Protein AF-A0A950FNG9-F1 (afdb_monomer)

Secondary structure (DSSP, 8-state):
---------S----TTPPPPPPPPGGGGGTTTHHHHHHHHH---HHHHHHHHHHHHHHHH-GGGHHHHHHHHHHHHHHHHHHHHHHHHHHHHHHHHHTSHHHHHHHHHHHHHHS--SHHHHIIIIIITGGGGGSSSTT-TTTTHHHHHHHHHHTTSS-HHHHHHHHHHHHHHHHHH-TT-HHHHHHHHHHTS-HHHHHHHHHHHHHHHHHHHHHHHHHHHHHHHSS-TT-----PPP---TTSS--GGGTTEEEEEE-S-HHHHHHHHHHHHHHHHH-TT-EEE---S-GGGS-STT-S-SEEEEEEEEEETTTEEEEEEEEEETT--EEEEEEEEESHHHHHHHHHHHHHHHHHHSHHHHHIIIII-----TTS---B-SEEEE--TT--EEEEE-TTSHHHHHT--TTPEEEEETTEEHHHH-HHHHHHGGGS----EEEEESSSTTPPEEEEE--PPB--

Sequence (463 aa):
VRGRAMRDYAAKVEPGAPPRKRAGAFSLITPILPLILLKAAGLDAIVAFAIAALYGVLVTRPRDAVQTLVAAFIRGIEDVAPATILMMGIGMLLVAAQTKEVQGAVTPLIAAVAPRGPAGYVVLFGLLSPLALYRGPLNPYGVGVGVYAILATLHVLPPVALLAAMMAVVQVQNVCDPTNTQNVWVANFTGIGVERITRLTLPWQVAVATIAAVMAVVAGGALFGTPPFAARAAAAATLTDGMFAPASSAHAVAVLDDGTAEAKIAAHEVAASIARGWPGYRVVDARGDPSASDCRTKPYAAALRLVVTPLGSDGRDVGLHLMDCAGWDVDEWHAQGVLREAALDTLFRMRVWSREHPALASEVFERGLAFDPADPRPTYFYVLFKPFDGYMRALVRPGGPAYAAGLRTGDVIDKLDGKFWWEYGTYQTQLRAYDGQPHDFDVERGKVGGPPAHVQLGEPFTG

Mean predicted aligned error: 17.21 Å

Nearest PDB structures (foldseek):
  8sxg-assembly1_A  TM=6.630E-01  e=1.712E-02  Pseudomonas aeruginosa
  8sxh-assembly1_I  TM=6.716E-01  e=1.537E-02  Pseudomonas aeruginosa
  4c2g-assembly1_A-2  TM=7.052E-01  e=2.776E-02  Bacillus subtilis subsp. subtilis str. 168
  8sxf-assembly1_A  TM=6.211E-01  e=1.712E-02  Pseudomonas aeruginosa

pLDDT: mean 83.06, std 13.37, range [29.98, 96.25]

Structure (mmCIF, N/CA/C/O backbone):
data_AF-A0A950FNG9-F1
#
_entry.id   AF-A0A950FNG9-F1
#
loop_
_atom_site.group_PDB
_atom_site.id
_atom_site.type_symbol
_atom_site.label_atom_id
_atom_site.label_alt_id
_atom_site.label_comp_id
_atom_site.label_asym_id
_atom_site.label_entity_id
_atom_site.label_seq_id
_atom_site.pdbx_PDB_ins_code
_atom_site.Cartn_x
_atom_site.Cartn_y
_atom_site.Cartn_z
_atom_site.occupancy
_atom_site.B_iso_or_equiv
_atom_site.auth_seq_id
_atom_site.auth_comp_id
_atom_site.auth_asym_id
_atom_site.auth_atom_id
_atom_site.pdbx_PDB_model_num
ATOM 1 N N . VAL A 1 1 ? -34.095 -17.685 58.044 1.00 35.16 1 VAL A N 1
ATOM 2 C CA . VAL A 1 1 ? -34.644 -17.709 56.665 1.00 35.16 1 VAL A CA 1
ATOM 3 C C . VAL A 1 1 ? -33.591 -17.150 55.721 1.00 35.16 1 VAL A C 1
ATOM 5 O O . VAL A 1 1 ? -33.006 -16.120 56.022 1.00 35.16 1 VAL A O 1
ATOM 8 N N . ARG A 1 2 ? -33.278 -17.903 54.662 1.00 35.53 2 ARG A N 1
ATOM 9 C CA . ARG A 1 2 ? -32.230 -17.652 53.657 1.00 35.53 2 ARG A CA 1
ATOM 10 C C . ARG A 1 2 ? -32.265 -16.217 53.104 1.00 35.53 2 ARG A C 1
ATOM 12 O O . ARG A 1 2 ? -33.261 -15.830 52.507 1.00 35.53 2 ARG A O 1
ATOM 19 N N . GLY A 1 3 ? -31.151 -15.493 53.201 1.00 30.11 3 GLY A N 1
ATOM 20 C CA . GLY A 1 3 ? -30.882 -14.276 52.432 1.00 30.11 3 GLY A CA 1
ATOM 21 C C . GLY A 1 3 ? -29.539 -14.433 51.728 1.00 30.11 3 GLY A C 1
ATOM 22 O O . GLY A 1 3 ? -28.507 -14.457 52.386 1.00 30.11 3 GLY A O 1
ATOM 23 N N . ARG A 1 4 ? -29.574 -14.649 50.409 1.00 31.95 4 ARG A N 1
ATOM 24 C CA . ARG A 1 4 ? -28.418 -14.873 49.526 1.00 31.95 4 ARG A CA 1
ATOM 25 C C . ARG A 1 4 ? -27.258 -13.927 49.856 1.00 31.95 4 ARG A C 1
ATOM 27 O O . ARG A 1 4 ? -27.414 -12.715 49.738 1.00 31.95 4 ARG A O 1
ATOM 34 N N . ALA A 1 5 ? -26.091 -14.494 50.158 1.00 37.03 5 ALA A N 1
ATOM 35 C CA . ALA A 1 5 ? -24.825 -13.798 49.989 1.00 37.03 5 ALA A CA 1
ATOM 36 C C . ALA A 1 5 ? -24.744 -13.353 48.521 1.00 37.03 5 ALA A C 1
ATOM 38 O O . ALA A 1 5 ? -24.634 -14.185 47.616 1.00 37.03 5 ALA A O 1
ATOM 39 N N . MET A 1 6 ? -24.893 -12.049 48.280 1.00 35.09 6 MET A N 1
ATOM 40 C CA . MET A 1 6 ? -24.511 -11.455 47.008 1.00 35.09 6 MET A CA 1
ATOM 41 C C . MET A 1 6 ? -23.030 -11.778 46.837 1.00 35.09 6 MET A C 1
ATOM 43 O O . MET A 1 6 ? -22.202 -11.388 47.657 1.00 35.09 6 MET A O 1
ATOM 47 N N . ARG A 1 7 ? -22.710 -12.570 45.815 1.00 37.44 7 ARG A N 1
ATOM 48 C CA . ARG A 1 7 ? -21.339 -12.707 45.345 1.00 37.44 7 ARG A CA 1
ATOM 49 C C . ARG A 1 7 ? -20.966 -11.353 44.740 1.00 37.44 7 ARG A C 1
ATOM 51 O O . ARG A 1 7 ? -21.205 -11.122 43.559 1.00 37.44 7 ARG A O 1
ATOM 58 N N . ASP A 1 8 ? -20.467 -10.454 45.583 1.00 36.41 8 ASP A N 1
ATOM 59 C CA . ASP A 1 8 ? -19.780 -9.235 45.165 1.00 36.41 8 ASP A CA 1
ATOM 60 C C . ASP A 1 8 ? -18.472 -9.673 44.514 1.00 36.41 8 ASP A C 1
ATOM 62 O O . ASP A 1 8 ? -17.439 -9.863 45.158 1.00 36.41 8 ASP A O 1
ATOM 66 N N . TYR A 1 9 ? -18.534 -9.933 43.215 1.00 38.56 9 TYR A N 1
ATOM 67 C CA . TYR A 1 9 ? -17.339 -10.193 42.445 1.00 38.56 9 TYR A CA 1
ATOM 68 C C . TYR A 1 9 ? -16.609 -8.860 42.241 1.00 38.56 9 TYR A C 1
ATOM 70 O O . TYR A 1 9 ? -17.022 -8.021 41.447 1.00 38.56 9 TYR A O 1
ATOM 78 N N . ALA A 1 10 ? -15.499 -8.717 42.968 1.00 41.81 10 ALA A N 1
ATOM 79 C CA . ALA A 1 10 ? -14.348 -7.882 42.625 1.00 41.81 10 ALA A CA 1
ATOM 80 C C . ALA A 1 10 ? -14.319 -6.394 43.034 1.00 41.81 10 ALA A C 1
ATOM 82 O O . ALA A 1 10 ? -13.539 -5.644 42.459 1.00 41.81 10 ALA A O 1
ATOM 83 N N . ALA A 1 11 ? -15.035 -5.960 44.075 1.00 45.44 11 ALA A N 1
ATOM 84 C CA . ALA A 1 11 ? -14.696 -4.695 44.742 1.00 45.44 11 ALA A CA 1
ATOM 85 C C . ALA A 1 11 ? -13.795 -4.963 45.959 1.00 45.44 11 ALA A C 1
ATOM 87 O O . ALA A 1 11 ? -14.133 -5.783 46.812 1.00 45.44 11 ALA A O 1
ATOM 88 N N . LYS A 1 12 ? -12.663 -4.256 46.073 1.00 43.47 12 LYS A N 1
ATOM 89 C CA . LYS A 1 12 ? -11.838 -4.248 47.291 1.00 43.47 12 LYS A CA 1
ATOM 90 C C . LYS A 1 12 ? -12.673 -3.642 48.431 1.00 43.47 12 LYS A C 1
ATOM 92 O O . LYS A 1 12 ? -12.837 -2.425 48.511 1.00 43.47 12 LYS A O 1
ATOM 97 N N . VAL A 1 13 ? -13.277 -4.490 49.262 1.00 50.78 13 VAL A N 1
ATOM 98 C CA . VAL A 1 13 ? -13.973 -4.067 50.483 1.00 50.78 13 VAL A CA 1
ATOM 99 C C . VAL A 1 13 ? -12.908 -3.908 51.557 1.00 50.78 13 VAL A C 1
ATOM 101 O O . VAL A 1 13 ? -12.340 -4.896 52.019 1.00 50.78 13 VAL A O 1
ATOM 104 N N . GLU A 1 14 ? -12.595 -2.668 51.927 1.00 53.19 14 GLU A N 1
ATOM 105 C CA . GLU A 1 14 ? -11.774 -2.430 53.112 1.00 53.19 14 GLU A CA 1
ATOM 106 C C . GLU A 1 14 ? -12.531 -2.941 54.349 1.00 53.19 14 GLU A C 1
ATOM 108 O O . GLU A 1 14 ? -13.712 -2.605 54.519 1.00 53.19 14 GLU A O 1
ATOM 113 N N . PRO A 1 15 ? -11.906 -3.774 55.204 1.00 46.62 15 PRO A N 1
ATOM 114 C CA . PRO A 1 15 ? -12.552 -4.258 56.417 1.00 46.62 15 PRO A CA 1
ATOM 115 C C . PRO A 1 15 ? -12.960 -3.066 57.293 1.00 46.62 15 PRO A C 1
ATOM 117 O O . PRO A 1 15 ? -12.113 -2.277 57.696 1.00 46.62 15 PRO A O 1
ATOM 120 N N . GLY A 1 16 ? -14.259 -2.923 57.574 1.00 59.84 16 GLY A N 1
ATOM 121 C CA . GLY A 1 16 ? -14.795 -1.826 58.391 1.00 59.84 16 GLY A CA 1
ATOM 122 C C . GLY A 1 16 ? -15.306 -0.605 57.616 1.00 59.84 16 GLY A C 1
ATOM 123 O O . GLY A 1 16 ? -15.768 0.347 58.243 1.00 59.84 16 GLY A O 1
ATOM 124 N N . ALA A 1 17 ? -15.286 -0.617 56.277 1.00 57.62 17 ALA A N 1
ATOM 125 C CA . ALA A 1 17 ? -15.877 0.466 55.495 1.00 57.62 17 ALA A CA 1
ATOM 126 C C . ALA A 1 17 ? -17.405 0.554 55.727 1.00 57.62 17 ALA A C 1
ATOM 128 O O . ALA A 1 17 ? -18.099 -0.465 55.625 1.00 57.62 17 ALA A O 1
ATOM 129 N N . PRO A 1 18 ? -17.961 1.749 56.011 1.00 58.62 18 PRO A N 1
ATOM 130 C CA . PRO A 1 18 ? -19.399 1.918 56.186 1.00 58.62 18 PRO A CA 1
ATOM 131 C C . PRO A 1 18 ? -20.156 1.524 54.905 1.00 58.62 18 PRO A C 1
ATOM 133 O O . PRO A 1 18 ? -19.624 1.683 53.799 1.00 58.62 18 PRO A O 1
ATOM 136 N N . PRO A 1 19 ? -21.404 1.027 55.019 1.00 59.78 19 PRO A N 1
ATOM 137 C CA . PRO A 1 19 ? -22.185 0.591 53.867 1.00 59.78 19 PRO A CA 1
ATOM 138 C C . PRO A 1 19 ? -22.309 1.727 52.845 1.00 59.78 19 PRO A C 1
ATOM 140 O O . PRO A 1 19 ? -22.855 2.795 53.135 1.00 59.78 19 PRO A O 1
ATOM 143 N N . ARG A 1 20 ? -21.782 1.504 51.633 1.00 63.03 20 ARG A N 1
ATOM 144 C CA . ARG A 1 20 ? -21.829 2.490 50.545 1.00 63.03 20 ARG A CA 1
ATOM 145 C C . ARG A 1 20 ? -23.292 2.776 50.193 1.00 63.03 20 ARG A C 1
ATOM 147 O O . ARG A 1 20 ? -24.060 1.852 49.920 1.00 63.03 20 ARG A O 1
ATOM 154 N N . LYS A 1 21 ? -23.685 4.056 50.175 1.00 66.31 21 LYS A N 1
ATOM 155 C CA . LYS A 1 21 ? -25.006 4.469 49.671 1.00 66.31 21 LYS A CA 1
ATOM 156 C C . LYS A 1 21 ? -25.170 3.953 48.242 1.00 66.31 21 LYS A C 1
ATOM 158 O O . LYS A 1 21 ? -24.316 4.207 47.394 1.00 66.31 21 LYS A O 1
ATOM 163 N N . ARG A 1 22 ? -26.269 3.242 47.981 1.00 67.06 22 ARG A N 1
ATOM 164 C CA . ARG A 1 22 ? -26.616 2.802 46.626 1.00 67.06 22 ARG A CA 1
ATOM 165 C C . ARG A 1 22 ? -26.810 4.028 45.739 1.00 67.06 22 ARG A C 1
ATOM 167 O O . ARG A 1 22 ? -27.511 4.962 46.128 1.00 67.06 22 ARG A O 1
ATOM 174 N N . ALA A 1 23 ? -26.182 4.018 44.569 1.00 68.62 23 ALA A N 1
ATOM 175 C CA . ALA A 1 23 ? -26.388 5.054 43.569 1.00 68.62 23 ALA A CA 1
ATOM 176 C C . ALA A 1 23 ? -27.852 5.026 43.090 1.00 68.62 23 ALA A C 1
ATOM 178 O O . ALA A 1 23 ? -28.452 3.953 42.977 1.00 68.62 23 ALA A O 1
ATOM 179 N N . GLY A 1 24 ? -28.450 6.197 42.854 1.00 78.94 24 GLY A N 1
ATOM 180 C CA . GLY A 1 24 ? -29.831 6.289 42.369 1.00 78.94 24 GLY A CA 1
ATOM 181 C C . GLY A 1 24 ? -29.970 5.671 40.976 1.00 78.94 24 GLY A C 1
ATOM 182 O O . GLY A 1 24 ? -29.047 5.773 40.171 1.00 78.94 24 GLY A O 1
ATOM 183 N N . ALA A 1 25 ? -31.116 5.060 40.663 1.00 82.25 25 ALA A N 1
ATOM 184 C CA . ALA A 1 25 ? -31.325 4.342 39.397 1.00 82.25 25 ALA A CA 1
ATOM 185 C C . ALA A 1 25 ? -31.020 5.199 38.151 1.00 82.25 25 ALA A C 1
ATOM 187 O O . ALA A 1 25 ? -30.429 4.709 37.195 1.00 82.25 25 ALA A O 1
ATOM 188 N N . PHE A 1 26 ? -31.326 6.498 38.200 1.00 84.88 26 PHE A N 1
ATOM 189 C CA . PHE A 1 26 ? -31.032 7.447 37.122 1.00 84.88 26 PHE A CA 1
ATOM 190 C C . PHE A 1 26 ? -29.530 7.617 36.846 1.00 84.88 26 PHE A C 1
ATOM 192 O O . PHE A 1 26 ? -29.131 7.811 35.704 1.00 84.88 26 PHE A O 1
ATOM 199 N N . SER A 1 27 ? -28.664 7.458 37.850 1.00 83.62 27 SER A N 1
ATOM 200 C CA . SER A 1 27 ? -27.211 7.568 37.646 1.00 83.62 27 SER A CA 1
ATOM 201 C C . SER A 1 27 ? -26.646 6.461 36.746 1.00 83.62 27 SER A C 1
ATOM 203 O O . SER A 1 27 ? -25.619 6.672 36.103 1.00 83.62 27 SER A O 1
ATOM 205 N N . LEU A 1 28 ? -27.338 5.321 36.628 1.00 86.62 28 LEU A N 1
ATOM 206 C CA . LEU A 1 28 ? -26.944 4.202 35.765 1.00 86.62 28 LEU A CA 1
ATOM 207 C C . LEU A 1 28 ? -27.132 4.501 34.270 1.00 86.62 28 LEU A C 1
ATOM 209 O O . LEU A 1 28 ? -26.594 3.780 33.435 1.00 86.62 28 LEU A O 1
ATOM 213 N N . ILE A 1 29 ? -27.863 5.566 33.928 1.00 90.19 29 ILE A N 1
ATOM 214 C CA . ILE A 1 29 ? -28.047 6.015 32.541 1.00 90.19 29 ILE A CA 1
ATOM 215 C C . ILE A 1 29 ? -26.785 6.725 32.030 1.00 90.19 29 ILE A C 1
ATOM 217 O O . ILE A 1 29 ? -26.482 6.659 30.842 1.00 90.19 29 ILE A O 1
ATOM 221 N N . THR A 1 30 ? -26.010 7.343 32.927 1.00 90.00 30 THR A N 1
ATOM 222 C CA . THR A 1 30 ? -24.807 8.133 32.616 1.00 90.00 30 THR A CA 1
ATOM 223 C C . THR A 1 30 ? -23.846 7.473 31.611 1.00 90.00 30 THR A C 1
ATOM 225 O O . THR A 1 30 ? -23.514 8.136 30.635 1.00 90.00 30 THR A O 1
ATOM 228 N N . PRO A 1 31 ? -23.408 6.204 31.764 1.00 87.69 31 PRO A N 1
ATOM 229 C CA . PRO A 1 31 ? -22.486 5.577 30.807 1.00 87.69 31 PRO A CA 1
ATOM 230 C C . PRO A 1 31 ? -23.116 5.245 29.443 1.00 87.69 31 PRO A C 1
ATOM 232 O O . PRO A 1 31 ? -22.394 5.084 28.465 1.00 87.69 31 PRO A O 1
ATOM 235 N N . ILE A 1 32 ? -24.445 5.136 29.358 1.00 91.50 32 ILE A N 1
ATOM 236 C CA . ILE A 1 32 ? -25.168 4.794 28.119 1.00 91.50 32 ILE A CA 1
ATOM 237 C C . ILE A 1 32 ? -25.547 6.064 27.346 1.00 91.50 32 ILE A C 1
ATOM 239 O O . ILE A 1 32 ? -25.639 6.055 26.119 1.00 91.50 32 ILE A O 1
ATOM 243 N N . LEU A 1 33 ? -25.732 7.174 28.062 1.00 92.69 33 LEU A N 1
ATOM 244 C CA . LEU A 1 33 ? -26.174 8.447 27.511 1.00 92.69 33 LEU A CA 1
ATOM 245 C C . LEU A 1 33 ? -25.314 8.966 26.338 1.00 92.69 33 LEU A C 1
ATOM 247 O O . LEU A 1 33 ? -25.923 9.372 25.348 1.00 92.69 33 LEU A O 1
ATOM 251 N N . PRO A 1 34 ? -23.961 8.895 26.345 1.00 92.44 34 PRO A N 1
ATOM 252 C CA . PRO A 1 34 ? -23.161 9.305 25.190 1.00 92.44 34 PRO A CA 1
ATOM 253 C C . PRO A 1 34 ? -23.544 8.541 23.921 1.00 92.44 34 PRO A C 1
ATOM 255 O O . PRO A 1 34 ? -23.716 9.141 22.868 1.00 92.44 34 PRO A O 1
ATOM 258 N N . LEU A 1 35 ? -23.752 7.223 24.021 1.00 92.12 35 LEU A N 1
ATOM 259 C CA . LEU A 1 35 ? -24.074 6.369 22.874 1.00 92.12 35 LEU A CA 1
ATOM 260 C C . LEU A 1 35 ? -25.436 6.718 22.267 1.00 92.12 35 LEU A C 1
ATOM 262 O O . LEU A 1 35 ? -25.591 6.717 21.046 1.00 92.12 35 LEU A O 1
ATOM 266 N N . ILE A 1 36 ? -26.413 7.038 23.119 1.00 93.19 36 ILE A N 1
ATOM 267 C CA . ILE A 1 36 ? -27.736 7.495 22.681 1.00 93.19 36 ILE A CA 1
ATOM 268 C C . ILE A 1 36 ? -27.603 8.837 21.959 1.00 93.19 36 ILE A C 1
ATOM 270 O O . ILE A 1 36 ? -28.162 9.005 20.880 1.00 93.19 36 ILE A O 1
ATOM 274 N N . LEU A 1 37 ? -26.831 9.773 22.514 1.00 92.88 37 LEU A N 1
ATOM 275 C CA . LEU A 1 37 ? -26.630 11.098 21.930 1.00 92.88 37 LEU A CA 1
ATOM 276 C C . LEU A 1 37 ? -25.882 11.047 20.586 1.00 92.88 37 LEU A C 1
ATOM 278 O O . LEU A 1 37 ? -26.300 11.728 19.652 1.00 92.88 37 LEU A O 1
ATOM 282 N N . LEU A 1 38 ? -24.853 10.201 20.445 1.00 91.06 38 LEU A N 1
ATOM 283 C CA . LEU A 1 38 ? -24.182 9.996 19.153 1.00 91.06 38 LEU A CA 1
ATOM 284 C C . LEU A 1 38 ? -25.154 9.429 18.117 1.00 91.06 38 LEU A C 1
ATOM 286 O O . LEU A 1 38 ? -25.278 9.955 17.017 1.00 91.06 38 LEU A O 1
ATOM 290 N N . LYS A 1 39 ? -25.833 8.327 18.453 1.00 91.25 39 LYS A N 1
ATOM 291 C CA . LYS A 1 39 ? -26.574 7.548 17.455 1.00 91.25 39 LYS A CA 1
ATOM 292 C C . LY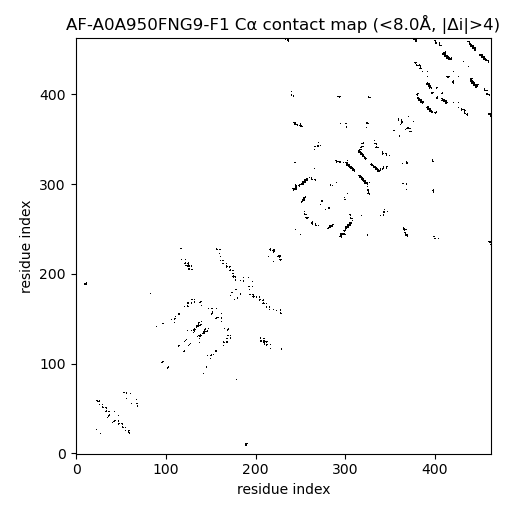S A 1 39 ? -27.946 8.132 17.124 1.00 91.25 39 LYS A C 1
ATOM 294 O O . LYS A 1 39 ? -28.370 8.042 15.978 1.00 91.25 39 LYS A O 1
ATOM 299 N N . ALA A 1 40 ? -28.652 8.678 18.112 1.00 90.44 40 ALA A N 1
ATOM 300 C CA . ALA A 1 40 ? -30.011 9.188 17.932 1.00 90.44 40 ALA A CA 1
ATOM 301 C C . ALA A 1 40 ? -30.043 10.683 17.598 1.00 90.44 40 ALA A C 1
ATOM 303 O O . ALA A 1 40 ? -30.895 11.105 16.824 1.00 90.44 40 ALA A O 1
ATOM 304 N N . ALA A 1 41 ? -29.134 11.476 18.175 1.00 86.31 41 ALA A N 1
ATOM 305 C CA . ALA A 1 41 ? -29.098 12.926 17.975 1.00 86.31 41 ALA A CA 1
ATOM 306 C C . ALA A 1 41 ? -27.973 13.387 17.032 1.00 86.31 41 ALA A C 1
ATOM 308 O O . ALA A 1 41 ? -27.912 14.571 16.713 1.00 86.31 41 ALA A O 1
ATOM 309 N N . GLY A 1 42 ? -27.093 12.481 16.581 1.00 89.25 42 GLY A N 1
ATOM 310 C CA . GLY A 1 42 ? -25.998 12.812 15.664 1.00 89.25 42 GLY A CA 1
ATOM 311 C C . GLY A 1 42 ? -24.977 13.786 16.256 1.00 89.25 42 GLY A C 1
ATOM 312 O O . GLY A 1 42 ? -24.289 14.473 15.506 1.00 89.25 42 GLY A O 1
ATOM 313 N N . LEU A 1 43 ? -24.913 13.900 17.588 1.00 91.69 43 LEU A N 1
ATOM 314 C CA . LEU A 1 43 ? -24.005 14.831 18.251 1.00 91.69 43 LEU A CA 1
ATOM 315 C C . LEU A 1 43 ? -22.559 14.344 18.156 1.00 91.69 43 LEU A C 1
ATOM 317 O O . LEU A 1 43 ? -22.289 13.143 18.231 1.00 91.69 43 LEU A O 1
ATOM 321 N N . ASP A 1 44 ? -21.634 15.300 18.061 1.00 93.94 44 ASP A N 1
ATOM 322 C CA . ASP A 1 44 ? -20.203 15.028 18.156 1.00 93.94 44 ASP A CA 1
ATOM 323 C C . ASP A 1 44 ? -19.858 14.331 19.483 1.00 93.94 44 ASP A C 1
ATOM 325 O O . ASP A 1 44 ? -20.470 14.593 20.527 1.00 93.94 44 ASP A O 1
ATOM 329 N N . ALA A 1 45 ? -18.854 13.451 19.448 1.00 88.31 45 ALA A N 1
ATOM 330 C CA . ALA A 1 45 ? -18.459 12.659 20.602 1.00 88.31 45 ALA A CA 1
ATOM 331 C C . ALA A 1 45 ? -18.089 13.528 21.810 1.00 88.31 45 ALA A C 1
ATOM 333 O O . ALA A 1 45 ? -18.536 13.244 22.922 1.00 88.31 45 ALA A O 1
ATOM 334 N N . ILE A 1 46 ? -17.343 14.616 21.604 1.00 91.31 46 ILE A N 1
ATOM 335 C CA . ILE A 1 46 ? -16.910 15.511 22.683 1.00 91.31 46 ILE A CA 1
ATOM 336 C C . ILE A 1 46 ? -18.135 16.110 23.380 1.00 91.31 46 ILE A C 1
ATOM 338 O O . ILE A 1 46 ? -18.231 16.096 24.609 1.00 91.31 46 ILE A O 1
ATOM 342 N N . VAL A 1 47 ? -19.108 16.574 22.594 1.00 93.31 47 VAL A N 1
ATOM 343 C CA . VAL A 1 47 ? -20.347 17.177 23.101 1.00 93.31 47 VAL A CA 1
ATOM 344 C C . VAL A 1 47 ? -21.191 16.142 23.846 1.00 93.31 47 VAL A C 1
ATOM 346 O O . VAL A 1 47 ? -21.658 16.401 24.955 1.00 93.31 47 VAL A O 1
ATOM 349 N N . ALA A 1 48 ? -21.350 14.946 23.280 1.00 94.12 48 ALA A N 1
ATOM 350 C CA . ALA A 1 48 ? -22.126 13.873 23.889 1.00 94.12 48 ALA A CA 1
ATOM 351 C C . ALA A 1 48 ? -21.535 13.404 25.230 1.00 94.12 48 ALA A C 1
ATOM 353 O O . ALA A 1 48 ? -22.272 13.236 26.207 1.00 94.12 48 ALA A O 1
ATOM 354 N N . PHE A 1 49 ? -20.210 13.237 25.308 1.00 92.06 49 PHE A N 1
ATOM 355 C CA . PHE A 1 49 ? -19.524 12.889 26.553 1.00 92.06 49 PHE A CA 1
ATOM 356 C C . PHE A 1 49 ? -19.593 14.020 27.588 1.00 92.06 49 PHE A C 1
ATOM 358 O O . PHE A 1 49 ? -19.797 13.734 28.769 1.00 92.06 49 PHE A O 1
ATOM 365 N N . ALA A 1 50 ? -19.507 15.289 27.175 1.00 93.00 50 ALA A N 1
ATOM 366 C CA . ALA A 1 50 ? -19.660 16.431 28.079 1.00 93.00 50 ALA A CA 1
ATOM 367 C C . ALA A 1 50 ? -21.073 16.508 28.685 1.00 93.00 50 ALA A C 1
ATOM 369 O O . ALA A 1 50 ? -21.220 16.674 29.899 1.00 93.00 50 ALA A O 1
ATOM 370 N N . ILE A 1 51 ? -22.117 16.319 27.868 1.00 94.44 51 ILE A N 1
ATOM 371 C CA . ILE A 1 51 ? -23.514 16.272 28.332 1.00 94.44 51 ILE A CA 1
ATOM 372 C C . ILE A 1 51 ? -23.717 15.105 29.301 1.00 94.44 51 ILE A C 1
ATOM 374 O O . ILE A 1 51 ? -24.338 15.272 30.351 1.00 94.44 51 ILE A O 1
ATOM 378 N N . ALA A 1 52 ? -23.172 13.929 28.983 1.00 93.94 52 ALA A N 1
ATOM 379 C CA . ALA A 1 52 ? -23.276 12.770 29.856 1.00 93.94 52 ALA A CA 1
ATOM 380 C C . ALA A 1 52 ? -22.551 12.970 31.192 1.00 93.94 52 ALA A C 1
ATOM 382 O O . ALA A 1 52 ? -23.104 12.633 32.238 1.00 93.94 52 ALA A O 1
ATOM 383 N N . ALA A 1 53 ? -21.356 13.566 31.187 1.00 92.19 53 ALA A N 1
ATOM 384 C CA . ALA A 1 53 ? -20.631 13.903 32.408 1.00 92.19 53 ALA A CA 1
ATOM 385 C C . ALA A 1 53 ? -21.421 14.897 33.275 1.00 92.19 53 ALA A C 1
ATOM 387 O O . ALA A 1 53 ? -21.569 14.683 34.481 1.00 92.19 53 ALA A O 1
ATOM 388 N N . LEU A 1 54 ? -21.996 15.937 32.658 1.00 94.06 54 LEU A N 1
ATOM 389 C CA . LEU A 1 54 ? -22.846 16.906 33.348 1.00 94.06 54 LEU A CA 1
ATOM 390 C C . LEU A 1 54 ? -24.076 16.227 33.966 1.00 94.06 54 LEU A C 1
ATOM 392 O O . LEU A 1 54 ? -24.339 16.402 35.155 1.00 94.06 54 LEU A O 1
ATOM 396 N N . TYR A 1 55 ? -24.787 15.401 33.194 1.00 94.25 55 TYR A N 1
ATOM 397 C CA . TYR A 1 55 ? -25.918 14.612 33.684 1.00 94.25 55 TYR A CA 1
ATOM 398 C C . TYR A 1 55 ? -25.526 13.737 34.882 1.00 94.25 55 TYR A C 1
ATOM 400 O O . TYR A 1 55 ? -26.186 13.771 35.923 1.00 94.25 55 TYR A O 1
ATOM 408 N N . GLY A 1 56 ? -24.421 12.996 34.767 1.00 91.62 56 GLY A N 1
ATOM 409 C CA . GLY A 1 56 ? -23.941 12.105 35.819 1.00 91.62 56 GLY A CA 1
ATOM 410 C C . GLY A 1 56 ? -23.671 12.836 37.126 1.00 91.62 56 GLY A C 1
ATOM 411 O O . GLY A 1 56 ? -24.065 12.370 38.198 1.00 91.62 56 GLY A O 1
ATOM 412 N N . VAL A 1 57 ? -23.056 14.013 37.055 1.00 91.25 57 VAL A N 1
ATOM 413 C CA . VAL A 1 57 ? -22.749 14.814 38.240 1.00 91.25 57 VAL A CA 1
ATOM 414 C C . VAL A 1 57 ? -24.002 15.464 38.832 1.00 91.25 57 VAL A C 1
ATOM 416 O O . VAL A 1 57 ? -24.172 15.441 40.051 1.00 91.25 57 VAL A O 1
ATOM 419 N N . LEU A 1 58 ? -24.930 15.950 38.003 1.00 91.94 58 LEU A N 1
ATOM 420 C CA . LEU A 1 58 ? -26.199 16.518 38.472 1.00 91.94 58 LEU A CA 1
ATOM 421 C C . LEU A 1 58 ? -27.084 15.484 39.182 1.00 91.94 58 LEU A C 1
ATOM 423 O O . LEU A 1 58 ? -27.754 15.813 40.160 1.00 91.94 58 LEU A O 1
ATOM 427 N N . VAL A 1 59 ? -27.066 14.227 38.734 1.00 90.94 59 VAL A N 1
ATOM 428 C CA . VAL A 1 59 ? -27.873 13.147 39.327 1.00 90.94 59 VAL A CA 1
ATOM 429 C C . VAL A 1 59 ? -27.212 12.531 40.568 1.00 90.94 59 VAL A C 1
ATOM 431 O O . VAL A 1 59 ? -27.898 11.931 41.397 1.00 90.94 59 VAL A O 1
ATOM 434 N N . THR A 1 60 ? -25.894 12.679 40.738 1.00 87.00 60 THR A N 1
ATOM 435 C CA . THR A 1 60 ? -25.152 12.069 41.858 1.00 87.00 60 THR A CA 1
ATOM 436 C C . THR A 1 60 ? -24.761 13.060 42.954 1.00 87.00 60 THR A C 1
ATOM 438 O O . THR A 1 60 ? -24.996 12.780 44.132 1.00 87.00 60 THR A O 1
ATOM 441 N N . ARG A 1 61 ? -24.165 14.206 42.602 1.00 85.12 61 ARG A N 1
ATOM 442 C CA . ARG A 1 61 ? -23.680 15.243 43.532 1.00 85.12 61 ARG A CA 1
ATOM 443 C C . ARG A 1 61 ? -23.889 16.656 42.964 1.00 85.12 61 ARG A C 1
ATOM 445 O O . ARG A 1 61 ? -22.919 17.363 42.702 1.00 85.12 61 ARG A O 1
ATOM 452 N N . PRO A 1 62 ? -25.145 17.121 42.837 1.00 88.00 62 PRO A N 1
ATOM 453 C CA . PRO A 1 62 ? -25.445 18.418 42.226 1.00 88.00 62 PRO A CA 1
ATOM 454 C C . PRO A 1 62 ? -24.859 19.614 42.991 1.00 88.00 62 PRO A C 1
ATOM 456 O O . PRO A 1 62 ? -24.514 20.619 42.380 1.00 88.00 62 PRO A O 1
ATOM 459 N N . ARG A 1 63 ? -24.728 19.518 44.322 1.00 90.00 63 ARG A N 1
ATOM 460 C CA . ARG A 1 63 ? -24.191 20.608 45.161 1.00 90.00 63 ARG A CA 1
ATOM 461 C C . ARG A 1 63 ? -22.694 20.833 44.958 1.00 90.00 63 ARG A C 1
ATOM 463 O O . ARG A 1 63 ? -22.248 21.971 44.983 1.00 90.00 63 ARG A O 1
ATOM 470 N N . ASP A 1 64 ? -21.960 19.761 44.674 1.00 91.06 64 ASP A N 1
ATOM 471 C CA . ASP A 1 64 ? -20.509 19.780 44.472 1.00 91.06 64 ASP A CA 1
ATOM 472 C C . ASP A 1 64 ? -20.172 19.592 42.988 1.00 91.06 64 ASP A C 1
ATOM 474 O O . ASP A 1 64 ? -19.130 19.026 42.643 1.00 91.06 64 ASP A O 1
ATOM 478 N N . ALA A 1 65 ? -21.084 19.994 42.095 1.00 88.88 65 ALA A N 1
ATOM 479 C CA . ALA A 1 65 ? -21.023 19.596 40.697 1.00 88.88 65 ALA A CA 1
ATOM 480 C C . ALA A 1 65 ? -19.758 20.103 40.003 1.00 88.88 65 ALA A C 1
ATOM 482 O O . ALA A 1 65 ? -19.049 19.338 39.354 1.00 88.88 65 ALA A O 1
ATOM 483 N N . VAL A 1 66 ? -19.433 21.380 40.211 1.00 91.44 66 VAL A N 1
ATOM 484 C CA . VAL A 1 66 ? -18.228 22.004 39.655 1.00 91.44 66 VAL A CA 1
ATOM 485 C C . VAL A 1 66 ? -16.972 21.315 40.187 1.00 91.44 66 VAL A C 1
ATOM 487 O O . VAL A 1 66 ? -16.124 20.900 39.404 1.00 91.44 66 VAL A O 1
ATOM 490 N N . GLN A 1 67 ? -16.872 21.120 41.506 1.00 90.62 67 GLN A N 1
ATOM 491 C CA . GLN A 1 67 ? -15.702 20.491 42.124 1.00 90.62 67 GLN A CA 1
ATOM 492 C C . GLN A 1 67 ? -15.519 19.041 41.655 1.00 90.62 67 GLN A C 1
ATOM 494 O O . GLN A 1 67 ? -14.401 18.615 41.374 1.00 90.62 67 GLN A O 1
ATOM 499 N N . THR A 1 68 ? -16.618 18.294 41.527 1.00 88.81 68 THR A N 1
ATOM 500 C CA . THR A 1 68 ? -16.605 16.904 41.057 1.00 88.81 68 THR A CA 1
ATOM 501 C C . THR A 1 68 ? -16.218 16.819 39.581 1.00 88.81 68 THR A C 1
ATOM 503 O O . THR A 1 68 ? -15.390 15.981 39.232 1.00 88.81 68 THR A O 1
ATOM 506 N N . LEU A 1 69 ? -16.762 17.694 38.724 1.00 91.19 69 LEU A N 1
ATOM 507 C CA . LEU A 1 69 ? -16.413 17.751 37.300 1.00 91.19 69 L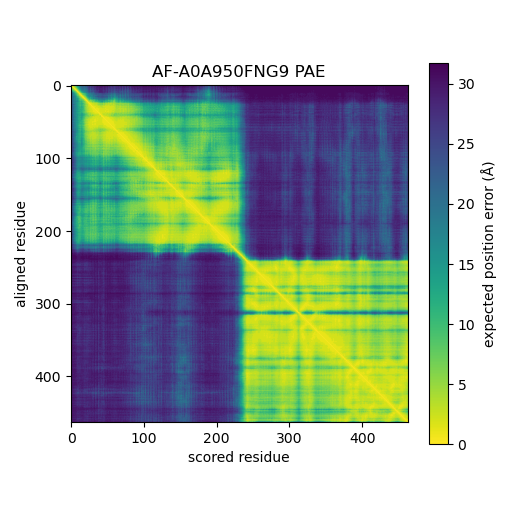EU A CA 1
ATOM 508 C C . LEU A 1 69 ? -14.944 18.121 37.092 1.00 91.19 69 LEU A C 1
ATOM 510 O O . LEU A 1 69 ? -14.253 17.434 36.348 1.00 91.19 69 LEU A O 1
ATOM 514 N N . VAL A 1 70 ? -14.446 19.154 37.777 1.00 91.75 70 VAL A N 1
ATOM 515 C CA . VAL A 1 70 ? -13.040 19.578 37.669 1.00 91.75 70 VAL A CA 1
ATOM 516 C C . VAL A 1 70 ? -12.101 18.476 38.160 1.00 91.75 70 VAL A C 1
ATOM 518 O O . VAL A 1 70 ? -11.136 18.147 37.476 1.00 91.75 70 VAL A O 1
ATOM 521 N N . ALA A 1 71 ? -12.401 17.841 39.298 1.00 88.56 71 ALA A N 1
ATOM 522 C CA . ALA A 1 71 ? -11.595 16.732 39.808 1.00 88.56 71 ALA A CA 1
ATOM 523 C C . ALA A 1 71 ? -11.601 15.515 38.864 1.00 88.56 71 ALA A C 1
ATOM 525 O O . ALA A 1 71 ? -10.568 14.872 38.686 1.00 88.56 71 ALA A O 1
ATOM 526 N N . ALA A 1 72 ? -12.747 15.200 38.250 1.00 87.94 72 ALA A N 1
ATOM 527 C CA . ALA A 1 72 ? -12.853 14.132 37.258 1.00 87.94 72 ALA A CA 1
ATOM 528 C C . ALA A 1 72 ? -12.087 14.464 35.970 1.00 87.94 72 ALA A C 1
ATOM 530 O O . ALA A 1 72 ? -11.454 13.582 35.402 1.00 87.94 72 ALA A O 1
ATOM 531 N N . PHE A 1 73 ? -12.102 15.727 35.539 1.00 88.19 73 PHE A N 1
ATOM 532 C CA . PHE A 1 73 ? -11.364 16.188 34.367 1.00 88.19 73 PHE A CA 1
ATOM 533 C C . PHE A 1 73 ? -9.847 16.095 34.572 1.00 88.19 73 PHE A C 1
ATOM 535 O O . PHE A 1 73 ? -9.158 15.545 33.718 1.00 88.19 73 PHE A O 1
ATOM 542 N N . ILE A 1 74 ? -9.337 16.551 35.724 1.00 88.31 74 ILE A N 1
ATOM 543 C CA . ILE A 1 74 ? -7.908 16.447 36.067 1.00 88.31 74 ILE A CA 1
ATOM 544 C C . ILE A 1 74 ? -7.470 14.978 36.087 1.00 88.31 74 ILE A C 1
ATOM 546 O O . ILE A 1 74 ? -6.515 14.626 35.401 1.00 88.31 74 ILE A O 1
ATOM 550 N N . ARG A 1 75 ? -8.218 14.102 36.776 1.00 81.69 75 ARG A N 1
ATOM 551 C CA . ARG A 1 75 ? -7.933 12.655 36.786 1.00 81.69 75 ARG A CA 1
ATOM 552 C C . ARG A 1 75 ? -7.998 12.035 35.393 1.00 81.69 75 ARG A C 1
ATOM 554 O O . ARG A 1 75 ? -7.152 11.225 35.051 1.00 81.69 75 ARG A O 1
ATOM 561 N N . GLY A 1 76 ? -8.972 12.435 34.577 1.00 82.12 76 GLY A N 1
ATOM 562 C CA . GLY A 1 76 ? -9.091 11.960 33.200 1.00 82.12 76 GLY A CA 1
ATOM 563 C C . GLY A 1 76 ? -7.879 12.332 32.343 1.00 82.12 76 GLY A C 1
ATOM 564 O O . GLY A 1 76 ? -7.414 11.509 31.560 1.00 82.12 76 GLY A O 1
ATOM 565 N N . ILE A 1 77 ? -7.333 13.541 32.513 1.00 84.62 77 ILE A N 1
ATOM 566 C CA . ILE A 1 77 ? -6.088 13.947 31.846 1.00 84.62 77 ILE A CA 1
ATOM 567 C C . ILE A 1 77 ? -4.908 13.118 32.361 1.00 84.62 77 ILE A C 1
ATOM 569 O O . ILE A 1 77 ? -4.143 12.613 31.545 1.00 84.62 77 ILE A O 1
ATOM 573 N N . GLU A 1 78 ? -4.764 12.954 33.678 1.00 81.06 78 GLU A N 1
ATOM 574 C CA . GLU A 1 78 ? -3.686 12.158 34.287 1.00 81.06 78 GLU A CA 1
ATOM 575 C C . GLU A 1 78 ? -3.701 10.697 33.803 1.00 81.06 78 GLU A C 1
ATOM 577 O O . GLU A 1 78 ? -2.651 10.158 33.451 1.00 81.06 78 GLU A O 1
ATOM 582 N N . ASP A 1 79 ? -4.887 10.090 33.706 1.00 73.56 79 ASP A N 1
ATOM 583 C CA . ASP A 1 79 ? -5.073 8.704 33.264 1.00 73.56 79 ASP A CA 1
ATOM 584 C C . ASP A 1 79 ? -4.751 8.512 31.769 1.00 73.56 79 ASP A C 1
ATOM 586 O O . ASP A 1 79 ? -4.255 7.458 31.365 1.00 73.56 79 ASP A O 1
ATOM 590 N N . VAL A 1 80 ? -5.033 9.515 30.927 1.00 75.75 80 VAL A N 1
ATOM 591 C CA . VAL A 1 80 ? -4.885 9.416 29.462 1.00 75.75 80 VAL A CA 1
ATOM 592 C C . VAL A 1 80 ? -3.542 9.970 28.966 1.00 75.75 80 VAL A C 1
ATOM 594 O O . VAL A 1 80 ? -3.065 9.553 27.910 1.00 75.75 80 VAL A O 1
ATOM 597 N N . ALA A 1 81 ? -2.884 10.861 29.716 1.00 79.44 81 ALA A N 1
ATOM 598 C CA . ALA A 1 81 ? -1.636 11.511 29.307 1.00 79.44 81 ALA A CA 1
ATOM 599 C C . ALA A 1 81 ? -0.527 10.529 28.868 1.00 79.44 81 ALA A C 1
ATOM 601 O O . ALA A 1 81 ? 0.046 10.758 27.797 1.00 79.44 81 ALA A O 1
ATOM 602 N N . PRO A 1 82 ? -0.243 9.416 29.581 1.00 74.50 82 PRO A N 1
ATOM 603 C CA . PRO A 1 82 ? 0.771 8.456 29.140 1.00 74.50 82 PRO A CA 1
ATOM 604 C C . PRO A 1 82 ? 0.444 7.828 27.779 1.00 74.50 82 PRO A C 1
ATOM 606 O O . PRO A 1 82 ? 1.322 7.709 26.924 1.00 74.50 82 PRO A O 1
ATOM 609 N N . ALA A 1 83 ? -0.824 7.466 27.556 1.00 70.75 83 ALA A N 1
ATOM 610 C CA . ALA A 1 83 ? -1.278 6.894 26.293 1.00 70.75 83 ALA A CA 1
ATOM 611 C C . ALA A 1 83 ? -1.192 7.922 25.156 1.00 70.75 83 ALA A C 1
ATOM 613 O O . ALA A 1 83 ? -0.680 7.603 24.088 1.00 70.75 83 ALA A O 1
ATOM 614 N N . THR A 1 84 ? -1.614 9.168 25.388 1.00 77.00 84 THR A N 1
ATOM 615 C CA . THR A 1 84 ? -1.545 10.244 24.387 1.00 77.00 84 THR A CA 1
ATOM 616 C C . THR A 1 84 ? -0.111 10.547 23.961 1.00 77.00 84 THR A C 1
ATOM 618 O O . THR A 1 84 ? 0.166 10.608 22.764 1.00 77.00 84 THR A O 1
ATOM 621 N N . ILE A 1 85 ? 0.817 10.687 24.914 1.00 82.75 85 ILE A N 1
ATOM 622 C CA . ILE A 1 85 ? 2.240 10.931 24.620 1.00 82.75 85 ILE A CA 1
ATOM 623 C C . ILE A 1 85 ? 2.827 9.760 23.822 1.00 82.75 85 ILE A C 1
ATOM 625 O O . ILE A 1 85 ? 3.537 9.971 22.837 1.00 82.75 85 ILE A O 1
ATOM 629 N N . LEU A 1 86 ? 2.488 8.523 24.197 1.00 78.12 86 LEU A N 1
ATOM 630 C CA . LEU A 1 86 ? 2.907 7.334 23.461 1.00 78.12 86 LEU A CA 1
ATOM 631 C C . LEU A 1 86 ? 2.355 7.323 22.027 1.00 78.12 86 LEU A C 1
ATOM 633 O O . LEU A 1 86 ? 3.110 7.055 21.095 1.00 78.12 86 LEU A O 1
ATOM 637 N N . MET A 1 87 ? 1.071 7.646 21.830 1.00 76.06 87 MET A N 1
ATOM 638 C CA . MET A 1 87 ? 0.454 7.708 20.498 1.00 76.06 87 MET A CA 1
ATOM 639 C C . MET A 1 87 ? 1.085 8.796 19.621 1.00 76.06 87 MET A C 1
ATOM 641 O O . MET A 1 87 ? 1.318 8.555 18.438 1.00 76.06 87 MET A O 1
ATOM 645 N N . MET A 1 88 ? 1.436 9.956 20.189 1.00 83.75 88 MET A N 1
ATOM 646 C CA . MET A 1 88 ? 2.204 10.986 19.475 1.00 83.75 88 MET A CA 1
ATOM 647 C C . MET A 1 88 ? 3.584 10.463 19.052 1.00 83.75 88 MET A C 1
ATOM 649 O O . MET A 1 88 ? 3.984 10.644 17.903 1.00 83.75 88 MET A O 1
ATOM 653 N N . GLY A 1 89 ? 4.290 9.761 19.946 1.00 81.62 89 GLY A N 1
ATOM 654 C CA . GLY A 1 89 ? 5.576 9.124 19.647 1.00 81.62 89 GLY A CA 1
ATOM 655 C C . GLY A 1 89 ? 5.492 8.093 18.518 1.00 81.62 89 GLY A C 1
ATOM 656 O O . GLY A 1 89 ? 6.310 8.111 17.599 1.00 81.62 89 GLY A O 1
ATOM 657 N N . ILE A 1 90 ? 4.470 7.233 18.549 1.00 75.62 90 ILE A N 1
ATOM 658 C CA . ILE A 1 90 ? 4.207 6.249 17.490 1.00 75.62 90 ILE A CA 1
ATOM 659 C C . ILE A 1 90 ? 3.876 6.953 16.171 1.00 75.62 90 ILE A C 1
ATOM 661 O O . ILE A 1 90 ? 4.379 6.535 15.134 1.00 75.62 90 ILE A O 1
ATOM 665 N N . GLY A 1 91 ? 3.083 8.028 1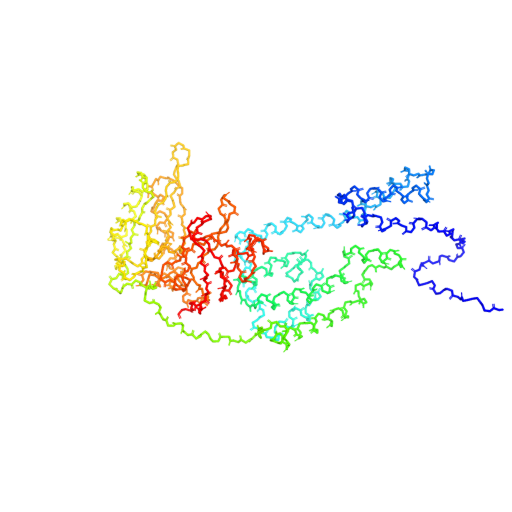6.197 1.00 78.25 91 GLY A N 1
ATOM 666 C CA . GLY A 1 91 ? 2.762 8.815 15.005 1.00 78.25 91 GLY A CA 1
ATOM 667 C C . GLY A 1 91 ? 4.007 9.404 14.340 1.00 78.25 91 GLY A C 1
ATOM 668 O O . GLY A 1 91 ? 4.190 9.240 13.136 1.00 78.25 91 GLY A O 1
ATOM 669 N N . MET A 1 92 ? 4.907 10.008 15.123 1.00 87.00 92 MET A N 1
ATOM 670 C CA . MET A 1 92 ? 6.190 10.515 14.613 1.00 87.00 92 MET A CA 1
ATOM 671 C C . MET A 1 92 ? 7.042 9.397 14.001 1.00 87.00 92 MET A C 1
ATOM 673 O O . MET A 1 92 ? 7.591 9.561 12.912 1.00 87.00 92 MET A O 1
ATOM 677 N N . LEU A 1 93 ? 7.120 8.244 14.672 1.00 81.81 93 LEU A N 1
ATOM 678 C CA . LEU A 1 93 ? 7.875 7.092 14.185 1.00 81.81 93 LEU A CA 1
ATOM 679 C C . LEU A 1 93 ? 7.265 6.492 12.912 1.00 81.81 93 LEU A C 1
ATOM 681 O O . LEU A 1 93 ? 8.006 6.094 12.021 1.00 81.81 93 LEU A O 1
ATOM 685 N N . LEU A 1 94 ? 5.936 6.446 12.807 1.00 76.94 94 LEU A N 1
ATOM 686 C CA . LEU A 1 94 ? 5.233 5.946 11.628 1.00 76.94 94 LEU A CA 1
ATOM 687 C C . LEU A 1 94 ? 5.504 6.831 10.409 1.00 76.94 94 LEU A C 1
ATOM 689 O O . LEU A 1 94 ? 5.821 6.308 9.346 1.00 76.94 94 LEU A O 1
ATOM 693 N N . VAL A 1 95 ? 5.441 8.155 10.576 1.00 80.38 95 VAL A N 1
ATOM 694 C CA . VAL A 1 95 ? 5.765 9.112 9.506 1.00 80.38 95 VAL A CA 1
ATOM 695 C C . VAL A 1 95 ? 7.229 8.974 9.083 1.00 80.38 95 VAL A C 1
ATOM 697 O O . VAL A 1 95 ? 7.515 8.894 7.891 1.00 80.38 95 VAL A O 1
ATOM 700 N N . ALA A 1 96 ? 8.157 8.869 10.040 1.00 81.88 96 ALA A N 1
ATOM 701 C CA . ALA A 1 96 ? 9.573 8.651 9.744 1.00 81.88 96 ALA A CA 1
ATOM 702 C C . ALA A 1 96 ? 9.824 7.307 9.036 1.00 81.88 96 ALA A C 1
ATOM 704 O O . ALA A 1 96 ? 10.629 7.232 8.115 1.00 81.88 96 ALA A O 1
ATOM 705 N N . ALA A 1 97 ? 9.112 6.247 9.423 1.00 72.88 97 ALA A N 1
ATOM 706 C CA . ALA A 1 97 ? 9.230 4.932 8.800 1.00 72.88 97 ALA A CA 1
ATOM 707 C C . ALA A 1 97 ? 8.667 4.883 7.371 1.00 72.88 97 ALA A C 1
ATOM 709 O O . ALA A 1 97 ? 8.985 3.957 6.629 1.00 72.88 97 ALA A O 1
ATOM 710 N N . GLN A 1 98 ? 7.828 5.843 6.980 1.00 71.31 98 GLN A N 1
ATOM 711 C CA . GLN A 1 98 ? 7.237 5.930 5.643 1.00 71.31 98 GLN A CA 1
ATOM 712 C C . GLN A 1 98 ? 8.100 6.706 4.637 1.00 71.31 98 GLN A C 1
ATOM 714 O O . GLN A 1 98 ? 7.732 6.771 3.464 1.00 71.31 98 GLN A O 1
ATOM 719 N N . THR A 1 99 ? 9.241 7.275 5.042 1.00 78.88 99 THR A N 1
ATOM 720 C CA . THR A 1 99 ? 10.148 7.919 4.082 1.00 78.88 99 THR A CA 1
ATOM 721 C C . THR A 1 99 ? 10.786 6.883 3.154 1.00 78.88 99 THR A C 1
ATOM 723 O O . THR A 1 99 ? 11.017 5.731 3.541 1.00 78.88 99 THR A O 1
ATOM 726 N N . LYS A 1 100 ? 11.070 7.278 1.905 1.00 75.31 100 LYS A N 1
ATOM 727 C CA . LYS A 1 100 ? 11.587 6.364 0.871 1.00 75.31 100 LYS A CA 1
ATOM 728 C C . LYS A 1 100 ? 12.916 5.727 1.289 1.00 75.31 100 LYS A C 1
ATOM 730 O O . LYS A 1 100 ? 13.145 4.551 1.022 1.00 75.31 100 LYS A O 1
ATOM 735 N N . GLU A 1 101 ? 13.756 6.472 2.001 1.00 80.25 101 GLU A N 1
ATOM 736 C CA . GLU A 1 101 ? 15.067 6.031 2.480 1.00 80.25 101 GLU A CA 1
ATOM 737 C C . GLU A 1 101 ? 14.937 4.920 3.530 1.00 80.25 101 GLU A C 1
ATOM 739 O O . GLU A 1 101 ? 15.635 3.907 3.462 1.00 80.25 101 GLU A O 1
ATOM 744 N N . VAL A 1 102 ? 14.011 5.076 4.486 1.00 81.06 102 VAL A N 1
ATOM 745 C CA . VAL A 1 102 ? 13.784 4.075 5.538 1.00 81.06 102 VAL A CA 1
ATOM 746 C C . VAL A 1 102 ? 13.106 2.839 4.957 1.00 81.06 102 VAL A C 1
ATOM 748 O O . VAL A 1 102 ? 13.515 1.720 5.262 1.00 81.06 102 VAL A O 1
ATOM 751 N N . GLN A 1 103 ? 12.131 3.020 4.064 1.00 73.44 103 GLN A N 1
ATOM 752 C CA . GLN A 1 103 ? 11.494 1.915 3.346 1.00 73.44 103 GLN A CA 1
ATOM 753 C C . GLN A 1 103 ? 12.515 1.104 2.536 1.00 73.44 103 GLN A C 1
ATOM 755 O O . GLN A 1 103 ? 12.522 -0.125 2.631 1.00 73.44 103 GLN A O 1
ATOM 760 N N . GLY A 1 104 ? 13.429 1.766 1.818 1.00 73.19 104 GLY A N 1
ATOM 761 C CA . GLY A 1 104 ? 14.493 1.105 1.056 1.00 73.19 104 GLY A CA 1
ATOM 762 C C . GLY A 1 104 ? 15.440 0.273 1.927 1.00 73.19 104 GLY A C 1
ATOM 763 O O . GLY A 1 104 ? 15.815 -0.833 1.546 1.00 73.19 104 GLY A O 1
ATOM 764 N N . ALA A 1 105 ? 15.771 0.750 3.130 1.00 81.75 105 ALA A N 1
ATOM 765 C CA . ALA A 1 105 ? 16.629 0.017 4.064 1.00 81.75 105 ALA A CA 1
ATOM 766 C C . ALA A 1 105 ? 15.905 -1.133 4.794 1.00 81.75 105 ALA A C 1
ATOM 768 O O . ALA A 1 105 ? 16.504 -2.171 5.080 1.00 81.75 105 ALA A O 1
ATOM 769 N N . VAL A 1 106 ? 14.619 -0.963 5.114 1.00 79.56 106 VAL A N 1
ATOM 770 C CA . VAL A 1 106 ? 13.844 -1.904 5.941 1.00 79.56 106 VAL A CA 1
ATOM 771 C C . VAL A 1 106 ? 13.217 -3.032 5.115 1.00 79.56 106 VAL A C 1
ATOM 773 O O . VAL A 1 106 ? 13.121 -4.162 5.597 1.00 79.56 106 VAL A O 1
ATOM 776 N N . THR A 1 107 ? 12.841 -2.770 3.862 1.00 77.31 107 THR A N 1
ATOM 777 C CA . THR A 1 107 ? 12.255 -3.770 2.953 1.00 77.31 107 THR A CA 1
ATOM 778 C C . THR A 1 107 ? 13.076 -5.066 2.839 1.00 77.31 107 THR A C 1
ATOM 780 O O . THR A 1 107 ? 12.492 -6.132 3.053 1.00 77.31 107 THR A O 1
ATOM 783 N N . PRO A 1 108 ? 14.406 -5.050 2.588 1.00 80.19 108 PRO A N 1
ATOM 784 C CA . PRO A 1 108 ? 15.186 -6.289 2.484 1.00 80.19 108 PRO A CA 1
ATOM 785 C C . PRO A 1 108 ? 15.253 -7.068 3.807 1.00 80.19 108 PRO A C 1
ATOM 787 O O . PRO A 1 108 ? 15.250 -8.300 3.800 1.00 80.19 108 PRO A O 1
ATOM 790 N N . LEU A 1 109 ? 15.254 -6.374 4.951 1.00 82.81 109 LEU A N 1
ATOM 791 C CA . LEU A 1 109 ? 15.227 -7.004 6.276 1.00 82.81 109 LEU A CA 1
ATOM 792 C C . LEU A 1 109 ? 13.896 -7.723 6.523 1.00 82.81 109 LEU A C 1
ATOM 794 O O . LEU A 1 109 ? 13.886 -8.860 6.996 1.00 82.81 109 LEU A O 1
ATOM 798 N N . ILE A 1 110 ? 12.774 -7.091 6.166 1.00 80.94 110 ILE A N 1
ATOM 799 C CA . ILE A 1 110 ? 11.447 -7.713 6.271 1.00 80.94 110 ILE A CA 1
ATOM 800 C C . ILE A 1 110 ? 11.342 -8.897 5.310 1.00 80.94 110 ILE A C 1
ATOM 802 O O . ILE A 1 110 ? 10.911 -9.970 5.726 1.00 80.94 110 ILE A O 1
ATOM 806 N N . ALA A 1 111 ? 11.796 -8.749 4.062 1.00 75.38 111 ALA A N 1
ATOM 807 C CA . ALA A 1 111 ? 11.777 -9.814 3.060 1.00 75.38 111 ALA A CA 1
ATOM 808 C C . ALA A 1 111 ? 12.583 -11.059 3.483 1.00 75.38 111 ALA A C 1
ATOM 810 O O . ALA A 1 111 ? 12.232 -12.184 3.113 1.00 75.38 111 ALA A O 1
ATOM 811 N N . ALA A 1 112 ? 13.650 -10.877 4.271 1.00 79.50 112 ALA A N 1
ATOM 812 C CA . ALA A 1 112 ? 14.463 -11.969 4.804 1.00 79.50 112 ALA A CA 1
ATOM 813 C C . ALA A 1 112 ? 13.752 -12.775 5.907 1.00 79.50 112 ALA A C 1
ATOM 815 O O . ALA A 1 112 ? 13.953 -13.985 6.000 1.00 79.50 112 ALA A O 1
ATOM 816 N N . VAL A 1 113 ? 12.920 -12.122 6.725 1.00 80.25 113 VAL A N 1
ATOM 817 C CA . VAL A 1 113 ? 12.203 -12.741 7.860 1.00 80.25 113 VAL A CA 1
ATOM 818 C C . VAL A 1 113 ? 10.770 -13.152 7.487 1.00 80.25 113 VAL A C 1
ATOM 820 O O . VAL A 1 113 ? 10.120 -13.897 8.221 1.00 80.25 113 VAL A O 1
ATOM 823 N N . ALA A 1 114 ? 10.269 -12.691 6.338 1.00 80.69 114 ALA A N 1
ATOM 824 C CA . ALA A 1 114 ? 8.909 -12.948 5.895 1.00 80.69 114 ALA A CA 1
ATOM 825 C C . ALA A 1 114 ? 8.621 -14.461 5.768 1.00 80.69 114 ALA A C 1
ATOM 827 O O . ALA A 1 114 ? 9.438 -15.218 5.229 1.00 80.69 114 ALA A O 1
ATOM 828 N N . PRO A 1 115 ? 7.461 -14.937 6.252 1.00 79.81 115 PRO A N 1
ATOM 829 C CA . PRO A 1 115 ? 7.162 -16.360 6.286 1.00 79.81 115 PRO A CA 1
ATOM 830 C C . PRO A 1 115 ? 6.828 -16.867 4.880 1.00 79.81 115 PRO A C 1
ATOM 832 O O . PRO A 1 115 ? 5.768 -16.576 4.341 1.00 79.81 115 PRO A O 1
ATOM 835 N N . ARG A 1 116 ? 7.717 -17.682 4.303 1.00 71.44 116 ARG A N 1
ATOM 836 C CA . ARG A 1 116 ? 7.557 -18.254 2.949 1.00 71.44 116 ARG A CA 1
ATOM 837 C C . ARG A 1 116 ? 6.756 -19.558 2.906 1.00 71.44 116 ARG A C 1
ATOM 839 O O . ARG A 1 116 ? 6.731 -20.241 1.889 1.00 71.44 116 ARG A O 1
ATOM 846 N N . GLY A 1 117 ? 6.132 -19.946 4.014 1.00 78.56 117 GLY A N 1
ATOM 847 C CA . GLY A 1 117 ? 5.355 -21.175 4.062 1.00 78.56 117 GLY A CA 1
ATOM 848 C C . GLY A 1 117 ? 4.487 -21.323 5.310 1.00 78.56 117 GLY A C 1
ATOM 849 O O . GLY A 1 117 ? 4.639 -20.559 6.270 1.00 78.56 117 GLY A O 1
ATOM 850 N N . PRO A 1 118 ? 3.612 -22.346 5.321 1.00 82.81 118 PRO A N 1
ATOM 851 C CA . PRO A 1 118 ? 2.608 -22.561 6.362 1.00 82.81 118 PRO A CA 1
ATOM 852 C C . PRO A 1 118 ? 3.175 -22.599 7.786 1.00 82.81 118 PRO A C 1
ATOM 854 O O . PRO A 1 118 ? 2.651 -21.958 8.694 1.00 82.81 118 PRO A O 1
ATOM 857 N N . ALA A 1 119 ? 4.281 -23.322 7.982 1.00 85.69 119 ALA A N 1
ATOM 858 C CA . ALA A 1 119 ? 4.915 -23.454 9.290 1.00 85.69 119 ALA A CA 1
ATOM 859 C C . ALA A 1 119 ? 5.497 -22.118 9.778 1.00 85.69 119 ALA A C 1
ATOM 861 O O . ALA A 1 119 ? 5.288 -21.739 10.928 1.00 85.69 119 ALA A O 1
ATOM 862 N N . GLY A 1 120 ? 6.168 -21.372 8.892 1.00 87.75 120 GLY A N 1
ATOM 863 C CA . GLY A 1 120 ? 6.711 -20.051 9.212 1.00 87.75 120 GLY A CA 1
ATOM 864 C C . GLY A 1 120 ? 5.616 -19.054 9.590 1.00 87.75 120 GLY A C 1
ATOM 865 O O . GLY A 1 120 ? 5.784 -18.288 10.533 1.00 87.75 120 GLY A O 1
ATOM 866 N N . TYR A 1 121 ? 4.467 -19.117 8.914 1.00 88.88 121 TYR A N 1
ATOM 867 C CA . TYR A 1 121 ? 3.305 -18.284 9.214 1.00 88.88 121 TYR A CA 1
ATOM 868 C C . TYR A 1 121 ? 2.746 -18.555 10.621 1.00 88.88 121 TYR A C 1
ATOM 870 O O . TYR A 1 121 ? 2.547 -17.620 11.396 1.00 88.88 121 TYR A O 1
ATOM 878 N N . VAL A 1 122 ? 2.548 -19.830 10.986 1.00 91.75 122 VAL A N 1
ATOM 879 C CA . VAL A 1 122 ? 2.048 -20.213 12.322 1.00 91.75 122 VAL A CA 1
ATOM 880 C C . VAL A 1 122 ? 3.042 -19.838 13.419 1.00 91.75 122 VAL A C 1
ATOM 882 O O . VAL A 1 122 ? 2.640 -19.374 14.486 1.00 91.75 122 VAL A O 1
ATOM 885 N N . VAL A 1 123 ? 4.342 -20.000 13.170 1.00 92.56 123 VAL A N 1
ATOM 886 C CA . VAL A 1 123 ? 5.374 -19.596 14.130 1.00 92.56 123 VAL A CA 1
ATOM 887 C C . VAL A 1 123 ? 5.371 -18.079 14.313 1.00 92.56 123 VAL A C 1
ATOM 889 O O . VAL A 1 123 ? 5.298 -17.613 15.446 1.00 92.56 123 VAL A O 1
ATOM 892 N N . LEU A 1 124 ? 5.405 -17.306 13.224 1.00 91.25 124 LEU A N 1
ATOM 893 C CA . LEU A 1 124 ? 5.551 -15.852 13.286 1.00 91.25 124 LEU A CA 1
ATOM 894 C C . LEU A 1 124 ? 4.306 -15.145 13.840 1.00 91.25 124 LEU A C 1
ATOM 896 O O . LEU A 1 124 ? 4.428 -14.283 14.705 1.00 91.25 124 LEU A O 1
ATOM 900 N N . PHE A 1 125 ? 3.113 -15.508 13.368 1.00 91.19 125 PHE A N 1
ATOM 901 C CA . PHE A 1 125 ? 1.871 -14.824 13.750 1.00 91.19 125 PHE A CA 1
ATOM 902 C C . PHE A 1 125 ? 1.095 -15.531 14.865 1.00 91.19 125 PHE A C 1
ATOM 904 O O . PHE A 1 125 ? 0.250 -14.915 15.509 1.00 91.19 125 PHE A O 1
ATOM 911 N N . GLY A 1 126 ? 1.381 -16.809 15.117 1.00 92.62 126 GLY A N 1
ATOM 912 C CA . GLY A 1 126 ? 0.782 -17.584 16.201 1.00 92.62 126 GLY A CA 1
ATOM 913 C C . GLY A 1 126 ? 1.674 -17.618 17.437 1.00 92.62 126 GLY A C 1
ATOM 914 O O . GLY A 1 126 ? 1.391 -16.953 18.431 1.00 92.62 126 GLY A O 1
ATOM 915 N N . LEU A 1 127 ? 2.777 -18.366 17.376 1.00 93.06 127 LEU A N 1
ATOM 916 C CA . LEU A 1 127 ? 3.643 -18.598 18.542 1.00 93.06 127 LEU A CA 1
ATOM 917 C C . LEU A 1 127 ? 4.391 -17.338 18.993 1.00 93.06 127 LEU A C 1
ATOM 919 O O . LEU A 1 127 ? 4.518 -17.090 20.190 1.00 93.06 127 LEU A O 1
ATOM 923 N N . LEU A 1 128 ? 4.857 -16.526 18.043 1.00 92.88 128 LEU A N 1
ATOM 924 C CA . LEU A 1 128 ? 5.550 -15.264 18.303 1.00 92.88 128 LEU A CA 1
ATOM 925 C C . LEU A 1 128 ? 4.597 -14.068 18.469 1.00 92.88 128 LEU A C 1
ATOM 927 O O . LEU A 1 128 ? 5.062 -12.948 18.677 1.00 92.88 128 LEU A O 1
ATOM 931 N N . SER A 1 129 ? 3.278 -14.297 18.504 1.00 93.00 129 SER A N 1
ATOM 932 C CA . SER A 1 129 ? 2.273 -13.263 18.794 1.00 93.00 129 SER A CA 1
ATOM 933 C C . SER A 1 129 ? 2.501 -12.444 20.081 1.00 93.00 129 SER A C 1
ATOM 935 O O . SER A 1 129 ? 2.121 -11.271 20.066 1.00 93.00 129 SER A O 1
ATOM 937 N N . PRO A 1 130 ? 3.175 -12.923 21.159 1.00 92.44 130 PRO A N 1
ATOM 938 C CA . PRO A 1 130 ? 3.550 -12.065 22.288 1.00 92.44 130 PRO A CA 1
ATOM 939 C C . PRO A 1 130 ? 4.376 -10.842 21.901 1.00 92.44 130 PRO A C 1
ATOM 941 O O . PRO A 1 130 ? 4.311 -9.825 22.588 1.00 92.44 130 PRO A O 1
ATOM 944 N N . LEU A 1 131 ? 5.136 -10.908 20.801 1.00 89.50 131 LEU A N 1
ATOM 945 C CA . LEU A 1 131 ? 5.917 -9.774 20.306 1.00 89.50 131 LEU A CA 1
ATOM 946 C C . LEU A 1 131 ? 5.033 -8.597 19.885 1.00 89.50 131 LEU A C 1
ATOM 948 O O . LEU A 1 131 ? 5.522 -7.475 19.815 1.00 89.50 131 LEU A O 1
ATOM 952 N N . ALA A 1 132 ? 3.734 -8.812 19.671 1.00 88.50 132 ALA A N 1
ATOM 953 C CA . ALA A 1 132 ? 2.795 -7.729 19.424 1.00 88.50 132 ALA A CA 1
ATOM 954 C C . ALA A 1 132 ? 2.463 -6.904 20.670 1.00 88.50 132 ALA A C 1
ATOM 956 O O . ALA A 1 132 ? 1.898 -5.826 20.538 1.00 88.50 132 ALA A O 1
ATOM 957 N N . LEU A 1 133 ? 2.838 -7.342 21.875 1.00 85.62 133 LEU A N 1
ATOM 958 C CA . LEU A 1 133 ? 2.792 -6.474 23.058 1.00 85.62 133 LEU A CA 1
ATOM 959 C C . LEU A 1 133 ? 3.819 -5.343 22.969 1.00 85.62 133 LEU A C 1
ATOM 961 O O . LEU A 1 133 ? 3.625 -4.273 23.539 1.00 85.62 133 LEU A O 1
ATOM 965 N N . TYR A 1 134 ? 4.904 -5.561 22.226 1.00 79.69 134 TYR A N 1
ATOM 966 C CA . TYR A 1 134 ? 5.822 -4.500 21.857 1.00 79.69 134 TYR A CA 1
ATOM 967 C C . TYR A 1 134 ? 5.259 -3.749 20.645 1.00 79.69 134 TYR A C 1
ATOM 969 O O . TYR A 1 134 ? 4.828 -4.367 19.675 1.00 79.69 134 TYR A O 1
ATOM 977 N N . ARG A 1 135 ? 5.288 -2.411 20.651 1.00 76.69 135 ARG A N 1
ATOM 978 C CA . ARG A 1 135 ? 4.762 -1.546 19.565 1.00 76.69 135 ARG A CA 1
ATOM 979 C C . ARG A 1 135 ? 5.610 -1.580 18.271 1.00 76.69 135 ARG A C 1
ATOM 981 O O . ARG A 1 135 ? 5.575 -0.644 17.475 1.00 76.69 135 ARG A O 1
ATOM 988 N N . GLY A 1 136 ? 6.379 -2.651 18.079 1.00 77.94 136 GLY A N 1
ATOM 989 C CA . GLY A 1 136 ? 7.283 -2.892 16.958 1.00 77.94 136 GLY A CA 1
ATOM 990 C C . GLY A 1 136 ? 6.642 -3.671 15.796 1.00 77.94 136 GLY A C 1
ATOM 991 O O . GLY A 1 136 ? 5.431 -3.575 15.594 1.00 77.94 136 GLY A O 1
ATOM 992 N N . PRO A 1 137 ? 7.432 -4.452 15.030 1.00 79.50 137 PRO A N 1
ATOM 993 C CA . PRO A 1 137 ? 7.049 -5.000 13.720 1.00 79.50 137 PRO A CA 1
ATOM 994 C C . PRO A 1 137 ? 5.782 -5.859 13.677 1.00 79.50 137 PRO A C 1
ATOM 996 O O . PRO A 1 137 ? 5.104 -5.890 12.657 1.00 79.50 137 PRO A O 1
ATOM 999 N N . LEU A 1 138 ? 5.456 -6.564 14.763 1.00 87.25 138 LEU A N 1
ATOM 1000 C CA . LEU A 1 138 ? 4.313 -7.479 14.787 1.00 87.25 138 LEU A CA 1
ATOM 1001 C C . LEU A 1 138 ? 3.014 -6.800 15.251 1.00 87.25 138 LEU A C 1
ATOM 1003 O O . LEU A 1 138 ? 1.937 -7.343 15.019 1.00 87.25 138 LEU A O 1
ATOM 1007 N N . ASN A 1 139 ? 3.090 -5.621 15.885 1.00 87.38 139 ASN A N 1
ATOM 1008 C CA . ASN A 1 139 ? 1.927 -4.925 16.437 1.00 87.38 139 ASN A CA 1
ATOM 1009 C C . ASN A 1 139 ? 1.278 -3.998 15.392 1.00 87.38 139 ASN A C 1
ATOM 1011 O O . ASN A 1 139 ? 1.858 -2.961 15.055 1.00 87.38 139 ASN A O 1
ATOM 1015 N N . PRO A 1 140 ? 0.055 -4.301 14.925 1.00 82.69 140 PRO A N 1
ATOM 1016 C CA . PRO A 1 140 ? -0.618 -3.494 13.909 1.00 82.69 140 PRO A CA 1
ATOM 1017 C C . PRO A 1 140 ? -1.068 -2.110 14.390 1.00 82.69 140 PRO A C 1
ATOM 1019 O O . PRO A 1 140 ? -1.360 -1.251 13.571 1.00 82.69 140 PRO A O 1
ATOM 1022 N N . TYR A 1 141 ? -1.110 -1.868 15.698 1.00 78.12 141 TYR A N 1
ATOM 1023 C CA . TYR A 1 141 ? -1.421 -0.562 16.283 1.00 78.12 141 TYR A CA 1
ATOM 1024 C C . TYR A 1 141 ? -0.150 0.217 16.671 1.00 78.12 141 TYR A C 1
ATOM 1026 O O . TYR A 1 141 ? -0.192 1.112 17.516 1.00 78.12 141 TYR A O 1
ATOM 1034 N N . GLY A 1 142 ? 1.002 -0.186 16.136 1.00 77.50 142 GLY A N 1
ATOM 1035 C CA . GLY A 1 142 ? 2.290 0.492 16.258 1.00 77.50 142 GLY A CA 1
ATOM 1036 C C . GLY A 1 142 ? 2.962 0.592 14.890 1.00 77.50 142 GLY A C 1
ATOM 1037 O O . GLY A 1 142 ? 2.294 0.770 13.874 1.00 77.50 142 GLY A O 1
ATOM 1038 N N . VAL A 1 143 ? 4.284 0.411 14.844 1.00 77.38 143 VAL A N 1
ATOM 1039 C CA . VAL A 1 143 ? 5.044 0.413 13.575 1.00 77.38 143 VAL A CA 1
ATOM 1040 C C . VAL A 1 143 ? 4.704 -0.797 12.696 1.00 77.38 143 VAL A C 1
ATOM 1042 O O . VAL A 1 143 ? 4.917 -0.769 11.484 1.00 77.38 143 VAL A O 1
ATOM 1045 N N . GLY A 1 144 ? 4.127 -1.855 13.273 1.00 79.81 144 GLY A N 1
ATOM 1046 C CA . GLY A 1 144 ? 3.785 -3.069 12.544 1.00 79.81 144 GLY A CA 1
ATOM 1047 C C . GLY A 1 144 ? 2.826 -2.844 11.380 1.00 79.81 144 GLY A C 1
ATOM 1048 O O . GLY A 1 144 ? 2.937 -3.566 10.399 1.00 79.81 144 GLY A O 1
ATOM 1049 N N . VAL A 1 145 ? 1.968 -1.814 11.392 1.00 77.94 145 VAL A N 1
ATOM 1050 C CA . VAL A 1 145 ? 1.117 -1.494 10.225 1.00 77.94 145 VAL A CA 1
ATOM 1051 C C . VAL A 1 145 ? 1.938 -1.248 8.953 1.00 77.94 145 VAL A C 1
ATOM 1053 O O . VAL A 1 145 ? 1.554 -1.708 7.882 1.00 77.94 145 VAL A O 1
ATOM 1056 N N . GLY A 1 146 ? 3.107 -0.608 9.074 1.00 74.06 146 GLY A N 1
ATOM 1057 C CA . GLY A 1 146 ? 4.039 -0.423 7.962 1.00 74.06 146 GLY A CA 1
ATOM 1058 C C . GLY A 1 146 ? 4.676 -1.739 7.517 1.00 74.06 146 GLY A C 1
ATOM 1059 O O . GLY A 1 146 ? 4.835 -1.971 6.327 1.00 74.06 146 GLY A O 1
ATOM 1060 N N . VAL A 1 147 ? 4.967 -2.644 8.455 1.00 79.94 147 VAL A N 1
ATOM 1061 C CA . VAL A 1 147 ? 5.497 -3.985 8.153 1.00 79.94 147 VAL A CA 1
ATOM 1062 C C . VAL A 1 147 ? 4.460 -4.840 7.431 1.00 79.94 147 VAL A C 1
ATOM 1064 O O . VAL A 1 147 ? 4.795 -5.472 6.436 1.00 79.94 147 VAL A O 1
ATOM 1067 N N . TYR A 1 148 ? 3.198 -4.827 7.868 1.00 81.62 148 TYR A N 1
ATOM 1068 C CA . TYR A 1 148 ? 2.105 -5.484 7.148 1.00 81.62 148 TYR A CA 1
ATOM 1069 C C . TYR A 1 148 ? 1.920 -4.866 5.754 1.00 81.62 148 TYR A C 1
ATOM 1071 O O . TYR A 1 148 ? 1.765 -5.607 4.790 1.00 81.62 148 TYR A O 1
ATOM 1079 N N . ALA A 1 149 ? 2.016 -3.540 5.608 1.00 73.50 149 ALA A N 1
ATOM 1080 C CA . ALA A 1 149 ? 1.970 -2.897 4.295 1.00 73.50 149 ALA A CA 1
ATOM 1081 C C . ALA A 1 149 ? 3.115 -3.368 3.379 1.00 73.50 149 ALA A C 1
ATOM 1083 O O . ALA A 1 149 ? 2.858 -3.730 2.238 1.00 73.50 149 ALA A O 1
ATOM 1084 N N . ILE A 1 150 ? 4.348 -3.459 3.888 1.00 72.38 150 ILE A N 1
ATOM 1085 C CA . ILE A 1 150 ? 5.498 -3.983 3.132 1.00 72.38 150 ILE A CA 1
ATOM 1086 C C . ILE A 1 150 ? 5.306 -5.468 2.785 1.00 72.38 150 ILE A C 1
ATOM 1088 O O . ILE A 1 150 ? 5.568 -5.891 1.667 1.00 72.38 150 ILE A O 1
ATOM 1092 N N . LEU A 1 151 ? 4.808 -6.290 3.710 1.00 76.62 151 LEU A N 1
ATOM 1093 C CA . LEU A 1 151 ? 4.504 -7.697 3.422 1.00 76.62 151 LEU A CA 1
ATOM 1094 C C . LEU A 1 151 ? 3.424 -7.845 2.340 1.00 76.62 151 LEU A C 1
ATOM 1096 O O . LEU A 1 151 ? 3.483 -8.793 1.555 1.00 76.62 151 LEU A O 1
ATOM 1100 N N . ALA A 1 152 ? 2.470 -6.910 2.287 1.00 71.44 152 ALA A N 1
ATOM 1101 C CA . ALA A 1 152 ? 1.469 -6.842 1.231 1.00 71.44 152 ALA A CA 1
ATOM 1102 C C . ALA A 1 152 ? 2.083 -6.428 -0.117 1.00 71.44 152 ALA A C 1
ATOM 1104 O O . ALA A 1 152 ? 1.773 -7.060 -1.122 1.00 71.44 152 ALA A O 1
ATOM 1105 N N . THR A 1 153 ? 2.980 -5.432 -0.152 1.00 64.75 153 THR A N 1
ATOM 1106 C CA . THR A 1 153 ? 3.648 -4.987 -1.396 1.00 64.75 153 THR A CA 1
ATOM 1107 C C . THR A 1 153 ? 4.661 -5.997 -1.936 1.00 64.75 153 THR A C 1
ATOM 1109 O O . THR A 1 153 ? 4.894 -6.053 -3.144 1.00 64.75 153 THR A O 1
ATOM 1112 N N . LEU A 1 154 ? 5.258 -6.803 -1.054 1.00 64.31 154 LEU A N 1
ATOM 1113 C CA . LEU A 1 154 ? 6.139 -7.918 -1.407 1.00 64.31 154 LEU A CA 1
ATOM 1114 C C . LEU A 1 154 ? 5.367 -9.176 -1.840 1.00 64.31 154 LEU A C 1
ATOM 1116 O O . LEU A 1 154 ? 5.995 -10.154 -2.233 1.00 64.31 154 LEU A O 1
ATOM 1120 N N . HIS A 1 155 ? 4.034 -9.188 -1.719 1.00 65.94 155 HIS A N 1
ATOM 1121 C CA . HIS A 1 155 ? 3.162 -10.324 -2.046 1.00 65.94 155 HIS A CA 1
ATOM 1122 C C . HIS A 1 155 ? 3.600 -11.671 -1.429 1.00 65.94 155 HIS A C 1
ATOM 1124 O O . HIS A 1 155 ? 3.281 -12.735 -1.956 1.00 65.94 155 HIS A O 1
ATOM 1130 N N . VAL A 1 156 ? 4.298 -11.653 -0.282 1.00 67.00 156 VAL A N 1
ATOM 1131 C CA . VAL A 1 156 ? 4.790 -12.885 0.375 1.00 67.00 156 VAL A CA 1
ATOM 1132 C C . VAL A 1 156 ? 3.633 -13.751 0.874 1.00 67.00 156 VAL A C 1
ATOM 1134 O O . VAL A 1 156 ? 3.742 -14.974 0.951 1.00 67.00 156 VAL A O 1
ATOM 1137 N N . LEU A 1 157 ? 2.516 -13.112 1.223 1.00 70.50 157 LEU A N 1
ATOM 1138 C CA . LEU A 1 157 ? 1.287 -13.758 1.657 1.00 70.50 157 LEU A CA 1
ATOM 1139 C C . LEU A 1 157 ? 0.099 -13.171 0.891 1.00 70.50 157 LEU A C 1
ATOM 1141 O O . LEU A 1 157 ? 0.061 -11.956 0.679 1.00 70.50 157 LEU A O 1
ATOM 1145 N N . PRO A 1 158 ? -0.919 -13.983 0.555 1.00 71.31 158 PRO A N 1
ATOM 1146 C CA . PRO A 1 158 ? -2.179 -13.461 0.049 1.00 71.31 158 PRO A CA 1
ATOM 1147 C C . PRO A 1 158 ? -2.779 -12.432 1.022 1.00 71.31 158 PRO A C 1
ATOM 1149 O O . PRO A 1 158 ? -2.705 -12.644 2.239 1.00 71.31 158 PRO A O 1
ATOM 1152 N N . PRO A 1 159 ? -3.446 -11.369 0.536 1.00 72.88 159 PRO A N 1
ATOM 1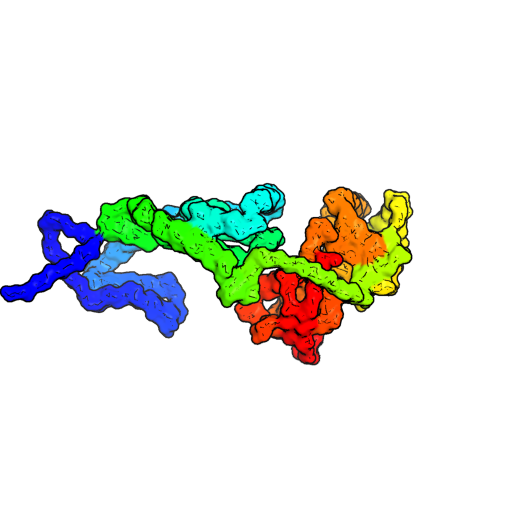153 C CA . PRO A 1 159 ? -4.009 -10.324 1.395 1.00 72.88 159 PRO A CA 1
ATOM 1154 C C . PRO A 1 159 ? -4.919 -10.862 2.505 1.00 72.88 159 PRO A C 1
ATOM 1156 O O . PRO A 1 159 ? -4.888 -10.378 3.635 1.00 72.88 159 PRO A O 1
ATOM 1159 N N . VAL A 1 160 ? -5.688 -11.917 2.216 1.00 75.94 160 VAL A N 1
ATOM 1160 C CA . VAL A 1 160 ? -6.573 -12.553 3.201 1.00 75.94 160 VAL A CA 1
ATOM 1161 C C . VAL A 1 160 ? -5.787 -13.282 4.295 1.00 75.94 160 VAL A C 1
ATOM 1163 O O . VAL A 1 160 ? -6.163 -13.215 5.462 1.00 75.94 160 VAL A O 1
ATOM 1166 N N . ALA A 1 161 ? -4.671 -13.931 3.951 1.00 80.25 161 ALA A N 1
ATOM 1167 C CA . ALA A 1 161 ? -3.790 -14.561 4.932 1.00 80.25 161 ALA A CA 1
ATOM 1168 C C . ALA A 1 161 ? -3.103 -13.507 5.807 1.00 80.25 161 ALA A C 1
ATOM 1170 O O . ALA A 1 161 ? -2.997 -13.675 7.016 1.00 80.25 161 ALA A O 1
ATOM 1171 N N . LEU A 1 162 ? -2.696 -12.385 5.216 1.00 83.38 162 LEU A N 1
ATOM 1172 C CA . LEU A 1 162 ? -2.110 -11.276 5.958 1.00 83.38 162 LEU A CA 1
ATOM 1173 C C . LEU A 1 162 ? -3.118 -10.633 6.926 1.00 83.38 162 LEU A C 1
ATOM 117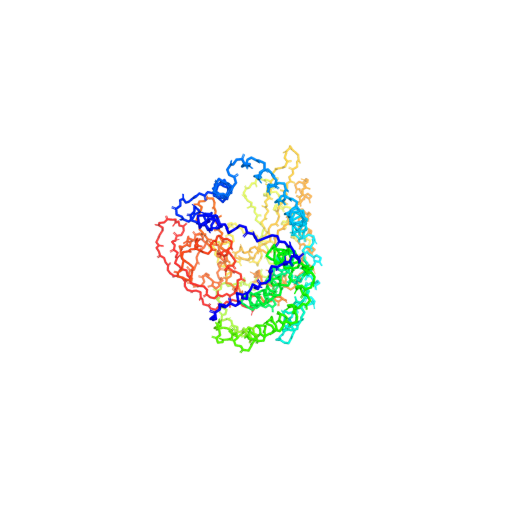5 O O . LEU A 1 162 ? -2.787 -10.361 8.079 1.00 83.38 162 LEU A O 1
ATOM 1179 N N . LEU A 1 163 ? -4.367 -10.454 6.489 1.00 83.75 163 LEU A N 1
ATOM 1180 C CA . LEU A 1 163 ? -5.452 -9.977 7.345 1.00 83.75 163 LEU A CA 1
ATOM 1181 C C . LEU A 1 163 ? -5.762 -10.977 8.465 1.00 83.75 163 LEU A C 1
ATOM 1183 O O . LEU A 1 163 ? -5.921 -10.577 9.616 1.00 83.75 163 LEU A O 1
ATOM 1187 N N . ALA A 1 164 ? -5.815 -12.276 8.161 1.00 86.06 164 ALA A N 1
ATOM 1188 C CA . ALA A 1 164 ? -6.018 -13.317 9.164 1.00 86.06 164 ALA A CA 1
ATOM 1189 C C . ALA A 1 164 ? -4.883 -13.331 10.204 1.00 86.06 164 ALA A C 1
ATOM 1191 O O . ALA A 1 164 ? -5.155 -13.442 11.400 1.00 86.06 164 ALA A O 1
ATOM 1192 N N . ALA A 1 165 ? -3.632 -13.148 9.772 1.00 88.62 165 ALA A N 1
ATOM 1193 C CA . ALA A 1 165 ? -2.474 -12.992 10.651 1.00 88.62 165 ALA A CA 1
ATOM 1194 C C . ALA A 1 165 ? -2.624 -11.771 11.557 1.00 88.62 165 ALA A C 1
ATOM 1196 O O . ALA A 1 165 ? -2.482 -11.884 12.775 1.00 88.62 165 ALA A O 1
ATOM 1197 N N . MET A 1 166 ? -2.978 -10.622 10.979 1.00 90.00 166 MET A N 1
ATOM 1198 C CA . MET A 1 166 ? -3.235 -9.399 11.730 1.00 90.00 166 MET A CA 1
ATOM 1199 C C . MET A 1 166 ? -4.324 -9.638 12.782 1.00 90.00 166 MET A C 1
ATOM 1201 O O . MET A 1 166 ? -4.115 -9.346 13.954 1.00 90.00 166 MET A O 1
ATOM 1205 N N . MET A 1 167 ? -5.453 -10.245 12.410 1.00 89.44 167 MET A N 1
ATOM 1206 C CA . MET A 1 167 ? -6.559 -10.522 13.334 1.00 89.44 167 MET A CA 1
ATOM 1207 C C . MET A 1 167 ? -6.197 -11.522 14.435 1.00 89.44 167 MET A C 1
ATOM 1209 O O . MET A 1 167 ? -6.671 -11.367 15.562 1.00 89.44 167 MET A O 1
ATOM 1213 N N . ALA A 1 168 ? -5.349 -12.512 14.142 1.00 91.00 168 ALA A N 1
ATOM 1214 C CA . ALA A 1 168 ? -4.837 -13.452 15.135 1.00 91.00 168 ALA A CA 1
ATOM 1215 C C . ALA A 1 168 ? -3.957 -12.738 16.170 1.00 91.00 168 ALA A C 1
ATOM 1217 O O . ALA A 1 168 ? -4.179 -12.858 17.375 1.00 91.00 168 ALA A O 1
ATOM 1218 N N . VAL A 1 169 ? -3.006 -11.928 15.704 1.00 92.00 169 VAL A N 1
ATOM 1219 C CA . VAL A 1 169 ? -2.082 -11.178 16.560 1.00 92.00 169 VAL A CA 1
ATOM 1220 C C . VAL A 1 169 ? -2.802 -10.101 17.383 1.00 92.00 169 VAL A C 1
ATOM 1222 O O . VAL A 1 169 ? -2.475 -9.876 18.551 1.00 92.00 169 VAL A O 1
ATOM 1225 N N . VAL A 1 170 ? -3.827 -9.467 16.808 1.00 90.56 170 VAL A N 1
ATOM 1226 C CA . VAL A 1 170 ? -4.666 -8.465 17.482 1.00 90.56 170 VAL A CA 1
ATOM 1227 C C . VAL A 1 170 ? -5.357 -9.032 18.723 1.00 90.56 170 VAL A C 1
ATOM 1229 O O . VAL A 1 170 ? -5.562 -8.280 19.670 1.00 90.56 170 VAL A O 1
ATOM 1232 N N . GLN A 1 171 ? -5.663 -10.333 18.790 1.00 90.56 171 GLN A N 1
ATOM 1233 C CA . GLN A 1 171 ? -6.254 -10.920 20.004 1.00 90.56 171 GLN A CA 1
ATOM 1234 C C . GLN A 1 171 ? -5.311 -10.813 21.208 1.00 90.56 171 GLN A C 1
ATOM 1236 O O . GLN A 1 171 ? -5.735 -10.432 22.302 1.00 90.56 171 GLN A O 1
ATOM 1241 N N . VAL A 1 172 ? -4.017 -11.073 20.993 1.00 92.38 172 VAL A N 1
ATOM 1242 C CA . VAL A 1 172 ? -2.992 -10.920 22.033 1.00 92.38 172 VAL A CA 1
ATOM 1243 C C . VAL A 1 172 ? -2.851 -9.461 22.430 1.00 92.38 172 VAL A C 1
ATOM 1245 O O . VAL A 1 172 ? -2.838 -9.155 23.619 1.00 92.38 172 VAL A O 1
ATOM 1248 N N . GLN A 1 173 ? -2.806 -8.552 21.457 1.00 88.88 173 GLN A N 1
ATOM 1249 C CA . GLN A 1 173 ? -2.708 -7.124 21.744 1.00 88.88 173 GLN A CA 1
ATOM 1250 C C . GLN A 1 173 ? -3.922 -6.635 22.548 1.00 88.88 173 GLN A C 1
ATOM 1252 O O . GLN A 1 173 ? -3.761 -6.115 23.649 1.00 88.88 173 GLN A O 1
ATOM 1257 N N . ASN A 1 174 ? -5.140 -6.876 22.058 1.00 87.31 174 ASN A N 1
ATOM 1258 C CA . ASN A 1 174 ? -6.363 -6.312 22.630 1.00 87.31 174 ASN A CA 1
ATOM 1259 C C . ASN A 1 174 ? -6.581 -6.724 24.087 1.00 87.31 174 ASN A C 1
ATOM 1261 O O . ASN A 1 174 ? -7.068 -5.928 24.894 1.00 87.31 174 ASN A O 1
ATOM 1265 N N . VAL A 1 175 ? -6.226 -7.963 24.426 1.00 89.44 175 VAL A N 1
ATOM 1266 C CA . VAL A 1 175 ? -6.485 -8.528 25.752 1.00 89.44 175 VAL A CA 1
ATOM 1267 C C . VAL A 1 175 ? -5.285 -8.380 26.682 1.00 89.44 175 VAL A C 1
ATOM 1269 O O . VAL A 1 175 ? -5.475 -8.114 27.867 1.00 89.44 175 VAL A O 1
ATOM 1272 N N . CYS A 1 176 ? -4.056 -8.527 26.184 1.00 89.38 176 CYS A N 1
ATOM 1273 C CA . CYS A 1 176 ? -2.874 -8.633 27.038 1.00 89.38 176 CYS A CA 1
ATOM 1274 C C . CYS A 1 176 ? -2.043 -7.344 27.119 1.00 89.38 176 CYS A C 1
ATOM 1276 O O . CYS A 1 176 ? -1.213 -7.247 28.023 1.00 89.38 176 CYS A O 1
ATOM 1278 N N . ASP A 1 177 ? -2.236 -6.362 26.231 1.00 86.06 177 ASP A N 1
ATOM 1279 C CA . ASP A 1 177 ? -1.454 -5.118 26.248 1.00 86.06 177 ASP A CA 1
ATOM 1280 C C . ASP A 1 177 ? -1.741 -4.302 27.527 1.00 86.06 177 ASP A C 1
ATOM 1282 O O . ASP A 1 177 ? -2.899 -3.952 27.794 1.00 86.06 177 ASP A O 1
ATOM 1286 N N . PRO A 1 178 ? -0.716 -3.990 28.345 1.00 79.38 178 PRO A N 1
ATOM 1287 C CA . PRO A 1 178 ? -0.900 -3.225 29.573 1.00 79.38 178 PRO A CA 1
ATOM 1288 C C . PRO A 1 178 ? -1.235 -1.744 29.337 1.00 79.38 178 PRO A C 1
ATOM 1290 O O . PRO A 1 178 ? -1.670 -1.062 30.260 1.00 79.38 178 PRO A O 1
ATOM 1293 N N . THR A 1 179 ? -1.044 -1.236 28.119 1.00 76.50 179 THR A N 1
ATOM 1294 C CA . THR A 1 179 ? -1.380 0.142 27.731 1.00 76.50 179 THR A CA 1
ATOM 1295 C C . THR A 1 179 ? -2.841 0.307 27.318 1.00 76.50 179 THR A C 1
ATOM 1297 O O . THR A 1 179 ? -3.318 1.433 27.176 1.00 76.50 179 THR A O 1
ATOM 1300 N N . ASN A 1 180 ? -3.577 -0.796 27.155 1.00 79.69 180 ASN A N 1
ATOM 1301 C CA . ASN A 1 180 ? -4.980 -0.744 26.783 1.00 79.69 180 ASN A CA 1
ATOM 1302 C C . ASN A 1 180 ? -5.844 -0.243 27.945 1.00 79.69 180 ASN A C 1
ATOM 1304 O O . ASN A 1 180 ? -5.846 -0.802 29.045 1.00 79.69 180 ASN A O 1
ATOM 1308 N N . THR A 1 181 ? -6.630 0.797 27.676 1.00 75.69 181 THR A N 1
ATOM 1309 C CA . THR A 1 181 ? -7.407 1.531 28.680 1.00 75.69 181 THR A CA 1
ATOM 1310 C C . THR A 1 181 ? -8.352 0.626 29.478 1.00 75.69 181 THR A C 1
ATOM 1312 O O . THR A 1 181 ? -8.448 0.756 30.698 1.00 75.69 181 THR A O 1
ATOM 1315 N N . GLN A 1 182 ? -8.983 -0.360 28.832 1.00 82.81 182 GLN A N 1
ATOM 1316 C CA . GLN A 1 182 ? -9.840 -1.333 29.514 1.00 82.81 182 GLN A CA 1
ATOM 1317 C C . GLN A 1 182 ? -9.087 -2.161 30.567 1.00 82.81 182 GLN A C 1
ATOM 1319 O O . GLN A 1 182 ? -9.641 -2.455 31.625 1.00 82.81 182 GLN A O 1
ATOM 1324 N N . ASN A 1 183 ? -7.816 -2.492 30.324 1.00 84.31 183 ASN A N 1
ATOM 1325 C CA . ASN A 1 183 ? -7.002 -3.267 31.257 1.00 84.31 183 ASN A CA 1
ATOM 1326 C C . ASN A 1 183 ? -6.601 -2.422 32.468 1.00 84.31 183 ASN A C 1
ATOM 1328 O O . ASN A 1 183 ? -6.645 -2.916 33.595 1.00 84.31 183 ASN A O 1
ATOM 1332 N N . VAL A 1 184 ? -6.301 -1.137 32.254 1.00 79.44 184 VAL A N 1
ATOM 1333 C CA . VAL A 1 184 ? -6.052 -0.167 33.332 1.00 79.44 184 VAL A CA 1
ATOM 1334 C C . VAL A 1 184 ? -7.292 -0.003 34.212 1.00 79.44 184 VAL A C 1
ATOM 1336 O O . VAL A 1 184 ? -7.194 -0.043 35.436 1.00 79.44 184 VAL A O 1
ATOM 1339 N N . TRP A 1 185 ? -8.482 0.106 33.617 1.00 77.94 185 TRP A N 1
ATOM 1340 C CA . TRP A 1 185 ? -9.730 0.225 34.377 1.00 77.94 185 TRP A CA 1
ATOM 1341 C C . TRP A 1 185 ? -10.025 -1.014 35.222 1.00 77.94 185 TRP A C 1
ATOM 1343 O O . TRP A 1 185 ? -10.374 -0.890 36.397 1.00 77.94 185 TRP A O 1
ATOM 1353 N N . VAL A 1 186 ? -9.847 -2.210 34.655 1.00 80.50 186 VAL A N 1
ATOM 1354 C CA . VAL A 1 186 ? -10.033 -3.471 35.388 1.00 80.50 186 VAL A CA 1
ATOM 1355 C C . VAL A 1 186 ? -8.993 -3.612 36.502 1.00 80.50 186 VAL A C 1
ATOM 1357 O O . VAL A 1 186 ? -9.349 -3.989 37.619 1.00 80.50 186 VAL A O 1
ATOM 1360 N N . ALA A 1 187 ? -7.731 -3.269 36.245 1.00 78.56 187 ALA A N 1
ATOM 1361 C CA . ALA A 1 187 ? -6.661 -3.270 37.243 1.00 78.56 187 ALA A CA 1
ATOM 1362 C C . ALA A 1 187 ? -6.966 -2.317 38.408 1.00 78.56 187 ALA A C 1
ATOM 1364 O O . ALA A 1 187 ? -6.942 -2.732 39.567 1.00 78.56 187 ALA A O 1
ATOM 1365 N N . ASN A 1 188 ? -7.365 -1.078 38.105 1.00 74.69 188 ASN A N 1
ATOM 1366 C CA . ASN A 1 188 ? -7.750 -0.079 39.102 1.00 74.69 188 ASN A CA 1
ATOM 1367 C C . ASN A 1 188 ? -8.965 -0.526 39.925 1.00 74.69 188 ASN A C 1
ATOM 1369 O O . ASN A 1 188 ? -8.986 -0.351 41.143 1.00 74.69 188 ASN A O 1
ATOM 1373 N N . PHE A 1 189 ? -9.963 -1.144 39.286 1.00 77.00 189 PHE A N 1
ATOM 1374 C CA . PHE A 1 189 ? -11.149 -1.656 39.973 1.00 77.00 189 PHE A CA 1
ATOM 1375 C C . PHE A 1 189 ? -10.826 -2.831 40.909 1.00 77.00 189 PHE A C 1
ATOM 1377 O O . PHE A 1 189 ? -11.299 -2.880 42.045 1.00 77.00 189 PHE A O 1
ATOM 1384 N N . THR A 1 190 ? -9.996 -3.767 40.444 1.00 80.06 190 THR A N 1
ATOM 1385 C CA . THR A 1 190 ? -9.632 -4.989 41.182 1.00 80.06 190 THR A CA 1
ATOM 1386 C C . THR A 1 190 ? -8.476 -4.789 42.167 1.00 80.06 190 THR A C 1
ATOM 1388 O O . THR A 1 190 ? -8.255 -5.631 43.039 1.00 80.06 190 THR A O 1
ATOM 1391 N N . GLY A 1 191 ? -7.751 -3.672 42.071 1.00 77.69 191 GLY A N 1
ATOM 1392 C CA . GLY A 1 191 ? -6.610 -3.341 42.921 1.00 77.69 191 GLY A CA 1
ATOM 1393 C C . GLY A 1 191 ? -5.373 -4.209 42.674 1.00 77.69 191 GLY A C 1
ATOM 1394 O O . GLY A 1 191 ? -4.578 -4.392 43.598 1.00 77.69 191 GLY A O 1
ATOM 1395 N N . ILE A 1 192 ? -5.226 -4.772 41.471 1.00 83.62 192 ILE A N 1
ATOM 1396 C CA . ILE A 1 192 ? -4.026 -5.505 41.039 1.00 83.62 192 ILE A CA 1
ATOM 1397 C C . ILE A 1 192 ? -3.274 -4.689 39.987 1.00 83.62 192 ILE A C 1
ATOM 1399 O O . ILE A 1 192 ? -3.873 -3.864 39.308 1.00 83.62 192 ILE A O 1
ATOM 1403 N N . GLY A 1 193 ? -1.976 -4.936 39.823 1.00 79.94 193 GLY A N 1
ATOM 1404 C CA . GLY A 1 193 ? -1.211 -4.333 38.735 1.00 79.94 193 GLY A CA 1
ATOM 1405 C C . GLY A 1 193 ? -1.626 -4.874 37.361 1.00 79.94 193 GLY A C 1
ATOM 1406 O O . GLY A 1 193 ? -2.014 -6.042 37.225 1.00 79.94 193 GLY A O 1
ATOM 1407 N N . VAL A 1 194 ? -1.550 -4.027 36.331 1.00 82.62 194 VAL A N 1
ATOM 1408 C CA . VAL A 1 194 ? -1.923 -4.384 34.951 1.00 82.62 194 VAL A CA 1
ATOM 1409 C C . VAL A 1 194 ? -1.027 -5.505 34.411 1.00 82.62 194 VAL A C 1
ATOM 1411 O O . VAL A 1 194 ? -1.493 -6.398 33.705 1.00 82.62 194 VAL A O 1
ATOM 1414 N N . GLU A 1 195 ? 0.238 -5.547 34.831 1.00 85.00 195 GLU A N 1
ATOM 1415 C CA . GLU A 1 195 ? 1.189 -6.602 34.478 1.00 85.00 195 GLU A CA 1
ATOM 1416 C C . GLU A 1 195 ? 0.719 -7.990 34.927 1.00 85.00 195 GLU A C 1
ATOM 1418 O O . GLU A 1 195 ? 1.015 -8.999 34.279 1.00 85.00 195 GLU A O 1
ATOM 1423 N N . ARG A 1 196 ? -0.053 -8.060 36.020 1.00 85.62 196 ARG A N 1
ATOM 1424 C CA . ARG A 1 196 ? -0.643 -9.313 36.489 1.00 85.62 196 ARG A CA 1
ATOM 1425 C C . ARG A 1 196 ? -1.747 -9.791 35.550 1.00 85.62 196 ARG A C 1
ATOM 1427 O O . ARG A 1 196 ? -1.820 -10.991 35.294 1.00 85.62 196 ARG A O 1
ATOM 1434 N N . ILE A 1 197 ? -2.560 -8.881 35.012 1.00 87.56 197 ILE A N 1
ATOM 1435 C CA . ILE A 1 197 ? -3.588 -9.203 34.008 1.00 87.56 197 ILE A CA 1
ATOM 1436 C C . ILE A 1 197 ? -2.918 -9.750 32.746 1.00 87.56 197 ILE A C 1
ATOM 1438 O O . ILE A 1 197 ? -3.292 -10.827 32.277 1.00 87.56 197 ILE A O 1
ATOM 1442 N N . THR A 1 198 ? -1.872 -9.078 32.255 1.00 90.19 198 THR A N 1
ATOM 1443 C CA . THR A 1 198 ? -1.081 -9.537 31.105 1.00 90.19 198 THR A CA 1
ATOM 1444 C C . THR A 1 198 ? -0.526 -10.942 31.334 1.00 90.19 198 THR A C 1
ATOM 1446 O O . THR A 1 198 ? -0.762 -11.829 30.522 1.00 90.19 198 THR A O 1
ATOM 1449 N N . ARG A 1 199 ? 0.149 -11.202 32.464 1.00 89.88 199 ARG A N 1
ATOM 1450 C CA . ARG A 1 199 ? 0.734 -12.528 32.753 1.00 89.88 199 ARG A CA 1
ATOM 1451 C C . ARG A 1 199 ? -0.301 -13.650 32.816 1.00 89.88 199 ARG A C 1
ATOM 1453 O O . ARG A 1 199 ? -0.005 -14.766 32.402 1.00 89.88 199 ARG A O 1
ATOM 1460 N N . LEU A 1 200 ? -1.494 -13.368 33.339 1.00 91.19 200 LEU A N 1
ATOM 1461 C CA . LEU A 1 200 ? -2.564 -14.360 33.458 1.00 91.19 200 LEU A CA 1
ATOM 1462 C C . LEU A 1 200 ? -3.249 -14.653 32.121 1.00 91.19 200 LEU A C 1
ATOM 1464 O O . LEU A 1 200 ? -3.694 -15.776 31.905 1.00 91.19 200 LEU A O 1
ATOM 1468 N N . THR A 1 201 ? -3.350 -13.659 31.239 1.00 92.56 201 THR A N 1
ATOM 1469 C CA . THR A 1 201 ? -4.084 -13.772 29.968 1.00 92.56 201 THR A CA 1
ATOM 1470 C C . THR A 1 201 ? -3.195 -14.165 28.790 1.00 92.56 201 THR A C 1
ATOM 1472 O O . THR A 1 201 ? -3.681 -14.817 27.867 1.00 92.56 201 THR A O 1
ATOM 1475 N N . LEU A 1 202 ? -1.898 -13.842 28.837 1.00 93.75 202 LEU A N 1
ATOM 1476 C CA . LEU A 1 202 ? -0.966 -14.038 27.725 1.00 93.75 202 LEU A CA 1
ATOM 1477 C C . LEU A 1 202 ? -0.908 -15.488 27.218 1.00 93.75 202 LEU A C 1
ATOM 1479 O O . LEU A 1 202 ? -1.095 -15.672 26.018 1.00 93.75 202 LEU A O 1
ATOM 1483 N N . PRO A 1 203 ? -0.743 -16.533 28.058 1.00 94.31 203 PRO A N 1
ATOM 1484 C CA . PRO A 1 203 ? -0.685 -17.909 27.554 1.00 94.31 203 PRO A CA 1
ATOM 1485 C C . PRO A 1 203 ? -1.956 -18.325 26.801 1.00 94.31 203 PRO A C 1
ATOM 1487 O O . PRO A 1 203 ? -1.882 -19.008 25.781 1.00 94.31 203 PRO A O 1
ATOM 1490 N N . TRP A 1 204 ? -3.122 -17.871 27.271 1.00 94.50 204 TRP A N 1
ATOM 1491 C CA . TRP A 1 204 ? -4.408 -18.161 26.638 1.00 94.50 204 TRP A CA 1
ATOM 1492 C C . TRP A 1 204 ? -4.546 -17.463 25.292 1.00 94.50 204 TRP A C 1
ATOM 1494 O O . TRP A 1 204 ? -4.971 -18.083 24.323 1.00 94.50 204 TRP A O 1
ATOM 1504 N N . GLN A 1 205 ? -4.159 -16.192 25.210 1.00 94.62 205 GLN A N 1
ATOM 1505 C CA . GLN A 1 205 ? -4.285 -15.438 23.967 1.00 94.62 205 GLN A CA 1
ATOM 1506 C C . GLN A 1 205 ? -3.265 -15.868 22.917 1.00 94.62 205 GLN A C 1
ATOM 1508 O O . GLN A 1 205 ? -3.591 -15.887 21.736 1.00 94.62 205 GLN A O 1
ATOM 1513 N N . VAL A 1 206 ? -2.076 -16.315 23.326 1.00 95.81 206 VAL A N 1
ATOM 1514 C CA . VAL A 1 206 ? -1.122 -16.965 22.413 1.00 95.81 206 VAL A CA 1
ATOM 1515 C C . VAL A 1 206 ? -1.702 -18.257 21.854 1.00 95.81 206 VAL A C 1
ATOM 1517 O O . VAL A 1 206 ? -1.573 -18.515 20.658 1.00 95.81 206 VAL A O 1
ATOM 1520 N N . ALA A 1 207 ? -2.377 -19.060 22.683 1.00 94.62 207 ALA A N 1
ATOM 1521 C CA . ALA A 1 207 ? -3.055 -20.262 22.207 1.00 94.62 207 ALA A CA 1
ATOM 1522 C C . ALA A 1 207 ? -4.162 -19.913 21.200 1.00 94.62 207 ALA A C 1
ATOM 1524 O O . ALA A 1 207 ? -4.222 -20.521 20.136 1.00 94.62 207 ALA A O 1
ATOM 1525 N N . VAL A 1 208 ? -4.981 -18.892 21.482 1.00 94.50 208 VAL A N 1
ATOM 1526 C CA . VAL A 1 208 ? -6.016 -18.398 20.557 1.00 94.50 208 VAL A CA 1
ATOM 1527 C C . VAL A 1 208 ? -5.403 -17.912 19.241 1.00 94.50 208 VAL A C 1
ATOM 1529 O O . VAL A 1 208 ? -5.852 -18.335 18.179 1.00 94.50 208 VAL A O 1
ATOM 1532 N N . ALA A 1 209 ? -4.354 -17.088 19.290 1.00 93.94 209 ALA A N 1
ATOM 1533 C CA . ALA A 1 209 ? -3.661 -16.592 18.101 1.00 93.94 209 ALA A CA 1
ATOM 1534 C C . ALA A 1 209 ? -3.029 -17.730 17.289 1.00 93.94 209 ALA A C 1
ATOM 1536 O O . ALA A 1 209 ? -3.127 -17.752 16.064 1.00 93.94 209 ALA A O 1
ATOM 1537 N N . THR A 1 210 ? -2.443 -18.724 17.961 1.00 94.69 210 THR A N 1
ATOM 1538 C CA . THR A 1 210 ? -1.860 -19.904 17.308 1.00 94.69 210 THR A CA 1
ATOM 1539 C C . THR A 1 210 ? -2.935 -20.759 16.645 1.00 94.69 210 THR A C 1
ATOM 1541 O O . THR A 1 210 ? -2.774 -21.141 15.489 1.00 94.69 210 THR A O 1
ATOM 1544 N N . ILE A 1 211 ? -4.059 -21.013 17.322 1.00 93.38 211 ILE A N 1
ATOM 1545 C CA . ILE A 1 211 ? -5.199 -21.738 16.744 1.00 93.38 211 ILE A CA 1
ATOM 1546 C C . ILE A 1 211 ? -5.758 -20.970 15.543 1.00 93.38 211 ILE A C 1
ATOM 1548 O O . ILE A 1 211 ? -5.994 -21.573 14.500 1.00 93.38 211 ILE A O 1
ATOM 1552 N N . ALA A 1 212 ? -5.918 -19.649 15.648 1.00 90.38 212 ALA A N 1
ATOM 1553 C CA . ALA A 1 212 ? -6.375 -18.811 14.543 1.00 90.38 212 ALA A CA 1
ATOM 1554 C C . ALA A 1 212 ? -5.412 -18.867 13.343 1.00 90.38 212 ALA A C 1
ATOM 1556 O O . ALA A 1 212 ? -5.859 -19.025 12.207 1.00 90.38 212 ALA A O 1
ATOM 1557 N N . ALA A 1 213 ? -4.097 -18.821 13.583 1.00 89.62 213 ALA A N 1
ATOM 1558 C CA . ALA A 1 213 ? -3.090 -18.951 12.534 1.00 89.62 213 ALA A CA 1
ATOM 1559 C C . ALA A 1 213 ? -3.114 -20.343 11.871 1.00 89.62 213 ALA A C 1
ATOM 1561 O O . ALA A 1 213 ? -3.045 -20.442 10.647 1.00 89.62 213 ALA A O 1
ATOM 1562 N N . VAL A 1 214 ? -3.276 -21.416 12.652 1.00 89.88 214 VAL A N 1
ATOM 1563 C CA . VAL A 1 214 ? -3.432 -22.787 12.132 1.00 89.88 214 VAL A CA 1
ATOM 1564 C C . VAL A 1 214 ? -4.719 -22.922 11.317 1.00 89.88 214 VAL A C 1
ATOM 1566 O O . VAL A 1 214 ? -4.695 -23.491 10.229 1.00 89.88 214 VAL A O 1
ATOM 1569 N N . MET A 1 215 ? -5.833 -22.365 11.792 1.00 86.62 215 MET A N 1
ATOM 1570 C CA . MET A 1 215 ? -7.105 -22.379 11.066 1.00 86.62 215 MET A CA 1
ATOM 1571 C C . MET A 1 215 ? -7.016 -21.616 9.745 1.00 86.62 215 MET A C 1
ATOM 1573 O O . MET A 1 215 ? -7.536 -22.093 8.739 1.00 86.62 215 MET A O 1
ATOM 1577 N N . ALA A 1 216 ? -6.312 -20.482 9.715 1.00 84.56 216 ALA A N 1
ATOM 1578 C CA . ALA A 1 216 ? -6.063 -19.747 8.478 1.00 84.56 216 ALA A CA 1
ATOM 1579 C C . ALA A 1 216 ? -5.297 -20.604 7.455 1.00 84.56 216 ALA A C 1
ATOM 1581 O O . ALA A 1 216 ? -5.629 -20.589 6.275 1.00 84.56 216 ALA A O 1
ATOM 1582 N N . VAL A 1 217 ? -4.328 -21.405 7.904 1.00 83.06 217 VAL A N 1
ATOM 1583 C CA . VAL A 1 217 ? -3.561 -22.318 7.043 1.00 83.06 217 VAL A CA 1
ATOM 1584 C C . VAL A 1 217 ? -4.407 -23.500 6.558 1.00 83.06 217 VAL A C 1
ATOM 1586 O O . VAL A 1 217 ? -4.423 -23.795 5.366 1.00 83.06 217 VAL A O 1
ATOM 1589 N N . VAL A 1 218 ? -5.092 -24.191 7.474 1.00 82.56 218 VAL A N 1
ATOM 1590 C CA . VAL A 1 218 ? -5.754 -25.481 7.207 1.00 82.56 218 VAL A CA 1
ATOM 1591 C C . VAL A 1 218 ? -7.114 -25.299 6.542 1.00 82.56 218 VAL A C 1
ATOM 1593 O O . VAL A 1 218 ? -7.458 -26.025 5.615 1.00 82.56 218 VAL A O 1
ATOM 1596 N N . ALA A 1 219 ? -7.893 -24.327 7.008 1.00 75.75 219 ALA A N 1
ATOM 1597 C CA . ALA A 1 219 ? -9.250 -24.085 6.541 1.00 75.75 219 ALA A CA 1
ATOM 1598 C C . ALA A 1 219 ? -9.345 -22.869 5.611 1.00 75.75 219 ALA A C 1
ATOM 1600 O O . ALA A 1 219 ? -10.436 -22.572 5.140 1.00 75.75 219 ALA A O 1
ATOM 1601 N N . GLY A 1 220 ? -8.236 -22.187 5.295 1.00 68.38 220 GLY A N 1
ATOM 1602 C CA . GLY A 1 220 ? -8.255 -20.968 4.483 1.00 68.38 220 GLY A CA 1
ATOM 1603 C C . GLY A 1 220 ? -8.908 -21.144 3.109 1.00 68.38 220 GLY A C 1
ATOM 1604 O O . GLY A 1 220 ? -9.706 -20.306 2.706 1.00 68.38 220 GLY A O 1
ATOM 1605 N N . GLY A 1 221 ? -8.682 -22.280 2.439 1.00 64.25 221 GLY A N 1
ATOM 1606 C CA . GLY A 1 221 ? -9.347 -22.584 1.165 1.00 64.25 221 GLY A CA 1
ATOM 1607 C C . GLY A 1 221 ? -10.870 -22.717 1.274 1.00 64.25 221 GLY A C 1
ATOM 1608 O O . GLY A 1 221 ? -11.585 -22.268 0.386 1.00 64.25 221 GLY A O 1
ATOM 1609 N N . ALA A 1 222 ? -11.369 -23.275 2.379 1.00 66.81 222 ALA A N 1
ATOM 1610 C CA . ALA A 1 222 ? -12.802 -23.442 2.625 1.00 66.81 222 ALA A CA 1
ATOM 1611 C C . ALA A 1 222 ? -13.459 -22.180 3.214 1.00 66.81 222 ALA A C 1
ATOM 1613 O O . ALA A 1 222 ? -14.609 -21.886 2.908 1.00 66.81 222 ALA A O 1
ATOM 1614 N N . LEU A 1 223 ? -12.736 -21.434 4.054 1.00 64.88 223 LEU A N 1
ATOM 1615 C CA . LEU A 1 223 ? -13.218 -20.226 4.730 1.00 64.88 223 LEU A CA 1
ATOM 1616 C C . LEU A 1 223 ? -13.164 -18.987 3.832 1.00 64.88 223 LEU A C 1
ATOM 1618 O O . LEU A 1 223 ? -13.999 -18.098 3.970 1.00 64.88 223 LEU A O 1
ATOM 1622 N N . PHE A 1 224 ? -12.182 -18.922 2.933 1.00 64.75 224 PHE A N 1
ATOM 1623 C CA . PHE A 1 224 ? -11.874 -17.729 2.142 1.00 64.75 224 PHE A CA 1
ATOM 1624 C C . PHE A 1 224 ? -11.873 -17.983 0.627 1.00 64.75 224 PHE A C 1
ATOM 1626 O O . PHE A 1 224 ? -11.471 -17.111 -0.139 1.00 64.75 224 PHE A O 1
ATOM 1633 N N . GLY A 1 225 ? -12.279 -19.178 0.181 1.00 57.09 225 GLY A N 1
ATOM 1634 C CA . GLY A 1 225 ? -12.375 -19.547 -1.239 1.00 57.09 225 GLY A CA 1
ATOM 1635 C C . GLY A 1 225 ? -11.033 -19.704 -1.968 1.00 57.09 225 GLY A C 1
ATOM 1636 O O . GLY A 1 225 ? -11.015 -20.106 -3.127 1.00 57.09 225 GLY A O 1
ATOM 1637 N N . THR A 1 226 ? -9.905 -19.417 -1.309 1.00 56.62 226 THR A N 1
ATOM 1638 C CA . THR A 1 226 ? -8.552 -19.538 -1.867 1.00 56.62 226 THR A CA 1
ATOM 1639 C C . THR A 1 226 ? -7.611 -20.178 -0.840 1.00 56.62 226 THR A C 1
ATOM 1641 O O . THR A 1 226 ? -7.504 -19.689 0.286 1.00 56.62 226 THR A O 1
ATOM 1644 N N . PRO A 1 227 ? -6.942 -21.303 -1.158 1.00 59.06 227 PRO A N 1
ATOM 1645 C CA . PRO A 1 227 ? -5.945 -21.885 -0.263 1.00 59.06 227 PRO A CA 1
ATOM 1646 C C . PRO A 1 227 ? -4.732 -20.939 -0.152 1.00 59.06 227 PRO A C 1
ATOM 1648 O O . PRO A 1 227 ? -4.044 -20.729 -1.152 1.00 59.06 227 PRO A O 1
ATOM 1651 N N . PRO A 1 228 ? -4.421 -20.388 1.039 1.00 57.84 228 PRO A N 1
ATOM 1652 C CA . PRO A 1 228 ? -3.465 -19.284 1.187 1.00 57.84 228 PRO A CA 1
ATOM 1653 C C . PRO A 1 228 ? -2.000 -19.645 0.894 1.00 57.84 228 PRO A C 1
ATOM 1655 O O . PRO A 1 228 ? -1.155 -18.758 0.834 1.00 57.84 228 PRO A O 1
ATOM 1658 N N . PHE A 1 229 ? -1.697 -20.932 0.702 1.00 62.41 229 PHE A N 1
ATOM 1659 C CA . PHE A 1 229 ? -0.362 -21.437 0.368 1.00 62.41 229 PHE A CA 1
ATOM 1660 C C . PHE A 1 229 ? -0.362 -22.396 -0.831 1.00 62.41 229 PHE A C 1
ATOM 1662 O O . PHE A 1 229 ? 0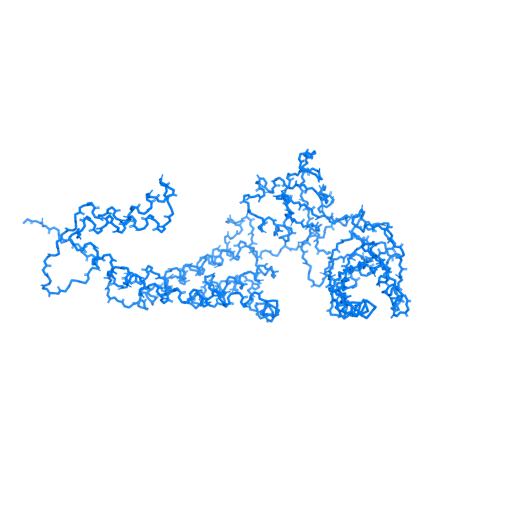.606 -23.131 -1.021 1.00 62.41 229 PHE A O 1
ATOM 1669 N N . ALA A 1 230 ? -1.431 -22.440 -1.637 1.00 50.03 230 ALA A N 1
ATOM 1670 C CA . ALA A 1 230 ? -1.351 -23.170 -2.897 1.00 50.03 230 ALA A CA 1
ATOM 1671 C C . ALA A 1 230 ? -0.483 -22.375 -3.873 1.00 50.03 230 ALA A C 1
ATOM 1673 O O . ALA A 1 230 ? -0.811 -21.242 -4.225 1.00 50.03 230 ALA A O 1
ATOM 1674 N N . ALA A 1 231 ? 0.612 -22.983 -4.322 1.00 40.66 231 ALA A N 1
ATOM 1675 C CA . ALA A 1 231 ? 1.362 -22.484 -5.458 1.00 40.66 231 ALA A CA 1
ATOM 1676 C C . ALA A 1 231 ? 0.440 -22.513 -6.683 1.00 40.66 231 ALA A C 1
ATOM 1678 O O . ALA A 1 231 ? 0.165 -23.577 -7.240 1.00 40.66 231 ALA A O 1
ATOM 1679 N N . ARG A 1 232 ? -0.062 -21.351 -7.105 1.00 37.06 232 ARG A N 1
ATOM 1680 C CA . ARG A 1 232 ? -0.530 -21.205 -8.479 1.00 37.06 232 ARG A CA 1
ATOM 1681 C C . ARG A 1 232 ? 0.721 -21.226 -9.349 1.00 37.06 232 ARG A C 1
ATOM 1683 O O . ARG A 1 232 ? 1.446 -20.241 -9.418 1.00 37.06 232 ARG A O 1
ATOM 1690 N N . ALA A 1 233 ? 0.985 -22.366 -9.981 1.00 32.19 233 ALA A N 1
ATOM 1691 C CA . ALA A 1 233 ? 1.740 -22.352 -11.221 1.00 32.19 233 ALA A CA 1
ATOM 1692 C C . ALA A 1 233 ? 0.931 -21.484 -12.190 1.00 32.19 233 ALA A C 1
ATOM 1694 O O . ALA A 1 233 ? -0.197 -21.838 -12.541 1.00 32.19 233 ALA A O 1
ATOM 1695 N N . ALA A 1 234 ? 1.464 -20.312 -12.523 1.00 32.81 234 ALA A N 1
ATOM 1696 C CA . ALA A 1 234 ? 0.910 -19.475 -13.566 1.00 32.81 234 ALA A CA 1
ATOM 1697 C C . ALA A 1 234 ? 0.940 -20.283 -14.868 1.00 32.81 234 ALA A C 1
ATOM 1699 O O . ALA A 1 234 ? 2.005 -20.666 -15.353 1.00 32.81 234 ALA A O 1
ATOM 1700 N N . ALA A 1 235 ? -0.239 -20.621 -15.382 1.00 29.98 235 ALA A N 1
ATOM 1701 C CA . ALA A 1 235 ? -0.360 -21.128 -16.733 1.00 29.98 235 ALA A CA 1
ATOM 1702 C C . ALA A 1 235 ? -0.096 -19.948 -17.671 1.00 29.98 235 ALA A C 1
ATOM 1704 O O . ALA A 1 235 ? -0.758 -18.919 -17.561 1.00 29.98 235 ALA A O 1
ATOM 1705 N N . ALA A 1 236 ? 0.897 -20.099 -18.546 1.00 30.95 236 ALA A N 1
ATOM 1706 C CA . ALA A 1 236 ? 1.275 -19.102 -19.534 1.00 30.95 236 ALA A CA 1
ATOM 1707 C C . ALA A 1 236 ? 0.043 -18.651 -20.332 1.00 30.95 236 ALA A C 1
ATOM 1709 O O . ALA A 1 236 ? -0.587 -19.451 -21.031 1.00 30.95 236 ALA A O 1
ATOM 1710 N N . ALA A 1 237 ? -0.303 -17.370 -20.210 1.00 37.69 237 ALA A N 1
ATOM 1711 C CA . ALA A 1 237 ? -1.317 -16.751 -21.041 1.00 37.69 237 ALA A CA 1
ATOM 1712 C C . ALA A 1 237 ? -0.870 -16.820 -22.509 1.00 37.69 237 ALA A C 1
ATOM 1714 O O . ALA A 1 237 ? 0.266 -16.490 -22.851 1.00 37.69 237 ALA A O 1
ATOM 1715 N N . THR A 1 238 ? -1.774 -17.245 -23.390 1.00 41.00 238 THR A N 1
ATOM 1716 C CA . THR A 1 238 ? -1.613 -17.108 -24.839 1.00 41.00 238 THR A CA 1
ATOM 1717 C C . THR A 1 238 ? -1.329 -15.647 -25.173 1.00 41.00 238 THR A C 1
ATOM 1719 O O . THR A 1 238 ? -2.173 -14.782 -24.946 1.00 41.00 238 THR A O 1
ATOM 1722 N N . LEU A 1 239 ? -0.120 -15.402 -25.682 1.00 50.50 239 LEU A N 1
ATOM 1723 C CA . LEU A 1 239 ? 0.391 -14.111 -26.135 1.00 50.50 239 LEU A CA 1
ATOM 1724 C C . LEU A 1 239 ? -0.671 -13.378 -26.965 1.00 50.50 239 LEU A C 1
ATOM 1726 O O . LEU A 1 239 ? -1.076 -13.854 -28.025 1.00 50.50 239 LEU A O 1
ATOM 1730 N N . THR A 1 240 ? -1.128 -12.222 -26.488 1.00 54.41 240 THR A N 1
ATOM 1731 C CA . THR A 1 240 ? -1.976 -11.331 -27.277 1.00 54.41 240 THR A CA 1
ATOM 1732 C C . THR A 1 240 ? -1.120 -10.647 -28.343 1.00 54.41 240 THR A C 1
ATOM 1734 O O . THR A 1 240 ? -0.146 -9.957 -28.028 1.00 54.41 240 THR A O 1
ATOM 1737 N N . ASP A 1 241 ? -1.488 -10.826 -29.615 1.00 64.81 241 ASP A N 1
ATOM 1738 C CA . ASP A 1 241 ? -0.932 -10.085 -30.754 1.00 64.81 241 ASP A CA 1
ATOM 1739 C C . ASP A 1 241 ? -1.042 -8.571 -30.479 1.00 64.81 241 ASP A C 1
ATOM 1741 O O . ASP A 1 241 ? -2.118 -7.988 -30.615 1.00 64.81 241 ASP A O 1
ATOM 1745 N N . GLY A 1 242 ? 0.041 -7.919 -30.037 1.00 80.25 242 GLY A N 1
ATOM 1746 C CA . GLY A 1 242 ? -0.025 -6.532 -29.542 1.00 80.25 242 GLY A CA 1
ATOM 1747 C C . GLY A 1 242 ? 0.950 -6.176 -28.425 1.00 80.25 242 GLY A C 1
ATOM 1748 O O . GLY A 1 242 ? 1.309 -5.009 -28.283 1.00 80.25 242 GLY A O 1
ATOM 1749 N N . MET A 1 243 ? 1.362 -7.158 -27.622 1.00 87.62 243 MET A N 1
ATOM 1750 C CA . MET A 1 243 ? 2.098 -6.894 -26.382 1.00 87.62 243 MET A CA 1
ATOM 1751 C C . MET A 1 243 ? 3.552 -6.458 -26.609 1.00 87.62 243 MET A C 1
ATOM 1753 O O . MET A 1 243 ? 4.031 -5.566 -25.908 1.00 87.62 243 MET A O 1
ATOM 1757 N N . PHE A 1 244 ? 4.211 -7.055 -27.603 1.00 90.88 244 PHE A N 1
ATOM 1758 C CA . PHE A 1 244 ? 5.634 -6.879 -27.890 1.00 90.88 244 PHE A CA 1
ATOM 1759 C C . PHE A 1 244 ? 5.869 -6.058 -29.154 1.00 90.88 244 PHE A C 1
ATOM 1761 O O . PHE A 1 244 ? 5.080 -6.106 -30.104 1.00 90.88 244 PHE A O 1
ATOM 1768 N N . ALA A 1 245 ? 6.985 -5.335 -29.175 1.00 90.88 245 ALA A N 1
ATOM 1769 C CA . ALA A 1 245 ? 7.483 -4.691 -30.379 1.00 90.88 245 ALA A CA 1
ATOM 1770 C C . ALA A 1 245 ? 8.026 -5.740 -31.374 1.00 90.88 245 ALA A C 1
ATOM 1772 O O . ALA A 1 245 ? 8.478 -6.815 -30.966 1.00 90.88 245 ALA A O 1
ATOM 1773 N N . PRO A 1 246 ? 8.029 -5.449 -32.687 1.00 89.69 246 PRO A N 1
ATOM 1774 C CA . PRO A 1 246 ? 8.690 -6.290 -33.676 1.00 89.69 246 PRO A CA 1
ATOM 1775 C C . PRO A 1 246 ? 10.165 -6.501 -33.340 1.00 89.69 246 PRO A C 1
ATOM 1777 O O . PRO A 1 246 ? 10.844 -5.567 -32.921 1.00 89.69 246 PRO A O 1
ATOM 1780 N N . ALA A 1 247 ? 10.711 -7.679 -33.651 1.00 88.94 247 ALA A N 1
ATOM 1781 C CA . ALA A 1 247 ? 12.144 -7.942 -33.485 1.00 88.94 247 ALA A CA 1
ATOM 1782 C C . ALA A 1 247 ? 13.026 -6.945 -34.270 1.00 88.94 247 ALA A C 1
ATOM 1784 O O . ALA A 1 247 ? 14.130 -6.614 -33.846 1.00 88.94 247 ALA A O 1
ATOM 1785 N N . SER A 1 248 ? 12.525 -6.394 -35.386 1.00 90.44 248 SER A N 1
ATOM 1786 C CA . SER A 1 248 ? 13.198 -5.317 -36.127 1.00 90.44 248 SER A CA 1
ATOM 1787 C C . SER A 1 248 ? 13.336 -4.020 -35.325 1.00 90.44 248 SER A C 1
ATOM 1789 O O . SER A 1 248 ? 14.200 -3.208 -35.637 1.00 90.44 248 SER A O 1
ATOM 1791 N N . SER A 1 249 ? 12.504 -3.816 -34.306 1.00 93.31 249 SER A N 1
ATOM 1792 C CA . SER A 1 249 ? 12.472 -2.641 -33.430 1.00 93.31 249 SER A CA 1
ATOM 1793 C C . SER A 1 249 ? 13.325 -2.817 -32.167 1.00 93.31 249 SER A C 1
ATOM 1795 O O . SER A 1 249 ? 13.474 -1.862 -31.409 1.00 93.31 249 SER A O 1
ATOM 1797 N N . ALA A 1 250 ? 13.961 -3.979 -31.973 1.00 93.56 250 ALA A N 1
ATOM 1798 C CA . ALA A 1 250 ? 14.901 -4.204 -30.875 1.00 93.56 250 ALA A CA 1
ATOM 1799 C C . ALA A 1 250 ? 16.035 -3.167 -30.906 1.00 93.56 250 ALA A C 1
ATOM 1801 O O . ALA A 1 250 ? 16.615 -2.898 -31.965 1.00 93.56 250 ALA A O 1
ATOM 1802 N N . HIS A 1 251 ? 16.314 -2.569 -29.750 1.00 94.12 251 HIS A N 1
ATOM 1803 C CA . HIS A 1 251 ? 17.235 -1.453 -29.520 1.00 94.12 251 HIS A CA 1
ATOM 1804 C C . HIS A 1 251 ? 16.929 -0.172 -30.319 1.00 94.12 251 HIS A C 1
ATOM 1806 O O . HIS A 1 251 ? 17.769 0.730 -30.387 1.00 94.12 251 HIS A O 1
ATOM 1812 N N . ALA A 1 252 ? 15.737 -0.049 -30.916 1.00 95.56 252 ALA A N 1
ATOM 1813 C CA . ALA A 1 252 ? 15.244 1.237 -31.395 1.00 95.56 252 ALA A CA 1
ATOM 1814 C C . ALA A 1 252 ? 14.550 2.003 -30.273 1.00 95.56 252 ALA A C 1
ATOM 1816 O O . ALA A 1 252 ? 13.642 1.485 -29.623 1.00 95.56 252 ALA A O 1
ATOM 1817 N N . VAL A 1 253 ? 14.958 3.257 -30.097 1.00 95.38 253 VAL A N 1
ATOM 1818 C CA . VAL A 1 253 ? 14.434 4.157 -29.073 1.00 95.38 253 VAL A CA 1
ATOM 1819 C C . VAL A 1 253 ? 13.839 5.390 -29.743 1.00 95.38 253 VAL A C 1
ATOM 1821 O O . VAL A 1 253 ? 14.511 6.071 -30.521 1.00 95.38 253 VAL A O 1
ATOM 1824 N N . ALA A 1 254 ? 12.579 5.676 -29.441 1.00 95.25 254 ALA A N 1
ATOM 1825 C CA . ALA A 1 254 ? 11.955 6.950 -29.761 1.00 95.25 254 ALA A CA 1
ATOM 1826 C C . ALA A 1 254 ? 12.337 7.987 -28.704 1.00 95.25 254 ALA A C 1
ATOM 1828 O O . ALA A 1 254 ? 12.271 7.695 -27.515 1.00 95.25 254 ALA A O 1
ATOM 1829 N N . VAL A 1 255 ? 12.706 9.198 -29.117 1.00 94.06 255 VAL A N 1
ATOM 1830 C CA . VAL A 1 255 ? 12.918 10.318 -28.189 1.00 94.06 255 VAL A CA 1
ATOM 1831 C C . VAL A 1 255 ? 11.865 11.378 -28.483 1.00 94.06 255 VAL A C 1
ATOM 1833 O O . VAL A 1 255 ? 11.766 11.862 -29.607 1.00 94.06 255 VAL A O 1
ATOM 1836 N N . LEU A 1 256 ? 11.054 11.677 -27.477 1.00 93.38 256 LEU A N 1
ATOM 1837 C CA . LEU A 1 256 ? 9.848 12.492 -27.529 1.00 93.38 256 LEU A CA 1
ATOM 1838 C C . LEU A 1 256 ? 10.016 13.738 -26.655 1.00 93.38 256 LEU A C 1
ATOM 1840 O O . LEU A 1 256 ? 10.796 13.749 -25.702 1.00 93.38 256 LEU A O 1
ATOM 1844 N N . ASP A 1 257 ? 9.212 14.753 -26.941 1.00 91.56 257 ASP A N 1
ATOM 1845 C CA . ASP A 1 257 ? 9.110 15.989 -26.170 1.00 91.56 257 ASP A CA 1
ATOM 1846 C C . ASP A 1 257 ? 7.646 16.311 -25.827 1.00 91.56 257 ASP A C 1
ATOM 1848 O O . ASP A 1 257 ? 6.709 15.749 -26.399 1.00 91.56 257 ASP A O 1
ATOM 1852 N N . ASP A 1 258 ? 7.443 17.219 -24.875 1.00 83.50 258 ASP A N 1
ATOM 1853 C CA . ASP A 1 258 ? 6.125 17.725 -24.469 1.00 83.50 258 ASP A CA 1
ATOM 1854 C C . ASP A 1 258 ? 5.577 18.849 -25.378 1.00 83.50 258 ASP A C 1
ATOM 1856 O O . ASP A 1 258 ? 4.533 19.439 -25.095 1.00 83.50 258 ASP A O 1
ATOM 1860 N N . GLY A 1 259 ? 6.259 19.156 -26.485 1.00 86.56 259 GLY A N 1
ATOM 1861 C CA . GLY A 1 259 ? 5.906 20.211 -27.430 1.00 86.56 259 GLY A CA 1
ATOM 1862 C C . GLY A 1 259 ? 6.570 21.562 -27.152 1.00 86.56 259 GLY A C 1
ATOM 1863 O O . GLY A 1 259 ? 6.588 22.415 -28.056 1.00 86.56 259 GLY A O 1
ATOM 1864 N N . THR A 1 260 ? 7.145 21.771 -25.963 1.00 89.56 260 THR A N 1
ATOM 1865 C CA . THR A 1 260 ? 7.813 23.027 -25.595 1.00 89.56 260 THR A CA 1
ATOM 1866 C C . THR A 1 260 ? 9.146 23.203 -26.329 1.00 89.56 260 THR A C 1
ATOM 1868 O O . THR A 1 260 ? 9.784 22.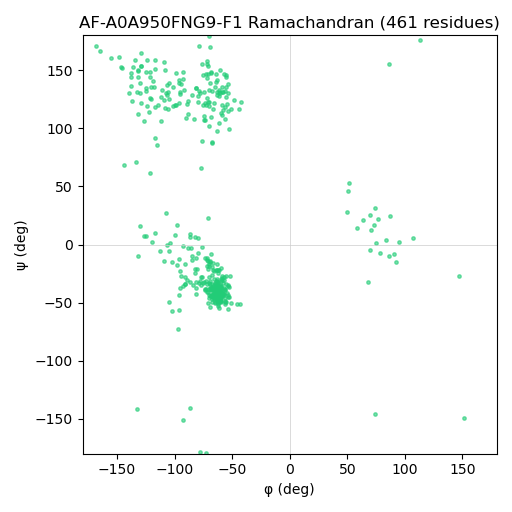249 -26.776 1.00 89.56 260 THR A O 1
ATOM 1871 N N . ALA A 1 261 ? 9.585 24.455 -26.494 1.00 91.00 261 ALA A N 1
ATOM 1872 C CA . ALA A 1 261 ? 10.847 24.746 -27.177 1.00 91.00 261 ALA A CA 1
ATOM 1873 C C . ALA A 1 261 ? 12.061 24.181 -26.416 1.00 91.00 261 ALA A C 1
ATOM 1875 O O . ALA A 1 261 ? 12.978 23.651 -27.040 1.00 91.00 261 ALA A O 1
ATOM 1876 N N . GLU A 1 262 ? 12.056 24.257 -25.081 1.00 90.94 262 GLU A N 1
ATOM 1877 C CA . GLU A 1 262 ? 13.146 23.735 -24.250 1.00 90.94 262 GLU A CA 1
ATOM 1878 C C . GLU A 1 262 ? 13.172 22.199 -24.238 1.00 90.94 262 GLU A C 1
ATOM 1880 O O . GLU A 1 262 ? 14.249 21.620 -24.394 1.00 90.94 262 GLU A O 1
ATOM 1885 N N . ALA A 1 263 ? 12.017 21.522 -24.164 1.00 89.56 263 ALA A N 1
ATOM 1886 C CA . ALA A 1 263 ? 11.971 20.060 -24.240 1.00 89.56 263 ALA A CA 1
ATOM 1887 C C . ALA A 1 263 ? 12.442 19.526 -25.597 1.00 89.56 263 ALA A C 1
ATOM 1889 O O . ALA A 1 263 ? 13.155 18.529 -25.634 1.00 89.56 263 ALA A O 1
ATOM 1890 N N . LYS A 1 264 ? 12.150 20.219 -26.707 1.00 93.19 264 LYS A N 1
ATOM 1891 C CA . LYS A 1 264 ? 12.686 19.864 -28.036 1.00 93.19 264 LYS A CA 1
ATOM 1892 C C . LYS A 1 264 ? 14.209 19.921 -28.088 1.00 93.19 264 LYS A C 1
ATOM 1894 O O . LYS A 1 264 ? 14.837 19.056 -28.695 1.00 93.19 264 LYS A O 1
ATOM 1899 N N . ILE A 1 265 ? 14.808 20.926 -27.449 1.00 93.38 265 ILE A N 1
ATOM 1900 C CA . ILE A 1 265 ? 16.268 21.053 -27.360 1.00 93.38 265 ILE A CA 1
ATOM 1901 C C . ILE A 1 265 ? 16.841 19.917 -26.502 1.00 93.38 265 ILE A C 1
ATOM 1903 O O . ILE A 1 265 ? 17.791 19.259 -26.924 1.00 93.38 265 ILE A O 1
ATOM 1907 N N . ALA A 1 266 ? 16.246 19.641 -25.337 1.00 93.06 266 ALA A N 1
ATOM 1908 C CA . ALA A 1 266 ? 16.667 18.545 -24.464 1.00 93.06 266 ALA A CA 1
ATOM 1909 C C . ALA A 1 266 ? 16.548 17.173 -25.155 1.00 93.06 266 ALA A C 1
ATOM 1911 O O . ALA A 1 266 ? 17.503 16.396 -25.158 1.00 93.06 266 ALA A O 1
ATOM 1912 N N . ALA A 1 267 ? 15.416 16.904 -25.810 1.00 93.44 267 ALA A N 1
ATOM 1913 C CA . ALA A 1 267 ? 15.173 15.696 -26.592 1.00 93.44 267 ALA A CA 1
ATOM 1914 C C . ALA A 1 267 ? 16.196 15.541 -27.726 1.00 93.44 267 ALA A C 1
ATOM 1916 O O . ALA A 1 267 ? 16.731 14.451 -27.929 1.00 93.44 267 ALA A O 1
ATOM 1917 N N . HIS A 1 268 ? 16.535 16.629 -28.427 1.00 94.62 268 HIS A N 1
ATOM 1918 C CA . HIS A 1 268 ? 17.562 16.605 -29.467 1.00 94.62 268 HIS A CA 1
ATOM 1919 C C . HIS A 1 268 ? 18.949 16.243 -28.913 1.00 94.62 268 HIS A C 1
ATOM 1921 O O . HIS A 1 268 ? 19.641 15.409 -29.496 1.00 94.62 268 HIS A O 1
ATOM 1927 N N . GLU A 1 269 ? 19.352 16.823 -27.779 1.00 94.44 269 GLU A N 1
ATOM 1928 C CA . GLU A 1 269 ? 20.636 16.513 -27.134 1.00 94.44 269 GLU A CA 1
ATOM 1929 C C . GLU A 1 269 ? 20.699 15.050 -26.659 1.00 94.44 269 GLU A C 1
ATOM 1931 O O . GLU A 1 269 ? 21.699 14.363 -26.898 1.00 94.44 269 GLU A O 1
ATOM 1936 N N . VAL A 1 270 ? 19.616 14.535 -26.065 1.00 94.50 270 VAL A N 1
ATOM 1937 C CA . VAL A 1 270 ? 19.498 13.127 -25.647 1.00 94.50 270 VAL A CA 1
ATOM 1938 C C . VAL A 1 270 ? 19.560 12.187 -26.852 1.00 94.50 270 VAL A C 1
ATOM 1940 O O . VAL A 1 270 ? 20.382 11.269 -26.869 1.00 94.50 270 VAL A O 1
ATOM 1943 N N . ALA A 1 271 ? 18.769 12.445 -27.895 1.00 94.75 271 ALA A N 1
ATOM 1944 C CA . ALA A 1 271 ? 18.778 11.677 -29.139 1.00 94.75 271 ALA A CA 1
ATOM 1945 C C . ALA A 1 271 ? 20.173 11.641 -29.779 1.00 94.75 271 ALA A C 1
ATOM 1947 O O . ALA A 1 271 ? 20.681 10.580 -30.147 1.00 94.75 271 ALA A O 1
ATOM 1948 N N . ALA A 1 272 ? 20.835 12.795 -29.862 1.00 94.25 272 ALA A N 1
ATOM 1949 C CA . ALA A 1 272 ? 22.167 12.902 -30.436 1.00 94.25 272 ALA A CA 1
ATOM 1950 C C . ALA A 1 272 ? 23.230 12.182 -29.582 1.00 94.25 272 ALA A C 1
ATOM 1952 O O . ALA A 1 272 ? 24.184 11.619 -30.123 1.00 94.25 272 ALA A O 1
ATOM 1953 N N . SER A 1 273 ? 23.072 12.177 -28.255 1.00 94.25 273 SER A N 1
ATOM 1954 C CA . SER A 1 273 ? 23.936 11.442 -27.326 1.00 94.25 273 SER A CA 1
ATOM 1955 C C . SER A 1 273 ? 23.788 9.925 -27.477 1.00 94.25 273 SER A C 1
ATOM 1957 O O . SER A 1 273 ? 24.795 9.221 -27.582 1.00 94.25 273 SER A O 1
ATOM 1959 N N . ILE A 1 274 ? 22.553 9.420 -27.584 1.00 93.12 274 ILE A N 1
ATOM 1960 C CA . ILE A 1 274 ? 22.278 7.993 -27.818 1.00 93.12 274 ILE A CA 1
ATOM 1961 C C . ILE A 1 274 ? 22.864 7.563 -29.165 1.00 93.12 274 ILE A C 1
ATOM 1963 O O . ILE A 1 274 ? 23.664 6.631 -29.215 1.00 93.12 274 ILE A O 1
ATOM 1967 N N . ALA A 1 275 ? 22.561 8.298 -30.240 1.00 91.88 275 ALA A N 1
ATOM 1968 C CA . ALA A 1 275 ? 23.017 7.966 -31.589 1.00 91.88 275 ALA A CA 1
ATOM 1969 C C . ALA A 1 275 ? 24.552 7.903 -31.727 1.00 91.88 275 ALA A C 1
ATOM 1971 O O . ALA A 1 275 ? 25.064 7.136 -32.539 1.00 91.88 275 ALA A O 1
ATOM 1972 N N . ARG A 1 276 ? 25.299 8.694 -30.942 1.00 90.88 276 ARG A N 1
ATOM 1973 C CA . ARG A 1 276 ? 26.774 8.684 -30.952 1.00 90.88 276 ARG A CA 1
ATOM 1974 C C . ARG A 1 276 ? 27.397 7.713 -29.951 1.00 90.88 276 ARG A C 1
ATOM 1976 O O . ARG A 1 276 ? 28.488 7.213 -30.202 1.00 90.88 276 ARG A O 1
ATOM 1983 N N . GLY A 1 277 ? 26.774 7.524 -28.789 1.00 84.62 277 GLY A N 1
ATOM 1984 C CA . GLY A 1 277 ? 27.425 6.946 -27.607 1.00 84.62 277 GLY A CA 1
ATOM 1985 C C . GLY A 1 277 ? 26.923 5.569 -27.175 1.00 84.62 277 GLY A C 1
ATOM 1986 O O . GLY A 1 277 ? 27.467 5.013 -26.215 1.00 84.62 277 GLY A O 1
ATOM 1987 N N . TRP A 1 278 ? 25.877 5.039 -27.816 1.00 89.00 278 TRP A N 1
ATOM 1988 C CA . TRP A 1 278 ? 25.230 3.782 -27.432 1.00 89.00 278 TRP A CA 1
ATOM 1989 C C . TRP A 1 278 ? 25.374 2.738 -28.552 1.00 89.00 278 TRP A C 1
ATOM 1991 O O . TRP A 1 278 ? 24.541 2.679 -29.457 1.00 89.00 278 TRP A O 1
ATOM 2001 N N . PRO A 1 279 ? 26.429 1.899 -28.518 1.00 85.88 279 PRO A N 1
ATOM 2002 C CA . PRO A 1 279 ? 26.621 0.848 -29.512 1.00 85.88 279 PRO A CA 1
ATOM 2003 C C . PRO A 1 279 ? 25.417 -0.099 -29.551 1.00 85.88 279 PRO A C 1
ATOM 2005 O O . PRO A 1 279 ? 24.973 -0.572 -28.508 1.00 85.88 279 PRO A O 1
ATOM 2008 N N . GLY A 1 280 ? 24.900 -0.373 -30.749 1.00 85.75 280 GLY A N 1
ATOM 2009 C CA . GLY A 1 280 ? 23.753 -1.265 -30.954 1.00 85.75 280 GLY A CA 1
ATOM 2010 C C . GLY A 1 280 ? 22.378 -0.600 -30.833 1.00 85.75 280 GLY A C 1
ATOM 2011 O O . GLY A 1 280 ? 21.396 -1.213 -31.239 1.00 85.75 280 GLY A O 1
ATOM 2012 N N . TYR A 1 281 ? 22.299 0.650 -30.366 1.00 92.75 281 TYR A N 1
ATOM 2013 C CA . TYR A 1 281 ? 21.042 1.394 -30.269 1.00 92.75 281 TYR A CA 1
ATOM 2014 C C . TYR A 1 281 ? 20.833 2.304 -31.478 1.00 92.75 281 TYR A C 1
ATOM 2016 O O . TYR A 1 281 ? 21.770 2.931 -31.975 1.00 92.75 281 TYR A O 1
ATOM 2024 N N . ARG A 1 282 ? 19.583 2.406 -31.937 1.00 94.31 282 ARG A N 1
ATOM 2025 C CA . ARG A 1 282 ? 19.176 3.325 -33.007 1.00 94.31 282 ARG A CA 1
ATOM 2026 C C . ARG A 1 282 ? 18.111 4.287 -32.496 1.00 94.31 282 ARG A C 1
ATOM 2028 O O . ARG A 1 282 ? 17.166 3.872 -31.833 1.00 94.31 282 ARG A O 1
ATOM 2035 N N . VAL A 1 283 ? 18.243 5.567 -32.820 1.00 93.81 283 VAL A N 1
ATOM 2036 C CA . VAL A 1 283 ? 17.211 6.560 -32.499 1.00 93.81 283 VAL A CA 1
ATOM 2037 C C . VAL A 1 283 ? 16.244 6.670 -33.669 1.00 93.81 283 VAL A C 1
ATOM 2039 O O . VAL A 1 283 ? 16.675 6.755 -34.819 1.00 93.81 283 VAL A O 1
ATOM 2042 N N . VAL A 1 284 ? 14.946 6.656 -33.377 1.00 91.75 284 VAL A N 1
ATOM 2043 C CA . VAL A 1 284 ? 13.876 6.746 -34.377 1.00 91.75 284 VAL A CA 1
ATOM 2044 C C . VAL A 1 284 ? 13.049 8.005 -34.126 1.00 91.75 284 VAL A C 1
ATOM 2046 O O . VAL A 1 284 ? 12.686 8.287 -32.986 1.00 91.75 284 VAL A O 1
ATOM 2049 N N . ASP A 1 285 ? 12.736 8.754 -35.189 1.00 80.31 285 ASP A N 1
ATOM 2050 C CA . ASP A 1 285 ? 11.765 9.854 -35.114 1.00 80.31 285 ASP A CA 1
ATOM 2051 C C . ASP A 1 285 ? 10.363 9.241 -35.006 1.00 80.31 285 ASP A C 1
ATOM 2053 O O . ASP A 1 285 ? 9.845 8.652 -35.958 1.00 80.31 285 ASP A O 1
ATOM 2057 N N . ALA A 1 286 ? 9.772 9.328 -33.820 1.00 77.25 286 ALA A N 1
ATOM 2058 C CA . ALA A 1 286 ? 8.392 8.952 -33.583 1.00 77.25 286 ALA A CA 1
ATOM 2059 C C . ALA A 1 286 ? 7.644 10.202 -33.138 1.00 77.25 286 ALA A C 1
ATOM 2061 O O . ALA A 1 286 ? 7.959 10.792 -32.112 1.00 77.25 286 ALA A O 1
ATOM 2062 N N . ARG A 1 287 ? 6.638 10.610 -33.911 1.00 70.88 287 ARG A N 1
ATOM 2063 C CA . ARG A 1 287 ? 5.770 11.733 -33.551 1.00 70.88 287 ARG A CA 1
ATOM 2064 C C . ARG A 1 287 ? 4.421 11.197 -33.109 1.00 70.88 287 ARG A C 1
ATOM 2066 O O . ARG A 1 287 ? 3.824 10.385 -33.813 1.00 70.88 287 ARG A O 1
ATOM 2073 N N . GLY A 1 288 ? 3.940 11.679 -31.970 1.00 75.31 288 GLY A N 1
ATOM 2074 C CA . GLY A 1 288 ? 2.641 11.311 -31.411 1.00 75.31 288 GLY A CA 1
ATOM 2075 C C . GLY A 1 288 ? 2.742 10.521 -30.111 1.00 75.31 288 GLY A C 1
ATOM 2076 O O . GLY A 1 288 ? 3.825 10.201 -29.631 1.00 75.31 288 GLY A O 1
ATOM 2077 N N . ASP A 1 289 ? 1.579 10.244 -29.532 1.00 81.19 289 ASP A N 1
ATOM 2078 C CA . ASP A 1 289 ? 1.451 9.552 -28.255 1.00 81.19 289 ASP A CA 1
ATOM 2079 C C . ASP A 1 289 ? 1.726 8.042 -28.414 1.00 81.19 289 ASP A C 1
ATOM 2081 O O . ASP A 1 289 ? 1.016 7.369 -29.176 1.00 81.19 289 ASP A O 1
ATOM 2085 N N . PRO A 1 290 ? 2.731 7.477 -27.716 1.00 86.12 290 PRO A N 1
ATOM 2086 C CA . PRO A 1 290 ? 2.977 6.038 -27.709 1.00 86.12 290 PRO A CA 1
ATOM 2087 C C . PRO A 1 290 ? 1.738 5.219 -27.329 1.00 86.12 290 PRO A C 1
ATOM 2089 O O . PRO A 1 290 ? 1.501 4.186 -27.958 1.00 86.12 290 PRO A O 1
ATOM 2092 N N . SER A 1 291 ? 0.895 5.736 -26.428 1.00 86.00 291 SER A N 1
ATOM 2093 C CA . SER A 1 291 ? -0.304 5.060 -25.912 1.00 86.00 291 SER A CA 1
ATOM 2094 C C . SER A 1 291 ? -1.501 5.034 -26.872 1.00 86.00 291 SER A C 1
ATOM 2096 O O . SER A 1 291 ? -2.523 4.410 -26.589 1.00 86.00 291 SER A O 1
ATOM 2098 N N . ALA A 1 292 ? -1.382 5.649 -28.054 1.00 83.94 292 ALA A N 1
ATOM 2099 C CA . ALA A 1 292 ? -2.455 5.663 -29.050 1.00 83.94 292 ALA A CA 1
ATOM 2100 C C . ALA A 1 292 ? -2.684 4.306 -29.750 1.00 83.94 292 ALA A C 1
ATOM 2102 O O . ALA A 1 292 ? -3.717 4.105 -30.387 1.00 83.94 292 ALA A O 1
ATOM 2103 N N . SER A 1 293 ? -1.713 3.388 -29.706 1.00 87.25 293 SER A N 1
ATOM 2104 C CA . SER A 1 293 ? -1.762 2.084 -30.389 1.00 87.25 293 SER A CA 1
ATOM 2105 C C . SER A 1 293 ? -0.869 1.062 -29.694 1.00 87.25 293 SER A C 1
ATOM 2107 O O . SER A 1 293 ? 0.038 1.433 -28.953 1.00 87.25 293 SER A O 1
ATOM 2109 N N . ASP A 1 294 ? -1.125 -0.223 -29.944 1.00 88.88 294 ASP A N 1
ATOM 2110 C CA . ASP A 1 294 ? -0.270 -1.312 -29.470 1.00 88.88 294 ASP A CA 1
ATOM 2111 C C . ASP A 1 294 ? 1.084 -1.371 -30.193 1.00 88.88 294 ASP A C 1
ATOM 2113 O O . ASP A 1 294 ? 1.396 -0.558 -31.069 1.00 88.88 294 ASP A O 1
ATOM 2117 N N . CYS A 1 295 ? 1.914 -2.333 -29.796 1.00 91.19 295 CYS A N 1
ATOM 2118 C CA . CYS A 1 295 ? 3.303 -2.383 -30.214 1.00 91.19 295 CYS A CA 1
ATOM 2119 C C . CYS A 1 295 ? 3.547 -2.989 -31.599 1.00 91.19 295 CYS A C 1
ATOM 2121 O O . CYS A 1 295 ? 4.651 -2.835 -32.119 1.00 91.19 295 CYS A O 1
ATOM 2123 N N . ARG A 1 296 ? 2.554 -3.630 -32.238 1.00 88.44 296 ARG A N 1
ATOM 2124 C CA . ARG A 1 296 ? 2.758 -4.478 -33.435 1.00 88.44 296 ARG A CA 1
ATOM 2125 C C . ARG A 1 296 ? 3.455 -3.787 -34.595 1.00 88.44 296 ARG A C 1
ATOM 2127 O O . ARG A 1 296 ? 4.175 -4.431 -35.349 1.00 88.44 296 ARG A O 1
ATOM 2134 N N . THR A 1 297 ? 3.210 -2.496 -34.774 1.00 88.00 297 THR A N 1
ATOM 2135 C CA . THR A 1 297 ? 3.733 -1.727 -35.910 1.00 88.00 297 THR A CA 1
ATOM 2136 C C . THR A 1 297 ? 4.668 -0.607 -35.470 1.00 88.00 297 THR A C 1
ATOM 2138 O O . THR A 1 297 ? 5.008 0.258 -36.278 1.00 88.00 297 THR A O 1
ATOM 2141 N N . LYS A 1 298 ? 5.066 -0.571 -34.192 1.00 91.06 298 LYS A N 1
ATOM 2142 C CA . LYS A 1 298 ? 5.932 0.490 -33.675 1.00 91.06 298 LYS A CA 1
ATOM 2143 C C . LYS A 1 298 ? 7.364 0.278 -34.179 1.00 91.06 298 LYS A C 1
ATOM 2145 O O . LYS A 1 298 ? 7.902 -0.823 -34.040 1.00 91.06 298 LYS A O 1
ATOM 2150 N N . PRO A 1 299 ? 8.024 1.318 -34.720 1.00 92.62 299 PRO A N 1
ATOM 2151 C CA . PRO A 1 299 ? 9.400 1.212 -35.203 1.00 92.62 299 PRO A CA 1
ATOM 2152 C C . PRO A 1 299 ? 10.448 1.273 -34.073 1.00 92.62 299 PRO A C 1
ATOM 2154 O O . PRO A 1 299 ? 11.644 1.320 -34.349 1.00 92.62 299 PRO A O 1
ATOM 2157 N N . TYR A 1 300 ? 10.011 1.291 -32.811 1.00 94.56 300 TYR A N 1
ATOM 2158 C CA . TYR A 1 300 ? 10.832 1.363 -31.604 1.00 94.56 300 TYR A CA 1
ATOM 2159 C C . TYR A 1 300 ? 10.328 0.380 -30.544 1.00 94.56 300 TYR A C 1
ATOM 2161 O O . TYR A 1 300 ? 9.144 0.046 -30.520 1.00 94.56 300 TYR A O 1
ATOM 2169 N N . ALA A 1 301 ? 11.236 -0.076 -29.683 1.00 94.50 301 ALA A N 1
ATOM 2170 C CA . ALA A 1 301 ? 10.923 -0.898 -28.517 1.00 94.50 301 ALA A CA 1
ATOM 2171 C C . ALA A 1 301 ? 10.676 -0.037 -27.267 1.00 94.50 301 ALA A C 1
ATOM 2173 O O . ALA A 1 301 ? 9.794 -0.349 -26.477 1.00 94.50 301 ALA A O 1
ATOM 2174 N N . ALA A 1 302 ? 11.384 1.087 -27.130 1.00 96.25 302 ALA A N 1
ATOM 2175 C CA . ALA A 1 302 ? 11.252 1.994 -25.991 1.00 96.25 302 ALA A CA 1
ATOM 2176 C C . ALA A 1 302 ? 11.041 3.443 -26.440 1.00 96.25 302 ALA A C 1
ATOM 2178 O O . ALA A 1 302 ? 11.482 3.838 -27.524 1.00 96.25 302 ALA A O 1
ATOM 2179 N N . ALA A 1 303 ? 10.396 4.242 -25.595 1.00 95.38 303 ALA A N 1
ATOM 2180 C CA . ALA A 1 303 ? 10.200 5.670 -25.801 1.00 95.38 303 ALA A CA 1
ATOM 2181 C C . ALA A 1 303 ? 10.728 6.461 -24.598 1.00 95.38 303 ALA A C 1
ATOM 2183 O O . ALA A 1 303 ? 10.412 6.151 -23.457 1.00 95.38 303 ALA A O 1
ATOM 2184 N N . LEU A 1 304 ? 11.515 7.502 -24.857 1.00 95.38 304 LEU A N 1
ATOM 2185 C CA . LEU A 1 304 ? 12.012 8.445 -23.859 1.00 95.38 304 LEU A CA 1
ATOM 2186 C C . LEU A 1 304 ? 11.286 9.765 -24.049 1.00 95.38 304 LEU A C 1
ATOM 2188 O O . LEU A 1 304 ? 11.432 10.372 -25.105 1.00 95.38 304 LEU A O 1
ATOM 2192 N N . ARG A 1 305 ? 10.523 10.232 -23.064 1.00 94.06 305 ARG A N 1
ATOM 2193 C CA . ARG A 1 305 ? 9.876 11.549 -23.126 1.00 94.06 305 ARG A CA 1
ATOM 2194 C C . ARG A 1 305 ? 10.601 12.533 -22.231 1.00 94.06 305 ARG A C 1
ATOM 2196 O O . ARG A 1 305 ? 10.761 12.281 -21.042 1.00 94.06 305 ARG A O 1
ATOM 2203 N N . LEU A 1 306 ? 11.004 13.655 -22.815 1.00 93.56 306 LEU A N 1
ATOM 2204 C CA . LEU A 1 306 ? 11.617 14.760 -22.096 1.00 93.56 306 LEU A CA 1
ATOM 2205 C C . LEU A 1 306 ? 10.555 15.801 -21.748 1.00 93.56 306 LEU A C 1
ATOM 2207 O O . LEU A 1 306 ? 9.790 16.232 -22.613 1.00 93.56 306 LEU A O 1
ATOM 2211 N N . VAL A 1 307 ? 10.546 16.210 -20.483 1.00 92.62 307 VAL A N 1
ATOM 2212 C CA . VAL A 1 307 ? 9.678 17.260 -19.940 1.00 92.62 307 VAL A CA 1
ATOM 2213 C C . VAL A 1 307 ? 10.567 18.297 -19.272 1.00 92.62 307 VAL A C 1
ATOM 2215 O O . VAL A 1 307 ? 11.498 17.939 -18.552 1.00 92.62 307 VAL A O 1
ATOM 2218 N N . VAL A 1 308 ? 10.313 19.581 -19.518 1.00 92.69 308 VAL A N 1
ATOM 2219 C CA . VAL A 1 308 ? 11.121 20.662 -18.937 1.00 92.69 308 VAL A CA 1
ATOM 2220 C C . VAL A 1 308 ? 10.227 21.613 -18.160 1.00 92.69 308 VAL A C 1
ATOM 2222 O O . VAL A 1 308 ? 9.341 22.251 -18.723 1.00 92.69 308 VAL A O 1
ATOM 2225 N N . THR A 1 309 ? 10.489 21.727 -16.859 1.00 91.62 309 THR A N 1
ATOM 2226 C CA . THR A 1 309 ? 9.763 22.628 -15.963 1.00 91.62 309 THR A CA 1
ATOM 2227 C C . THR A 1 309 ? 10.665 23.794 -15.548 1.00 91.62 309 THR A C 1
ATOM 2229 O O . THR A 1 309 ? 11.752 23.565 -15.011 1.00 91.62 309 THR A O 1
ATOM 2232 N N . PRO A 1 310 ? 10.257 25.058 -15.757 1.00 85.88 310 PRO A N 1
ATOM 2233 C CA . PRO A 1 310 ? 11.045 26.208 -15.326 1.00 85.88 310 PRO A CA 1
ATOM 2234 C C . PRO A 1 310 ? 11.056 26.349 -13.793 1.00 85.88 310 PRO A C 1
ATOM 2236 O O . PRO A 1 310 ? 10.012 26.315 -13.141 1.00 85.88 310 PRO A O 1
ATOM 2239 N N . LEU A 1 311 ? 12.245 26.556 -13.220 1.00 83.19 311 LEU A N 1
ATOM 2240 C CA . LEU A 1 311 ? 12.509 26.787 -11.795 1.00 83.19 311 LEU A CA 1
ATOM 2241 C C . LEU A 1 311 ? 13.076 28.205 -11.602 1.00 83.19 311 LEU A C 1
ATOM 2243 O O . LEU A 1 311 ? 14.289 28.418 -11.547 1.00 83.19 311 LEU A O 1
ATOM 2247 N N . GLY A 1 312 ? 12.192 29.198 -11.486 1.00 75.56 312 GLY A N 1
ATOM 2248 C CA . GLY A 1 312 ? 12.593 30.598 -11.291 1.00 75.56 312 GLY A CA 1
ATOM 2249 C C . GLY A 1 312 ? 13.157 31.255 -12.558 1.00 75.56 312 GLY A C 1
ATOM 2250 O O . GLY A 1 312 ? 12.675 30.982 -13.654 1.00 75.56 312 GLY A O 1
ATOM 2251 N N . SER A 1 313 ? 14.129 32.166 -12.409 1.00 67.25 313 SER A N 1
ATOM 2252 C CA . SER A 1 313 ? 14.691 32.940 -13.532 1.00 67.25 313 SER A CA 1
ATOM 2253 C C . SER A 1 313 ? 15.707 32.168 -14.378 1.00 67.25 313 SER A C 1
ATOM 2255 O O . SER A 1 313 ? 15.756 32.388 -15.584 1.00 67.25 313 SER A O 1
ATOM 2257 N N . ASP A 1 314 ? 16.490 31.268 -13.769 1.00 67.00 314 ASP A N 1
ATOM 2258 C CA . ASP A 1 314 ? 17.662 30.652 -14.420 1.00 67.00 314 ASP A CA 1
ATOM 2259 C C . ASP A 1 314 ? 17.734 29.117 -14.291 1.00 67.00 314 ASP A C 1
ATOM 2261 O O . ASP A 1 314 ? 18.549 28.474 -14.961 1.00 67.00 314 ASP A O 1
ATOM 2265 N N . GLY A 1 315 ? 16.888 28.504 -13.456 1.00 76.94 315 GLY A N 1
ATOM 2266 C CA . GLY A 1 315 ? 16.852 27.057 -13.248 1.00 76.94 315 GLY A CA 1
ATOM 2267 C C . GLY A 1 315 ? 15.857 26.357 -14.171 1.00 76.94 315 GLY A C 1
ATOM 2268 O O . GLY A 1 315 ? 14.762 26.861 -14.416 1.00 76.94 315 GLY A O 1
ATOM 2269 N N . ARG A 1 316 ? 16.207 25.160 -14.649 1.00 87.31 316 ARG A N 1
ATOM 2270 C CA . ARG A 1 316 ? 15.254 24.206 -15.235 1.00 87.31 316 ARG A CA 1
ATOM 2271 C C . ARG A 1 316 ? 15.302 22.901 -14.461 1.00 87.31 316 ARG A C 1
ATOM 2273 O O . ARG A 1 316 ? 16.383 22.491 -14.046 1.00 87.31 316 ARG A O 1
ATOM 2280 N N . ASP A 1 317 ? 14.155 22.257 -14.313 1.00 92.25 317 ASP A N 1
ATOM 2281 C CA . ASP A 1 317 ? 14.049 20.837 -13.998 1.00 92.25 317 ASP A CA 1
ATOM 2282 C C . ASP A 1 317 ? 13.794 20.079 -15.298 1.00 92.25 317 ASP A C 1
ATOM 2284 O O . ASP A 1 317 ? 12.817 20.358 -15.994 1.00 92.25 317 ASP A O 1
ATOM 2288 N N . VAL A 1 318 ? 14.686 19.159 -15.652 1.00 93.88 318 VAL A N 1
ATOM 2289 C CA . VAL A 1 318 ? 14.524 18.292 -16.820 1.00 93.88 318 VAL A CA 1
ATOM 2290 C C . VAL A 1 318 ? 14.161 16.904 -16.326 1.00 93.88 318 VAL A C 1
ATOM 2292 O O . VAL A 1 318 ? 14.968 16.268 -15.653 1.00 93.88 318 VAL A O 1
ATOM 2295 N N . GLY A 1 319 ? 12.965 16.446 -16.680 1.00 93.44 319 GLY A N 1
ATOM 2296 C CA . GLY A 1 319 ? 12.489 15.084 -16.478 1.00 93.44 319 GLY A CA 1
ATOM 2297 C C . GLY A 1 319 ? 12.699 14.234 -17.732 1.00 93.44 319 GLY A C 1
ATOM 2298 O O . GLY A 1 319 ? 12.475 14.702 -18.850 1.00 93.44 319 GLY A O 1
ATOM 2299 N N . LEU A 1 320 ? 13.126 12.987 -17.552 1.00 95.19 320 LEU A N 1
ATOM 2300 C CA . LEU A 1 320 ? 13.204 11.957 -18.586 1.00 95.19 320 LEU A CA 1
ATOM 2301 C C . LEU A 1 320 ? 12.367 10.762 -18.138 1.00 95.19 320 LEU A C 1
ATOM 2303 O O . LEU A 1 320 ? 12.734 10.092 -17.177 1.00 95.19 320 LEU A O 1
ATOM 2307 N N . HIS A 1 321 ? 11.280 10.491 -18.855 1.00 95.00 321 HIS A N 1
ATOM 2308 C CA . HIS A 1 321 ? 10.404 9.344 -18.622 1.00 95.00 321 HIS A CA 1
ATOM 2309 C C . HIS A 1 321 ? 10.754 8.237 -19.614 1.00 95.00 321 HIS A C 1
ATOM 2311 O O . HIS A 1 321 ? 10.666 8.449 -20.829 1.00 95.00 321 HIS A O 1
ATOM 2317 N N . LEU A 1 322 ? 11.154 7.071 -19.114 1.00 96.00 322 LEU A N 1
ATOM 2318 C CA . LEU A 1 322 ? 11.306 5.863 -19.915 1.00 96.00 322 LEU A CA 1
ATOM 2319 C C . LEU A 1 322 ? 9.971 5.124 -19.936 1.00 96.00 322 LEU A C 1
ATOM 2321 O O . LEU A 1 322 ? 9.443 4.744 -18.896 1.00 96.00 322 LEU A O 1
ATOM 2325 N N . MET A 1 323 ? 9.465 4.881 -21.137 1.00 94.94 323 MET A N 1
ATOM 2326 C CA . MET A 1 323 ? 8.263 4.103 -21.393 1.00 94.94 323 MET A CA 1
ATOM 2327 C C . MET A 1 323 ? 8.570 2.955 -22.351 1.00 94.94 323 MET A C 1
ATOM 2329 O O . MET A 1 323 ? 9.515 3.008 -23.148 1.00 94.94 323 MET A O 1
ATOM 2333 N N . ASP A 1 324 ? 7.718 1.942 -22.333 1.00 94.88 324 ASP A N 1
ATOM 2334 C CA . ASP A 1 324 ? 7.736 0.883 -23.333 1.00 94.88 324 ASP A CA 1
ATOM 2335 C C . ASP A 1 324 ? 7.080 1.299 -24.669 1.00 94.88 324 ASP A C 1
ATOM 2337 O O . ASP A 1 324 ? 6.643 2.442 -24.853 1.00 94.88 324 ASP A O 1
ATOM 2341 N N . CYS A 1 325 ? 7.013 0.384 -25.641 1.00 93.94 325 CYS A N 1
ATOM 2342 C CA . CYS A 1 325 ? 6.511 0.692 -26.987 1.00 93.94 325 CYS A CA 1
ATOM 2343 C C . CYS A 1 325 ? 5.037 1.128 -27.031 1.00 93.94 325 CYS A C 1
ATOM 2345 O O . CYS A 1 325 ? 4.632 1.786 -27.995 1.00 93.94 325 CYS A O 1
ATOM 2347 N N . ALA A 1 326 ? 4.247 0.783 -26.012 1.00 92.56 326 ALA A N 1
ATOM 2348 C CA . ALA A 1 326 ? 2.842 1.153 -25.884 1.00 92.56 326 ALA A CA 1
ATOM 2349 C C . ALA A 1 326 ? 2.639 2.347 -24.936 1.00 92.56 326 ALA A C 1
ATOM 2351 O O . ALA A 1 326 ? 1.499 2.677 -24.612 1.00 92.56 326 ALA A O 1
ATOM 2352 N N . GLY A 1 327 ? 3.717 3.004 -24.495 1.00 88.62 327 GLY A N 1
ATOM 2353 C CA . GLY A 1 327 ? 3.636 4.153 -23.597 1.00 88.62 327 GLY A CA 1
ATOM 2354 C C . GLY A 1 327 ? 3.350 3.791 -22.146 1.00 88.62 327 GLY A C 1
ATOM 2355 O O . GLY A 1 327 ? 2.820 4.629 -21.426 1.00 88.62 327 GLY A O 1
ATOM 2356 N N . TRP A 1 328 ? 3.640 2.557 -21.725 1.00 92.25 328 TRP A N 1
ATOM 2357 C CA . TRP A 1 328 ? 3.588 2.196 -20.312 1.00 92.25 328 TRP A CA 1
ATOM 2358 C C . TRP A 1 328 ? 4.855 2.670 -19.611 1.00 92.25 328 TRP A C 1
ATOM 2360 O O . TRP A 1 328 ? 5.954 2.366 -20.079 1.00 92.25 328 TRP A O 1
ATOM 2370 N N . ASP A 1 329 ? 4.706 3.404 -18.511 1.00 89.75 329 ASP A N 1
ATOM 2371 C CA . ASP A 1 329 ? 5.840 3.937 -17.760 1.00 89.75 329 ASP A CA 1
ATOM 2372 C C . ASP A 1 329 ? 6.681 2.813 -17.141 1.00 89.75 329 ASP A C 1
ATOM 2374 O O . ASP A 1 329 ? 6.161 1.853 -16.566 1.00 89.75 329 ASP A O 1
ATOM 2378 N N . VAL A 1 330 ? 7.999 2.950 -17.276 1.00 92.31 330 VAL A N 1
ATOM 2379 C CA . VAL A 1 330 ? 9.005 2.072 -16.670 1.00 92.31 330 VAL A CA 1
ATOM 2380 C C . VAL A 1 330 ? 9.610 2.766 -15.455 1.00 92.31 330 VAL A C 1
ATOM 2382 O O . VAL A 1 330 ? 9.567 2.217 -14.358 1.00 92.31 330 VAL A O 1
ATOM 2385 N N . ASP A 1 331 ? 10.179 3.957 -15.657 1.00 92.12 331 ASP A N 1
ATOM 2386 C CA . ASP A 1 331 ? 10.802 4.773 -14.610 1.00 92.12 331 ASP A CA 1
ATOM 2387 C C . ASP A 1 331 ? 11.010 6.220 -15.106 1.00 92.12 331 ASP A C 1
ATOM 2389 O O . ASP A 1 331 ? 10.929 6.497 -16.310 1.00 92.12 331 ASP A O 1
ATOM 2393 N N . GLU A 1 332 ? 11.300 7.145 -14.192 1.00 92.75 332 GLU A N 1
ATOM 2394 C CA . GLU A 1 332 ? 11.549 8.557 -14.495 1.00 92.75 332 GLU A CA 1
ATOM 2395 C C . GLU A 1 332 ? 12.727 9.137 -13.700 1.00 92.75 332 GLU A C 1
ATOM 2397 O O . GLU A 1 332 ? 12.946 8.829 -12.527 1.00 92.75 332 GLU A O 1
ATOM 2402 N N . TRP A 1 333 ? 13.489 10.036 -14.327 1.00 95.62 333 TRP A N 1
ATOM 2403 C CA . TRP A 1 333 ? 14.610 10.724 -13.681 1.00 95.62 333 TRP A CA 1
ATOM 2404 C C . TRP A 1 333 ? 14.532 12.223 -13.893 1.00 95.62 333 TRP A C 1
ATOM 2406 O O . TRP A 1 333 ? 14.287 12.684 -15.004 1.00 95.62 333 TRP A O 1
ATOM 2416 N N . HIS A 1 334 ? 14.834 12.973 -12.836 1.00 94.12 334 HIS A N 1
ATOM 2417 C CA . HIS A 1 334 ? 14.855 14.430 -12.845 1.00 94.12 334 HIS A CA 1
ATOM 2418 C C . HIS A 1 334 ? 16.250 14.957 -12.521 1.00 94.12 334 HIS A C 1
ATOM 2420 O O . HIS A 1 334 ? 16.942 14.426 -11.644 1.00 94.12 334 HIS A O 1
ATOM 2426 N N . ALA A 1 335 ? 16.649 16.016 -13.217 1.00 92.06 335 ALA A N 1
ATOM 2427 C CA . ALA A 1 335 ? 17.865 16.757 -12.935 1.00 92.06 335 ALA A CA 1
ATOM 2428 C C . ALA A 1 335 ? 17.611 18.260 -13.053 1.00 92.06 335 ALA A C 1
ATOM 2430 O O . ALA A 1 335 ? 16.996 18.736 -14.008 1.00 92.06 335 ALA A O 1
ATOM 2431 N N . GLN A 1 336 ? 18.138 19.010 -12.088 1.00 92.62 336 GLN A N 1
ATOM 2432 C CA . GLN A 1 336 ? 18.019 20.461 -12.045 1.00 92.62 336 GLN A CA 1
ATOM 2433 C C . GLN A 1 336 ? 19.314 21.114 -12.520 1.00 92.62 336 GLN A C 1
ATOM 2435 O O . GLN A 1 336 ? 20.400 20.721 -12.095 1.00 92.62 336 GLN A O 1
ATOM 2440 N N . GLY A 1 337 ? 19.211 22.138 -13.365 1.00 88.31 337 GLY A N 1
ATOM 2441 C CA . GLY A 1 337 ? 20.370 22.924 -13.782 1.00 88.31 337 GLY A CA 1
ATOM 2442 C C . GLY A 1 337 ? 20.241 23.534 -15.171 1.00 88.31 337 GLY A C 1
ATOM 2443 O O . GLY A 1 337 ? 19.152 23.888 -15.629 1.00 88.31 337 GLY A O 1
ATOM 2444 N N . VAL A 1 338 ? 21.385 23.679 -15.843 1.00 90.25 338 VAL A N 1
ATOM 2445 C CA . VAL A 1 338 ? 21.440 24.117 -17.240 1.00 90.25 338 VAL A CA 1
ATOM 2446 C C . VAL A 1 338 ? 20.836 23.024 -18.118 1.00 90.25 338 VAL A C 1
ATOM 2448 O O . VAL A 1 338 ? 21.208 21.860 -18.001 1.00 90.25 338 VAL A O 1
ATOM 2451 N N . LEU A 1 339 ? 19.940 23.412 -19.030 1.00 90.94 339 LEU A N 1
ATOM 2452 C CA . LEU A 1 339 ? 19.104 22.510 -19.834 1.00 90.94 339 LEU A CA 1
ATOM 2453 C C . LEU A 1 339 ? 19.858 21.295 -20.402 1.00 90.94 339 LEU A C 1
ATOM 2455 O O . LEU A 1 339 ? 19.431 20.157 -20.234 1.00 90.94 339 LEU A O 1
ATOM 2459 N N . ARG A 1 340 ? 20.998 21.536 -21.058 1.00 93.19 340 ARG A N 1
ATOM 2460 C CA . ARG A 1 340 ? 21.804 20.480 -21.680 1.00 93.19 340 ARG A CA 1
ATOM 2461 C C . ARG A 1 340 ? 22.449 19.547 -20.655 1.00 93.19 340 ARG A C 1
ATOM 2463 O O . ARG A 1 340 ? 22.457 18.340 -20.860 1.00 93.19 340 ARG A O 1
ATOM 2470 N N . GLU A 1 341 ? 23.019 20.096 -19.589 1.00 92.75 341 GLU A N 1
ATOM 2471 C CA . GLU A 1 341 ? 23.692 19.308 -18.551 1.00 92.75 341 GLU A CA 1
ATOM 2472 C C . GLU A 1 341 ? 22.683 18.443 -17.798 1.00 92.75 341 GLU A C 1
ATOM 2474 O O . GLU A 1 341 ? 22.906 17.246 -17.642 1.00 92.75 341 GLU A O 1
ATOM 2479 N N . ALA A 1 342 ? 21.534 19.019 -17.440 1.00 93.19 342 ALA A N 1
ATOM 2480 C CA . ALA A 1 342 ? 20.436 18.308 -16.801 1.00 93.19 342 ALA A CA 1
ATOM 2481 C C . ALA A 1 342 ? 19.887 17.174 -17.687 1.00 93.19 342 ALA A C 1
ATOM 2483 O O . ALA A 1 342 ? 19.734 16.050 -17.218 1.00 93.19 342 ALA A O 1
ATOM 2484 N N . ALA A 1 343 ? 19.674 17.418 -18.985 1.00 94.06 343 ALA A N 1
ATOM 2485 C CA . ALA A 1 343 ? 19.214 16.384 -19.918 1.00 94.06 343 ALA A CA 1
ATOM 2486 C C . ALA A 1 343 ? 20.215 15.221 -20.078 1.00 94.06 343 ALA A C 1
ATOM 2488 O O . ALA A 1 343 ? 19.826 14.068 -20.264 1.00 94.06 343 ALA A O 1
ATOM 2489 N N . LEU A 1 344 ? 21.520 15.503 -20.015 1.00 95.25 344 LEU A N 1
ATOM 2490 C CA . LEU A 1 344 ? 22.547 14.461 -20.060 1.00 95.25 344 LEU A CA 1
ATOM 2491 C C . LEU A 1 344 ? 22.693 13.731 -18.717 1.00 95.25 344 LEU A C 1
ATOM 2493 O O . LEU A 1 344 ? 22.996 12.538 -18.723 1.00 95.25 344 LEU A O 1
ATOM 2497 N N . ASP A 1 345 ? 22.449 14.407 -17.591 1.00 95.50 345 ASP A N 1
ATOM 2498 C CA . ASP A 1 345 ? 22.429 13.788 -16.262 1.00 95.50 345 ASP A CA 1
ATOM 2499 C C . ASP A 1 345 ? 21.272 12.788 -16.126 1.00 95.50 345 ASP A C 1
ATOM 2501 O O . ASP A 1 345 ? 21.486 11.656 -15.690 1.00 95.50 345 ASP A O 1
ATOM 2505 N N . THR A 1 346 ? 20.063 13.134 -16.583 1.00 94.31 346 THR A N 1
ATOM 2506 C CA . THR A 1 346 ? 18.934 12.186 -16.580 1.00 94.31 346 THR A CA 1
ATOM 2507 C C . THR A 1 346 ? 19.202 10.970 -17.465 1.00 94.31 346 THR A C 1
ATOM 2509 O O . THR A 1 346 ? 18.969 9.836 -17.044 1.00 94.31 346 THR A O 1
ATOM 2512 N N . LEU A 1 347 ? 19.794 11.169 -18.650 1.00 95.44 347 LEU A N 1
ATOM 2513 C CA . LEU A 1 347 ? 20.222 10.069 -19.521 1.00 95.44 347 LEU A CA 1
ATOM 2514 C C . LEU A 1 347 ? 21.303 9.191 -18.865 1.00 95.44 347 LEU A C 1
ATOM 2516 O O . LEU A 1 347 ? 21.299 7.968 -19.028 1.00 95.44 347 LEU A O 1
ATOM 2520 N N . PHE A 1 348 ? 22.239 9.792 -18.126 1.00 95.00 348 PHE A N 1
ATOM 2521 C CA . PHE A 1 348 ? 23.254 9.053 -17.379 1.00 95.00 348 PHE A CA 1
ATOM 2522 C C . PHE A 1 348 ? 22.622 8.191 -16.279 1.00 95.00 348 PHE A C 1
ATOM 2524 O O . PHE A 1 348 ? 22.954 7.010 -16.179 1.00 95.00 348 PHE A O 1
ATOM 2531 N N . ARG A 1 349 ? 21.670 8.736 -15.514 1.00 95.19 349 ARG A N 1
ATOM 2532 C CA . ARG A 1 349 ? 20.935 8.002 -14.468 1.00 95.19 349 ARG A CA 1
ATOM 2533 C C . ARG A 1 349 ? 20.140 6.831 -15.035 1.00 95.19 349 ARG A C 1
ATOM 2535 O O . ARG A 1 349 ? 20.277 5.724 -14.524 1.00 95.19 349 ARG A O 1
ATOM 2542 N N . MET A 1 350 ? 19.432 7.025 -16.149 1.00 95.31 350 MET A N 1
ATOM 2543 C CA . MET A 1 350 ? 18.773 5.929 -16.871 1.00 95.31 350 MET A CA 1
ATOM 2544 C C . MET A 1 350 ? 19.773 4.835 -17.281 1.00 95.31 350 MET A C 1
ATOM 2546 O O . MET A 1 350 ? 19.489 3.639 -17.203 1.00 95.31 350 MET A O 1
ATOM 2550 N N . ARG A 1 351 ? 20.986 5.217 -17.703 1.00 92.88 351 ARG A N 1
ATOM 2551 C CA . ARG A 1 351 ? 22.028 4.247 -18.064 1.00 92.88 351 ARG A CA 1
ATOM 2552 C C . ARG A 1 351 ? 22.551 3.478 -16.853 1.00 92.88 351 ARG A C 1
ATOM 2554 O O . ARG A 1 351 ? 22.826 2.285 -16.981 1.00 92.88 351 ARG A O 1
ATOM 2561 N N . VAL A 1 352 ? 22.696 4.130 -15.701 1.00 93.31 352 VAL A N 1
ATOM 2562 C CA . VAL A 1 352 ? 23.029 3.453 -14.439 1.00 93.31 352 VAL A CA 1
ATOM 2563 C C . VAL A 1 352 ? 21.923 2.460 -14.083 1.00 93.31 352 VAL A C 1
ATOM 2565 O O . VAL A 1 352 ? 22.221 1.278 -13.918 1.00 93.31 352 VAL A O 1
ATOM 2568 N N . TRP A 1 353 ? 20.660 2.892 -14.122 1.00 95.00 353 TRP A N 1
ATOM 2569 C CA . TRP A 1 353 ? 19.498 2.030 -13.895 1.00 95.00 353 TRP A CA 1
ATOM 2570 C C . TRP A 1 353 ? 19.494 0.794 -14.803 1.00 95.00 353 TRP A C 1
ATOM 2572 O O . TRP A 1 353 ? 19.303 -0.318 -14.316 1.00 95.00 353 TRP A O 1
ATOM 2582 N N . SER A 1 354 ? 19.816 0.945 -16.095 1.00 92.69 354 SER A N 1
ATOM 2583 C CA . SER A 1 354 ? 19.843 -0.189 -17.037 1.00 92.69 354 SER A CA 1
ATOM 2584 C C . SER A 1 354 ? 20.879 -1.266 -16.684 1.00 92.69 354 SER A C 1
ATOM 2586 O O . SER A 1 354 ? 20.766 -2.409 -17.119 1.00 92.69 354 SER A O 1
ATOM 2588 N N . ARG A 1 355 ? 21.906 -0.906 -15.901 1.00 92.56 355 ARG A N 1
ATOM 2589 C CA . ARG A 1 355 ? 22.914 -1.845 -15.388 1.00 92.56 355 ARG A CA 1
ATOM 2590 C C . ARG A 1 355 ? 22.514 -2.459 -14.053 1.00 92.56 355 ARG A C 1
ATOM 2592 O O . ARG A 1 355 ? 22.924 -3.580 -13.776 1.00 92.56 355 ARG A O 1
ATOM 2599 N N . GLU A 1 356 ? 21.759 -1.727 -13.242 1.00 91.31 356 GLU A N 1
ATOM 2600 C CA . GLU A 1 356 ? 21.218 -2.216 -11.972 1.00 91.31 356 GLU A CA 1
ATOM 2601 C C . GLU A 1 356 ? 20.053 -3.191 -12.194 1.00 91.31 356 GLU A C 1
ATOM 2603 O O . GLU A 1 356 ? 19.924 -4.159 -11.449 1.00 91.31 356 GLU A O 1
ATOM 2608 N N . HIS A 1 357 ? 19.276 -2.997 -13.266 1.00 93.12 357 HIS A N 1
ATOM 2609 C CA . HIS A 1 357 ? 18.109 -3.809 -13.630 1.00 93.12 357 HIS A CA 1
ATOM 2610 C C . HIS A 1 357 ? 18.274 -4.436 -15.028 1.00 93.12 357 HIS A C 1
ATOM 2612 O O . HIS A 1 357 ? 17.493 -4.145 -15.936 1.00 93.12 357 HIS A O 1
ATOM 2618 N N . PRO A 1 358 ? 19.291 -5.294 -15.252 1.00 90.38 358 PRO A N 1
ATOM 2619 C CA . PRO A 1 358 ? 19.641 -5.770 -16.593 1.00 90.38 358 PRO A CA 1
ATOM 2620 C C . PRO A 1 358 ? 18.536 -6.608 -17.251 1.00 90.38 358 PRO A C 1
ATOM 2622 O O . PRO A 1 358 ? 18.396 -6.576 -18.471 1.00 90.38 358 PRO A O 1
ATOM 2625 N N . ALA A 1 359 ? 17.747 -7.337 -16.456 1.00 89.94 359 ALA A N 1
ATOM 2626 C CA . ALA A 1 359 ? 16.650 -8.172 -16.939 1.00 89.94 359 ALA A CA 1
ATOM 2627 C C . ALA A 1 359 ? 15.491 -7.321 -17.486 1.00 89.94 359 ALA A C 1
ATOM 2629 O O . ALA A 1 359 ? 15.128 -7.452 -18.653 1.00 89.94 359 ALA A O 1
ATOM 2630 N N . LEU A 1 360 ? 14.989 -6.382 -16.679 1.00 91.88 360 LEU A N 1
ATOM 2631 C CA . LEU A 1 360 ? 13.966 -5.419 -17.088 1.00 91.88 360 LEU A CA 1
ATOM 2632 C C . LEU A 1 360 ? 14.443 -4.522 -18.239 1.00 91.88 360 LEU A C 1
ATOM 2634 O O . LEU A 1 360 ? 13.702 -4.284 -19.188 1.00 91.88 360 LEU A O 1
ATOM 2638 N N . ALA A 1 361 ? 15.692 -4.051 -18.201 1.00 93.25 361 ALA A N 1
ATOM 2639 C CA . ALA A 1 361 ? 16.243 -3.233 -19.275 1.00 93.25 361 ALA A CA 1
ATOM 2640 C C . ALA A 1 361 ? 16.309 -3.999 -20.607 1.00 93.25 361 ALA A C 1
ATOM 2642 O O . ALA A 1 361 ? 15.944 -3.444 -21.642 1.00 93.25 361 ALA A O 1
ATOM 2643 N N . SER A 1 362 ? 16.736 -5.267 -20.596 1.0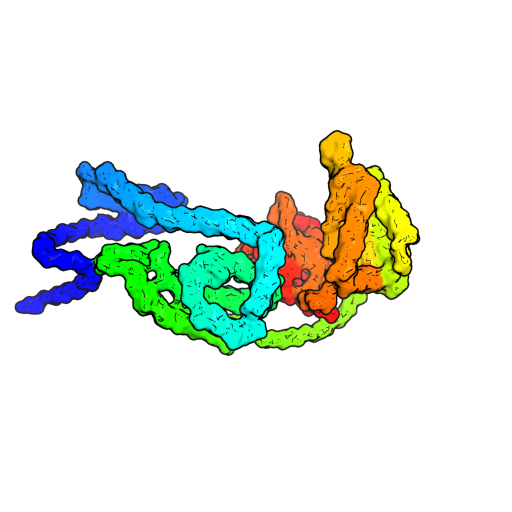0 92.94 362 SER A N 1
ATOM 2644 C CA . SER A 1 362 ? 16.714 -6.124 -21.790 1.00 92.94 362 SER A CA 1
ATOM 2645 C C . SER A 1 362 ? 15.282 -6.309 -22.301 1.00 92.94 362 SER A C 1
ATOM 2647 O O . SER A 1 362 ? 15.027 -6.067 -23.477 1.00 92.94 362 SER A O 1
ATOM 2649 N N . GLU A 1 363 ? 14.318 -6.598 -21.424 1.00 93.38 363 GLU A N 1
ATOM 2650 C CA . GLU A 1 363 ? 12.910 -6.758 -21.810 1.00 93.38 363 GLU A CA 1
ATOM 2651 C C . GLU A 1 363 ? 12.331 -5.480 -22.458 1.00 93.38 363 GLU A C 1
ATOM 2653 O O . GLU A 1 363 ? 11.708 -5.534 -23.524 1.00 93.38 363 GLU A O 1
ATOM 2658 N N . VAL A 1 364 ? 12.615 -4.304 -21.891 1.00 95.81 364 VAL A N 1
ATOM 2659 C CA . VAL A 1 364 ? 12.172 -3.008 -22.429 1.00 95.81 364 VAL A CA 1
ATOM 2660 C C . VAL A 1 364 ? 12.850 -2.688 -23.762 1.00 95.81 364 VAL A C 1
ATOM 2662 O O . VAL A 1 364 ? 12.177 -2.332 -24.727 1.00 95.81 364 VAL A O 1
ATOM 2665 N N . PHE A 1 365 ? 14.176 -2.803 -23.857 1.00 95.50 365 PHE A N 1
ATOM 2666 C CA . PHE A 1 365 ? 14.898 -2.369 -25.055 1.00 95.50 365 PHE A CA 1
ATOM 2667 C C . PHE A 1 365 ? 14.888 -3.398 -26.189 1.00 95.50 365 PHE A C 1
ATOM 2669 O O . PHE A 1 365 ? 15.029 -3.001 -27.344 1.00 95.50 365 PHE A O 1
ATOM 2676 N N . GLU A 1 366 ? 14.712 -4.689 -25.911 1.00 93.56 366 GLU A N 1
ATOM 2677 C CA . GLU A 1 366 ? 14.678 -5.739 -26.937 1.00 93.56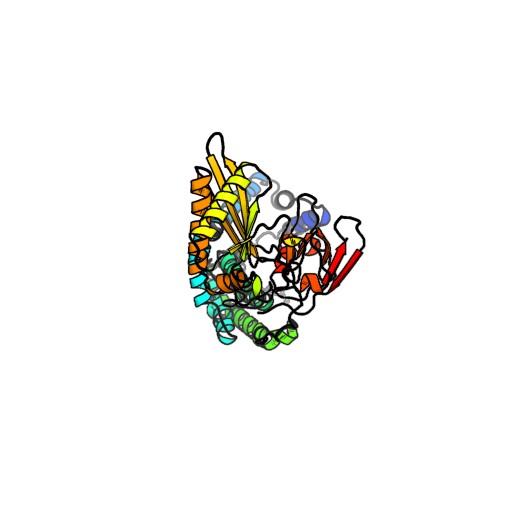 366 GLU A CA 1
ATOM 2678 C C . GLU A 1 366 ? 13.254 -6.095 -27.355 1.00 93.56 366 GLU A C 1
ATOM 2680 O O . GLU A 1 366 ? 12.984 -6.231 -28.550 1.00 93.56 366 GLU A O 1
ATOM 2685 N N . ARG A 1 367 ? 12.339 -6.226 -26.388 1.00 91.31 367 ARG A N 1
ATOM 2686 C CA . ARG A 1 367 ? 10.973 -6.721 -26.619 1.00 91.31 367 ARG A CA 1
ATOM 2687 C C . ARG A 1 367 ? 9.906 -5.637 -26.488 1.00 91.31 367 ARG A C 1
ATOM 2689 O O . ARG A 1 367 ? 8.783 -5.832 -26.958 1.00 91.31 367 ARG A O 1
ATOM 2696 N N . GLY A 1 368 ? 10.253 -4.483 -25.922 1.00 92.88 368 GLY A N 1
ATOM 2697 C CA . GLY A 1 368 ? 9.348 -3.348 -25.769 1.00 92.88 368 GLY A CA 1
ATOM 2698 C C . GLY A 1 368 ? 8.304 -3.542 -24.678 1.00 92.88 368 GLY A C 1
ATOM 2699 O O . GLY A 1 368 ? 7.191 -3.043 -24.806 1.00 92.88 368 GLY A O 1
ATOM 2700 N N . LEU A 1 369 ? 8.621 -4.284 -23.617 1.00 93.88 369 LEU A N 1
ATOM 2701 C CA . LEU A 1 369 ? 7.672 -4.536 -22.539 1.00 93.88 369 LEU A CA 1
ATOM 2702 C C . LEU A 1 369 ? 8.214 -4.049 -21.194 1.00 93.88 369 LEU A C 1
ATOM 2704 O O . LEU A 1 369 ? 9.290 -4.451 -20.764 1.00 93.88 369 LEU A O 1
ATOM 2708 N N . ALA A 1 370 ? 7.428 -3.217 -20.511 1.00 92.75 370 ALA A N 1
ATOM 2709 C CA . ALA A 1 370 ? 7.663 -2.808 -19.128 1.00 92.75 370 ALA A CA 1
ATOM 2710 C C . ALA A 1 370 ? 7.262 -3.923 -18.141 1.00 92.75 370 ALA A C 1
ATOM 2712 O O . ALA A 1 370 ? 6.288 -3.798 -17.396 1.00 92.75 370 ALA A O 1
ATOM 2713 N N . PHE A 1 371 ? 7.977 -5.046 -18.171 1.00 91.06 371 PHE A N 1
ATOM 2714 C CA . PHE A 1 371 ? 7.754 -6.188 -17.287 1.00 91.06 371 PHE A CA 1
ATOM 2715 C C . PHE A 1 371 ? 9.098 -6.749 -16.838 1.00 91.06 371 PHE A C 1
ATOM 2717 O O . PHE A 1 371 ? 9.968 -6.971 -17.672 1.00 91.06 371 PHE A O 1
ATOM 2724 N N . ASP A 1 372 ? 9.284 -6.966 -15.537 1.00 87.44 372 ASP A N 1
ATOM 2725 C CA . ASP A 1 372 ? 10.540 -7.514 -15.029 1.00 87.44 372 ASP A CA 1
ATOM 2726 C C . ASP A 1 372 ? 10.465 -9.047 -14.986 1.00 87.44 372 ASP A C 1
ATOM 2728 O O . ASP A 1 372 ? 9.773 -9.601 -14.127 1.00 87.44 372 ASP A O 1
ATOM 2732 N N . PRO A 1 373 ? 11.177 -9.769 -15.871 1.00 82.25 373 PRO A N 1
ATOM 2733 C CA . PRO A 1 373 ? 11.176 -11.225 -15.834 1.00 82.25 373 PRO A CA 1
ATOM 2734 C C . PRO A 1 373 ? 11.909 -11.789 -14.604 1.00 82.25 373 PRO A C 1
ATOM 2736 O O . PRO A 1 373 ? 11.766 -12.976 -14.313 1.00 82.25 373 PRO A O 1
ATOM 2739 N N . ALA A 1 374 ? 12.690 -10.978 -13.875 1.00 80.12 374 ALA A N 1
ATOM 2740 C CA . ALA A 1 374 ? 13.336 -11.389 -12.629 1.00 80.12 374 ALA A CA 1
ATOM 2741 C C . ALA A 1 374 ? 12.391 -11.345 -11.409 1.00 80.12 374 ALA A C 1
ATOM 2743 O O . ALA A 1 374 ? 12.648 -12.051 -10.432 1.00 80.12 374 ALA A O 1
ATOM 2744 N N . ASP A 1 375 ? 11.299 -10.574 -11.473 1.00 79.94 375 ASP A N 1
ATOM 2745 C CA . ASP A 1 375 ? 10.229 -10.514 -10.462 1.00 79.94 375 ASP A CA 1
ATOM 2746 C C . ASP A 1 375 ? 8.847 -10.582 -11.146 1.00 79.94 375 ASP A C 1
ATOM 2748 O O . ASP A 1 375 ? 8.131 -9.579 -11.223 1.00 79.94 375 ASP A O 1
ATOM 2752 N N . PRO A 1 376 ? 8.461 -11.750 -11.701 1.00 79.25 376 PRO A N 1
ATOM 2753 C CA . PRO A 1 376 ? 7.244 -11.867 -12.491 1.00 79.25 376 PRO A CA 1
ATOM 2754 C C . PRO A 1 376 ? 6.000 -11.706 -11.609 1.00 79.25 376 PRO A C 1
ATOM 2756 O O . PRO A 1 376 ? 5.646 -12.589 -10.822 1.00 79.25 376 PRO A O 1
ATOM 2759 N N . ARG A 1 377 ? 5.297 -10.579 -11.772 1.00 81.75 377 ARG A N 1
ATOM 2760 C CA . ARG A 1 377 ? 4.029 -10.293 -11.084 1.00 81.75 377 ARG A CA 1
ATOM 2761 C C . ARG A 1 377 ? 2.851 -10.379 -12.052 1.00 81.75 377 ARG A C 1
ATOM 2763 O O . ARG A 1 377 ? 2.894 -9.723 -13.090 1.00 81.75 377 ARG A O 1
ATOM 2770 N N . PRO A 1 378 ? 1.773 -11.114 -11.720 1.00 85.06 378 PRO A N 1
ATOM 2771 C CA . PRO A 1 378 ? 0.561 -11.111 -12.530 1.00 85.06 378 PRO A CA 1
ATOM 2772 C C . PRO A 1 378 ? 0.036 -9.686 -12.744 1.00 85.06 378 PRO A C 1
ATOM 2774 O O . PRO A 1 378 ? -0.260 -8.982 -11.780 1.00 85.06 378 PRO A O 1
ATOM 2777 N N . THR A 1 379 ? -0.077 -9.256 -13.999 1.00 88.19 379 THR A N 1
ATOM 2778 C CA . THR A 1 379 ? -0.489 -7.894 -14.357 1.00 88.19 379 THR A CA 1
ATOM 2779 C C . THR A 1 379 ? -1.459 -7.887 -15.530 1.00 88.19 379 THR A C 1
ATOM 2781 O O . THR A 1 379 ? -1.384 -8.704 -16.445 1.00 88.19 379 THR A O 1
ATOM 2784 N N . TYR A 1 380 ? -2.374 -6.926 -15.522 1.00 89.12 380 TYR A N 1
ATOM 2785 C CA . TYR A 1 380 ? -3.304 -6.680 -16.625 1.00 89.12 380 TYR A CA 1
ATOM 2786 C C . TYR A 1 380 ? -2.953 -5.417 -17.417 1.00 89.12 380 TYR A C 1
ATOM 2788 O O . TYR A 1 380 ? -3.647 -5.099 -18.385 1.00 89.12 380 TYR A O 1
ATOM 2796 N N . PHE A 1 381 ? -1.882 -4.717 -17.019 1.00 91.06 381 PHE A N 1
ATOM 2797 C CA . PHE A 1 381 ? -1.441 -3.440 -17.578 1.00 91.06 381 PHE A CA 1
ATOM 2798 C C . PHE A 1 381 ? -2.559 -2.386 -17.647 1.00 91.06 381 PHE A C 1
ATOM 2800 O O . PHE A 1 381 ? -2.842 -1.800 -18.695 1.00 91.06 381 PHE A O 1
ATOM 2807 N N . TYR A 1 382 ? -3.210 -2.148 -16.510 1.00 92.00 382 TYR A N 1
ATOM 2808 C CA . TYR A 1 382 ? -4.050 -0.974 -16.298 1.00 92.00 382 TYR A CA 1
ATOM 2809 C C . TYR A 1 382 ? -3.745 -0.361 -14.935 1.00 92.00 382 TYR A C 1
ATOM 2811 O O . TYR A 1 382 ? -3.220 -1.031 -14.053 1.00 92.00 382 TYR A O 1
ATOM 2819 N N . VAL A 1 383 ? -4.073 0.914 -14.771 1.00 91.19 383 VAL A N 1
ATOM 2820 C CA . VAL A 1 383 ? -4.090 1.599 -13.481 1.00 91.19 383 VAL A CA 1
ATOM 2821 C C . VAL A 1 383 ? -5.399 2.350 -13.340 1.00 91.19 383 VAL A C 1
ATOM 2823 O O . VAL A 1 383 ? -5.986 2.805 -14.325 1.00 91.19 383 VAL A O 1
ATOM 2826 N N . LEU A 1 384 ? -5.861 2.479 -12.102 1.00 90.88 384 LEU A N 1
ATOM 2827 C CA . LEU A 1 384 ? -7.025 3.284 -11.774 1.00 90.88 384 LEU A CA 1
ATOM 2828 C C . LEU A 1 384 ? -6.569 4.556 -11.068 1.00 90.88 384 LEU A C 1
ATOM 2830 O O . LEU A 1 384 ? -5.691 4.532 -10.200 1.00 90.88 384 LEU A O 1
ATOM 2834 N N . PHE A 1 385 ? -7.156 5.684 -11.439 1.00 85.06 385 PHE A N 1
ATOM 2835 C CA . PHE A 1 385 ? -6.827 6.973 -10.852 1.00 85.06 385 PHE A CA 1
ATOM 2836 C C . PHE A 1 385 ? -8.046 7.878 -10.777 1.00 85.06 385 PHE A C 1
ATOM 2838 O O . PHE A 1 385 ? -8.985 7.760 -11.558 1.00 85.06 385 PHE A O 1
ATOM 2845 N N . LYS A 1 386 ? -8.028 8.792 -9.809 1.00 88.31 386 LYS A N 1
ATOM 2846 C CA . LYS A 1 386 ? -9.101 9.759 -9.588 1.00 88.31 386 LYS A CA 1
ATOM 2847 C C . LYS A 1 386 ? -8.591 11.165 -9.923 1.00 88.31 386 LYS A C 1
ATOM 2849 O O . LYS A 1 386 ? -7.809 11.703 -9.137 1.00 88.31 386 LYS A O 1
ATOM 2854 N N . PRO A 1 387 ? -8.994 11.763 -11.057 1.00 79.94 387 PRO A N 1
ATOM 2855 C CA . PRO A 1 387 ? -8.676 13.146 -11.384 1.00 79.94 387 PRO A CA 1
ATOM 2856 C C . PRO A 1 387 ? -9.476 14.130 -10.516 1.00 79.94 387 PRO A C 1
ATOM 2858 O O . PRO A 1 387 ? -10.312 13.753 -9.690 1.00 79.94 387 PRO A O 1
ATOM 2861 N N . PHE A 1 388 ? -9.257 15.426 -10.751 1.00 82.88 388 PHE A N 1
ATOM 2862 C CA . PHE A 1 388 ? -9.969 16.523 -10.083 1.00 82.88 388 PHE A CA 1
ATOM 2863 C C . PHE A 1 388 ? -11.491 16.515 -10.304 1.00 82.88 388 PHE A C 1
ATOM 2865 O O . PHE A 1 388 ? -12.217 17.121 -9.522 1.00 82.88 388 PHE A O 1
ATOM 2872 N N . ASP A 1 389 ? -11.977 15.832 -11.347 1.00 83.81 389 ASP A N 1
ATOM 2873 C CA . ASP A 1 389 ? -13.409 15.674 -11.631 1.00 83.81 389 ASP A CA 1
ATOM 2874 C C . ASP A 1 389 ? -14.121 14.730 -10.646 1.00 83.81 389 ASP A C 1
ATOM 2876 O O . ASP A 1 389 ? -15.348 14.699 -10.597 1.00 83.81 389 ASP A O 1
ATOM 2880 N N . GLY A 1 390 ? -13.366 13.997 -9.825 1.00 84.69 390 GLY A N 1
ATOM 2881 C CA . GLY A 1 390 ? -13.904 13.168 -8.759 1.00 84.69 390 GLY A CA 1
ATOM 2882 C C . GLY A 1 390 ? -14.369 11.776 -9.193 1.00 84.69 390 GLY A C 1
ATOM 2883 O O . GLY A 1 390 ? -14.850 11.031 -8.335 1.00 84.69 390 GLY A O 1
ATOM 2884 N N . TYR A 1 391 ? -14.185 11.399 -10.458 1.00 89.56 391 TYR A N 1
ATOM 2885 C CA . TYR A 1 391 ? -14.563 10.085 -10.979 1.00 89.56 391 TYR A CA 1
ATOM 2886 C C . TYR A 1 391 ? -13.359 9.150 -11.048 1.00 89.56 391 TYR A C 1
ATOM 2888 O O . TYR A 1 391 ? -12.233 9.586 -11.264 1.00 89.56 391 TYR A O 1
ATOM 2896 N N . MET A 1 392 ? -13.571 7.850 -10.852 1.00 92.06 392 MET A N 1
ATOM 2897 C CA . MET A 1 392 ? -12.502 6.875 -11.046 1.00 92.06 392 MET A CA 1
ATOM 2898 C C . MET A 1 392 ? -12.320 6.613 -12.539 1.00 92.06 392 MET A C 1
ATOM 2900 O O . MET A 1 392 ? -13.294 6.353 -13.240 1.00 92.06 392 MET A O 1
ATOM 2904 N N . ARG A 1 393 ? -11.084 6.676 -13.030 1.00 90.56 393 ARG A N 1
ATOM 2905 C CA . ARG A 1 393 ? -10.743 6.466 -14.437 1.00 90.56 393 ARG A CA 1
ATOM 2906 C C . ARG A 1 393 ? -9.701 5.382 -14.608 1.00 90.56 393 ARG A C 1
ATOM 2908 O O . ARG A 1 393 ? -8.829 5.226 -13.755 1.00 90.56 393 ARG A O 1
ATOM 2915 N N . ALA A 1 394 ? -9.775 4.678 -15.730 1.00 88.62 394 ALA A N 1
ATOM 2916 C CA . ALA A 1 394 ? -8.756 3.724 -16.138 1.00 88.62 394 ALA A CA 1
ATOM 2917 C C . ALA A 1 394 ? -7.732 4.362 -17.085 1.00 88.62 394 ALA A C 1
ATOM 2919 O O . ALA A 1 394 ? -8.086 5.089 -18.014 1.00 88.62 394 ALA A O 1
ATOM 2920 N N . LEU A 1 395 ? -6.459 4.044 -16.880 1.00 89.25 395 LEU A N 1
ATOM 2921 C CA . LEU A 1 395 ? -5.398 4.152 -17.879 1.00 89.25 395 LEU A CA 1
ATOM 2922 C C . LEU A 1 395 ? -4.982 2.724 -18.221 1.00 89.25 395 LEU A C 1
ATOM 2924 O O . LEU A 1 395 ? -4.712 1.935 -17.321 1.00 89.25 395 LEU A O 1
ATOM 2928 N N . VAL A 1 396 ? -4.979 2.372 -19.504 1.00 89.56 396 VAL A N 1
ATOM 2929 C CA . VAL A 1 396 ? -4.820 0.988 -19.962 1.00 89.56 396 VAL A CA 1
ATOM 2930 C C . VAL A 1 396 ? -3.751 0.931 -21.035 1.00 89.56 396 VAL A C 1
ATOM 2932 O O . VAL A 1 396 ? -3.824 1.672 -22.015 1.00 89.56 396 VAL A O 1
ATOM 2935 N N . ARG A 1 397 ? -2.794 0.014 -20.892 1.00 92.38 397 ARG A N 1
ATOM 2936 C CA . ARG A 1 397 ? -1.771 -0.234 -21.905 1.00 92.38 397 ARG A CA 1
ATOM 2937 C C . ARG A 1 397 ? -2.379 -0.900 -23.138 1.00 92.38 397 ARG A C 1
ATOM 2939 O O . ARG A 1 397 ? -2.910 -2.012 -23.028 1.00 92.38 397 ARG A O 1
ATOM 2946 N N . PRO A 1 398 ? -2.245 -0.308 -24.333 1.00 89.06 398 PRO A N 1
ATOM 2947 C CA . PRO A 1 398 ? -2.582 -0.992 -25.573 1.00 89.06 398 PRO A CA 1
ATOM 2948 C C . PRO A 1 398 ? -1.867 -2.348 -25.715 1.00 89.06 398 PRO A C 1
ATOM 2950 O O . PRO A 1 398 ? -0.689 -2.494 -25.389 1.00 89.06 398 PRO A O 1
ATOM 2953 N N . GLY A 1 399 ? -2.591 -3.364 -26.188 1.00 86.69 399 GLY A N 1
ATOM 2954 C CA . GLY A 1 399 ? -2.059 -4.721 -26.381 1.00 86.69 399 GLY A CA 1
ATOM 2955 C C . GLY A 1 399 ? -1.942 -5.579 -25.110 1.00 86.69 399 GLY A C 1
ATOM 2956 O O . GLY A 1 399 ? -1.664 -6.774 -25.226 1.00 86.69 399 GLY A O 1
ATOM 2957 N N . GLY A 1 400 ? -2.178 -5.008 -23.921 1.00 88.06 400 GLY A N 1
ATOM 2958 C CA . GLY A 1 400 ? -2.212 -5.744 -22.651 1.00 88.06 400 GLY A CA 1
ATOM 2959 C C . GLY A 1 400 ? -3.531 -6.503 -22.403 1.00 88.06 400 GLY A C 1
ATOM 2960 O O . GLY A 1 400 ? -4.513 -6.287 -23.121 1.00 88.06 400 GLY A O 1
ATOM 2961 N N . PRO A 1 401 ? -3.602 -7.364 -21.368 1.00 89.19 401 PRO A N 1
ATOM 2962 C CA . PRO A 1 401 ? -4.790 -8.169 -21.066 1.00 89.19 401 PRO A CA 1
ATOM 2963 C C . PRO A 1 401 ? -6.059 -7.348 -20.796 1.00 89.19 401 PRO A C 1
ATOM 2965 O O . PRO A 1 401 ? -7.117 -7.679 -21.328 1.00 89.19 401 PRO A O 1
ATOM 2968 N N . ALA A 1 402 ? -5.974 -6.237 -20.049 1.00 88.50 402 ALA A N 1
ATOM 2969 C CA . ALA A 1 402 ? -7.135 -5.364 -19.831 1.00 88.50 402 ALA A CA 1
ATOM 2970 C C . ALA A 1 402 ? -7.622 -4.702 -21.127 1.00 88.50 402 ALA A C 1
ATOM 2972 O O . ALA A 1 402 ? -8.825 -4.559 -21.354 1.00 88.50 402 ALA A O 1
ATOM 2973 N N . TYR A 1 403 ? -6.695 -4.354 -22.021 1.00 88.25 403 TYR A N 1
ATOM 2974 C CA . TYR A 1 403 ? -7.042 -3.840 -23.340 1.00 88.25 403 TYR A CA 1
ATOM 2975 C C . TYR A 1 403 ? -7.730 -4.910 -24.197 1.00 88.25 403 TYR A C 1
ATOM 2977 O O . TYR A 1 403 ? -8.739 -4.624 -24.847 1.00 88.25 403 TYR A O 1
ATOM 2985 N N . ALA A 1 404 ? -7.238 -6.149 -24.173 1.00 86.00 404 ALA A N 1
ATOM 2986 C CA . ALA A 1 404 ? -7.859 -7.271 -24.876 1.00 86.00 404 ALA A CA 1
ATOM 2987 C C . ALA A 1 404 ? -9.273 -7.578 -24.346 1.00 86.00 404 ALA A C 1
ATOM 2989 O O . ALA A 1 404 ? -10.179 -7.817 -25.141 1.00 86.00 404 ALA A O 1
ATOM 2990 N N . ALA A 1 405 ? -9.482 -7.470 -23.030 1.00 84.56 405 ALA A N 1
ATOM 2991 C CA . ALA A 1 405 ? -10.791 -7.607 -22.386 1.00 84.56 405 ALA A CA 1
ATOM 2992 C C . ALA A 1 405 ? -11.781 -6.483 -22.752 1.00 84.56 405 ALA A C 1
ATOM 2994 O O . ALA A 1 405 ? -12.986 -6.624 -22.564 1.00 84.56 405 ALA A O 1
ATOM 2995 N N . GLY A 1 406 ? -11.291 -5.370 -23.306 1.00 84.25 406 GLY A N 1
ATOM 2996 C CA . GLY A 1 406 ? -12.127 -4.267 -23.772 1.00 84.25 406 GLY A CA 1
ATOM 2997 C C . GLY A 1 406 ? -12.086 -3.017 -22.897 1.00 84.25 406 GLY A C 1
ATOM 2998 O O . GLY A 1 406 ? -12.827 -2.080 -23.196 1.00 84.25 406 GLY A O 1
ATOM 2999 N N . LEU A 1 407 ? -11.235 -2.948 -21.868 1.00 87.25 407 LEU A N 1
ATOM 3000 C CA . LEU A 1 407 ? -11.007 -1.720 -21.098 1.00 87.25 407 LEU A CA 1
ATOM 3001 C C . LEU A 1 407 ? -10.211 -0.714 -21.939 1.00 87.25 407 LEU A C 1
ATOM 3003 O O . LEU A 1 407 ? -9.343 -1.100 -22.731 1.00 87.25 407 LEU A O 1
ATOM 3007 N N . ARG A 1 408 ? -10.501 0.579 -21.813 1.00 86.31 408 ARG A N 1
ATOM 3008 C CA . ARG A 1 408 ? -9.822 1.637 -22.570 1.00 86.31 408 ARG A CA 1
ATOM 3009 C C . ARG A 1 408 ? -9.378 2.769 -21.653 1.00 86.31 408 ARG A C 1
ATOM 3011 O O . ARG A 1 408 ? -10.010 3.067 -20.644 1.00 86.31 408 ARG A O 1
ATOM 3018 N N . THR A 1 409 ? -8.287 3.428 -22.037 1.00 87.00 409 THR A N 1
ATOM 3019 C CA . THR A 1 409 ? -7.832 4.651 -21.372 1.00 87.00 409 THR A CA 1
ATOM 3020 C C . THR A 1 409 ? -8.915 5.724 -21.430 1.00 87.00 409 THR A C 1
ATOM 3022 O O . THR A 1 409 ? -9.472 5.999 -22.492 1.00 87.00 409 THR A O 1
ATOM 3025 N N . GLY A 1 410 ? -9.195 6.340 -20.284 1.00 83.94 410 GLY A N 1
ATOM 3026 C CA . GLY A 1 410 ? -10.209 7.377 -20.122 1.00 83.94 410 GLY A CA 1
ATOM 3027 C C . GLY A 1 410 ? -11.599 6.858 -19.752 1.00 83.94 410 GLY A C 1
ATOM 3028 O O . GLY A 1 410 ? -12.449 7.684 -19.411 1.00 83.94 410 GLY A O 1
ATOM 3029 N N . ASP A 1 411 ? -11.828 5.540 -19.769 1.00 88.50 411 ASP A N 1
ATOM 3030 C CA . ASP A 1 411 ? -13.068 4.943 -19.266 1.00 88.50 411 ASP A CA 1
ATOM 3031 C C . ASP A 1 411 ? -13.312 5.359 -17.815 1.00 88.50 411 ASP A C 1
ATOM 3033 O O . ASP A 1 411 ? -12.393 5.350 -16.991 1.00 88.50 411 ASP A O 1
ATOM 3037 N N . VAL A 1 412 ? -14.555 5.735 -17.520 1.00 92.12 412 VAL A N 1
ATOM 3038 C CA . VAL A 1 412 ? -15.008 6.056 -16.167 1.00 92.12 412 VAL A CA 1
ATOM 3039 C C . VAL A 1 412 ? -15.514 4.772 -15.530 1.00 92.12 412 VAL A C 1
ATOM 3041 O O . VAL A 1 412 ? -16.427 4.149 -16.060 1.00 92.12 412 VAL A O 1
ATOM 3044 N N . ILE A 1 413 ? -14.926 4.374 -14.407 1.00 93.44 413 ILE A N 1
ATOM 3045 C CA . ILE A 1 413 ? -15.363 3.199 -13.656 1.00 93.44 413 ILE A CA 1
ATOM 3046 C C . ILE A 1 413 ? -16.585 3.590 -12.834 1.00 93.44 413 ILE A C 1
ATOM 3048 O O . ILE A 1 413 ? -16.501 4.511 -12.021 1.00 93.44 413 ILE A O 1
ATOM 3052 N N . ASP A 1 414 ? -17.696 2.886 -13.027 1.00 90.25 414 ASP A N 1
ATOM 3053 C CA . ASP A 1 414 ? -18.896 3.018 -12.202 1.00 90.25 414 ASP A CA 1
ATOM 3054 C C . ASP A 1 414 ? -18.885 1.939 -11.115 1.00 90.25 414 ASP A C 1
ATOM 3056 O O . ASP A 1 414 ? -18.823 2.241 -9.916 1.00 90.25 414 ASP A O 1
ATOM 3060 N N . LYS A 1 415 ? -18.796 0.669 -11.532 1.00 87.94 415 LYS A N 1
ATOM 3061 C CA . LYS A 1 415 ? -18.679 -0.471 -10.618 1.00 87.94 415 LYS A CA 1
ATOM 3062 C C . LYS A 1 415 ? -17.423 -1.283 -10.853 1.00 87.94 415 LYS A C 1
ATOM 3064 O O . LYS A 1 415 ? -16.946 -1.408 -11.975 1.00 87.94 415 LYS A O 1
ATOM 3069 N N . LEU A 1 416 ? -16.931 -1.840 -9.755 1.00 90.38 416 LEU A N 1
ATOM 3070 C CA . LEU A 1 416 ? -15.837 -2.790 -9.693 1.00 90.38 416 LEU A CA 1
ATOM 3071 C C . LEU A 1 416 ? -16.299 -3.995 -8.867 1.00 90.38 416 LEU A C 1
ATOM 3073 O O . LEU A 1 416 ? -16.719 -3.845 -7.714 1.00 90.38 416 LEU A O 1
ATOM 3077 N N . ASP A 1 417 ? -16.267 -5.180 -9.465 1.00 88.88 417 ASP A N 1
ATOM 3078 C CA . ASP A 1 417 ? -16.755 -6.431 -8.871 1.00 88.88 417 ASP A CA 1
ATOM 3079 C C . ASP A 1 417 ? -18.187 -6.301 -8.309 1.00 88.88 417 ASP A C 1
ATOM 3081 O O . ASP A 1 417 ? -18.487 -6.667 -7.167 1.00 88.88 417 ASP A O 1
ATOM 3085 N N . GLY A 1 418 ? -19.079 -5.694 -9.098 1.00 85.94 418 GLY A N 1
ATOM 3086 C CA . GLY A 1 418 ? -20.495 -5.521 -8.761 1.00 85.94 418 GLY A CA 1
ATOM 3087 C C . GLY A 1 418 ? -20.828 -4.451 -7.709 1.00 85.94 418 GLY A C 1
ATOM 3088 O O . GLY A 1 418 ? -22.008 -4.267 -7.402 1.00 85.94 418 GLY A O 1
ATOM 3089 N N . LYS A 1 419 ? -19.842 -3.720 -7.171 1.00 89.50 419 LYS A N 1
ATOM 3090 C CA . LYS A 1 419 ? -20.057 -2.598 -6.234 1.00 89.50 419 LYS A CA 1
ATOM 3091 C C . LYS A 1 419 ? -19.574 -1.288 -6.815 1.00 89.50 419 LYS A C 1
ATOM 3093 O O . LYS A 1 419 ? -18.608 -1.279 -7.572 1.00 89.50 419 LYS A O 1
ATOM 3098 N N . PHE A 1 420 ? -20.183 -0.175 -6.416 1.00 89.19 420 PHE A N 1
ATOM 3099 C CA . PHE A 1 420 ? -19.689 1.121 -6.858 1.00 89.19 420 PHE A CA 1
ATOM 3100 C C . PHE A 1 420 ? -18.282 1.375 -6.322 1.00 89.19 420 PHE A C 1
ATOM 3102 O O . PHE A 1 420 ? -17.981 1.076 -5.164 1.00 89.19 420 PHE A O 1
ATOM 3109 N N . TRP A 1 421 ? -17.408 1.954 -7.144 1.00 84.94 421 TRP A N 1
ATOM 3110 C CA . TRP A 1 421 ? -16.000 2.118 -6.765 1.00 84.94 421 TRP A CA 1
ATOM 3111 C C . TRP A 1 421 ? -15.819 2.927 -5.465 1.00 84.94 421 TRP A C 1
ATOM 3113 O O . TRP A 1 421 ? -14.932 2.645 -4.657 1.00 84.94 421 TRP A O 1
ATOM 3123 N N . TRP A 1 422 ? -16.690 3.907 -5.198 1.00 86.06 422 TRP A N 1
ATOM 3124 C CA . TRP A 1 422 ? -16.620 4.716 -3.976 1.00 86.06 422 TRP A CA 1
ATOM 3125 C C . TRP A 1 422 ? -16.983 3.940 -2.705 1.00 86.06 422 TRP A C 1
ATOM 3127 O O . TRP A 1 422 ? -16.622 4.388 -1.619 1.00 86.06 422 TRP A O 1
ATOM 3137 N N . GLU A 1 423 ? -17.635 2.778 -2.810 1.00 86.56 423 GLU A N 1
ATOM 3138 C CA . GLU A 1 423 ? -17.901 1.905 -1.659 1.00 86.56 423 GLU A CA 1
ATOM 3139 C C . GLU A 1 423 ? -16.618 1.269 -1.113 1.00 86.56 423 GLU A C 1
ATOM 3141 O O . GLU A 1 423 ? -16.501 1.054 0.093 1.00 86.56 423 GLU A O 1
ATOM 3146 N N . TYR A 1 424 ? -15.635 1.001 -1.978 1.00 79.31 424 TYR A N 1
ATOM 3147 C CA . TYR A 1 424 ? -14.301 0.558 -1.558 1.00 79.31 424 TYR A CA 1
ATOM 3148 C C . TYR A 1 424 ? -13.457 1.721 -1.022 1.00 79.31 424 TYR A C 1
ATOM 3150 O O . TYR A 1 424 ? -12.565 1.531 -0.194 1.00 79.31 424 TYR A O 1
ATOM 3158 N N . GLY A 1 425 ? -13.731 2.932 -1.508 1.00 83.62 425 GLY A N 1
ATOM 3159 C CA . GLY A 1 425 ? -12.889 4.106 -1.331 1.00 83.62 425 GLY A CA 1
ATOM 3160 C C . GLY A 1 425 ? -11.797 4.196 -2.400 1.00 83.62 425 GLY A C 1
ATOM 3161 O O . GLY A 1 425 ? -11.382 3.199 -2.997 1.00 83.62 425 GLY A O 1
ATOM 3162 N N . THR A 1 426 ? -11.322 5.421 -2.646 1.00 79.56 426 THR A N 1
ATOM 3163 C CA . THR A 1 426 ? -10.390 5.735 -3.742 1.00 79.56 426 THR A CA 1
ATOM 3164 C C . THR A 1 426 ? -9.149 4.849 -3.701 1.00 79.56 426 THR A C 1
ATOM 3166 O O . THR A 1 426 ? -8.884 4.132 -4.655 1.00 79.56 426 THR A O 1
ATOM 3169 N N . TYR A 1 427 ? -8.431 4.834 -2.576 1.00 76.44 427 TYR A N 1
ATOM 3170 C CA . TYR A 1 427 ? -7.158 4.119 -2.464 1.00 76.44 427 TYR A CA 1
ATOM 3171 C C . TYR A 1 427 ? -7.308 2.606 -2.675 1.00 76.44 427 TYR A C 1
ATOM 3173 O O . TYR A 1 427 ? -6.546 2.004 -3.423 1.00 76.44 427 TYR A O 1
ATOM 3181 N N . GLN A 1 428 ? -8.333 1.997 -2.073 1.00 79.69 428 GLN A N 1
ATOM 3182 C CA . GLN A 1 428 ? -8.594 0.563 -2.225 1.00 79.69 428 GLN A CA 1
ATOM 3183 C C . GLN A 1 428 ? -8.949 0.202 -3.664 1.00 79.69 428 GLN A C 1
ATOM 3185 O O . GLN A 1 428 ? -8.496 -0.822 -4.161 1.00 79.69 428 GLN A O 1
ATOM 3190 N N . THR A 1 429 ? -9.710 1.061 -4.344 1.00 81.56 429 THR A N 1
ATOM 3191 C CA . THR A 1 429 ? -10.022 0.882 -5.765 1.00 81.56 429 THR A CA 1
ATOM 3192 C C . THR A 1 429 ? -8.753 0.928 -6.609 1.00 81.56 429 THR A C 1
ATOM 3194 O O . THR A 1 429 ? -8.547 0.058 -7.445 1.00 81.56 429 THR A O 1
ATOM 3197 N N . GLN A 1 430 ? -7.864 1.895 -6.365 1.00 82.62 430 GLN A N 1
ATOM 3198 C CA . GLN A 1 430 ? -6.612 2.022 -7.117 1.00 82.62 430 GLN A CA 1
ATOM 3199 C C . GLN A 1 430 ? -5.696 0.804 -6.957 1.00 82.62 430 GLN A C 1
ATOM 3201 O O . GLN A 1 430 ? -5.055 0.392 -7.920 1.00 82.62 430 GLN A O 1
ATOM 3206 N N . LEU A 1 431 ? -5.674 0.191 -5.770 1.00 84.88 431 LEU A N 1
ATOM 3207 C CA . LEU A 1 431 ? -4.869 -1.001 -5.501 1.00 84.88 431 LEU A CA 1
ATOM 3208 C C . LEU A 1 431 ? -5.316 -2.248 -6.281 1.00 84.88 431 LEU A C 1
ATOM 3210 O O . LEU A 1 431 ? -4.491 -3.132 -6.501 1.00 84.88 431 LEU A O 1
ATOM 3214 N N . ARG A 1 432 ? -6.572 -2.312 -6.744 1.00 84.38 432 ARG A N 1
ATOM 3215 C CA . ARG A 1 432 ? -7.094 -3.441 -7.544 1.00 84.38 432 ARG A CA 1
ATOM 3216 C C . ARG A 1 432 ? -6.372 -3.631 -8.868 1.00 84.38 432 ARG A C 1
ATOM 3218 O O . ARG A 1 432 ? -6.305 -4.733 -9.381 1.00 84.38 432 ARG A O 1
ATOM 3225 N N . ALA A 1 433 ? -5.767 -2.574 -9.396 1.00 83.69 433 ALA A N 1
ATOM 3226 C CA . ALA A 1 433 ? -4.916 -2.673 -10.575 1.00 83.69 433 ALA A CA 1
ATOM 3227 C C . ALA A 1 433 ? -3.685 -3.583 -10.387 1.00 83.69 433 ALA A C 1
ATOM 3229 O O . ALA A 1 433 ? -3.131 -4.070 -11.371 1.00 83.69 433 ALA A O 1
ATOM 3230 N N . TYR A 1 434 ? -3.264 -3.822 -9.140 1.00 83.75 434 TYR A N 1
ATOM 3231 C CA . TYR A 1 434 ? -1.989 -4.463 -8.811 1.00 83.75 434 TYR A CA 1
ATOM 3232 C C . TYR A 1 434 ? -2.132 -5.772 -8.023 1.00 83.75 434 TYR A C 1
ATOM 3234 O O . TYR A 1 434 ? -1.125 -6.361 -7.637 1.00 83.75 434 TYR A O 1
ATOM 3242 N N . ASP A 1 435 ? -3.352 -6.239 -7.742 1.00 81.50 435 ASP A N 1
ATOM 3243 C CA . ASP A 1 435 ? -3.561 -7.464 -6.952 1.00 81.50 435 ASP A CA 1
ATOM 3244 C C . ASP A 1 435 ? -3.534 -8.758 -7.792 1.00 81.50 435 ASP A C 1
ATOM 3246 O O . ASP A 1 435 ? -3.606 -9.866 -7.244 1.00 81.50 435 ASP A O 1
ATOM 3250 N N . GLY A 1 436 ? -3.395 -8.616 -9.114 1.00 84.19 436 GLY A N 1
ATOM 3251 C CA . GLY A 1 436 ? -3.298 -9.720 -10.062 1.00 84.19 436 GLY A CA 1
ATOM 3252 C C . GLY A 1 436 ? -4.600 -10.502 -10.250 1.00 84.19 436 GLY A C 1
ATOM 3253 O O . GLY A 1 436 ? -4.562 -11.587 -10.833 1.00 84.19 436 GLY A O 1
ATOM 3254 N N . GLN A 1 437 ? -5.745 -9.998 -9.773 1.00 85.50 437 GLN A N 1
ATOM 3255 C CA . GLN A 1 437 ? -7.033 -10.685 -9.880 1.00 85.50 437 GLN A CA 1
ATOM 3256 C C . GLN A 1 437 ? -7.827 -10.282 -11.134 1.00 85.50 437 GLN A C 1
ATOM 3258 O O . GLN A 1 437 ? -7.740 -9.143 -11.598 1.00 85.50 437 GLN A O 1
ATOM 3263 N N . PRO A 1 438 ? -8.625 -11.210 -11.694 1.00 85.38 438 PRO A N 1
ATOM 3264 C CA . PRO A 1 438 ? -9.512 -10.921 -12.814 1.00 85.38 438 PRO A CA 1
ATOM 3265 C C . PRO A 1 438 ? -10.749 -10.149 -12.337 1.00 85.38 438 PRO A C 1
ATOM 3267 O O . PRO A 1 438 ? -11.763 -10.742 -11.968 1.00 85.38 438 PRO A O 1
ATOM 3270 N N . HIS A 1 439 ? -10.652 -8.823 -12.329 1.00 89.12 439 HIS A N 1
ATOM 3271 C CA . HIS A 1 439 ? -11.751 -7.940 -11.943 1.00 89.12 439 HIS A CA 1
ATOM 3272 C C . HIS A 1 439 ? -12.830 -7.786 -13.014 1.00 89.12 439 HIS A C 1
ATOM 3274 O O . HIS A 1 439 ? -12.586 -7.931 -14.216 1.00 89.12 439 HIS A O 1
ATOM 3280 N N . ASP A 1 440 ? -14.021 -7.450 -12.540 1.00 87.19 440 ASP A N 1
ATOM 3281 C CA . ASP A 1 440 ? -15.172 -7.060 -13.342 1.00 87.19 440 ASP A CA 1
ATOM 3282 C C . ASP A 1 440 ? -15.408 -5.545 -13.262 1.00 87.19 440 ASP A C 1
ATOM 3284 O O . ASP A 1 440 ? -15.310 -4.959 -12.179 1.00 87.19 440 ASP A O 1
ATOM 3288 N N . PHE A 1 441 ? -15.748 -4.912 -14.388 1.00 90.75 441 PHE A N 1
ATOM 3289 C CA . PHE A 1 441 ? -16.021 -3.480 -14.457 1.00 90.75 441 PHE A CA 1
ATOM 3290 C C . PHE A 1 441 ? -17.300 -3.155 -15.222 1.00 90.75 441 PHE A C 1
ATOM 3292 O O . PHE A 1 441 ? -17.444 -3.510 -16.393 1.00 90.75 441 PHE A O 1
ATOM 3299 N N . ASP A 1 442 ? -18.138 -2.318 -14.613 1.00 86.25 442 ASP A N 1
ATOM 3300 C CA . ASP A 1 442 ? -19.111 -1.511 -15.346 1.00 86.25 442 ASP A CA 1
ATOM 3301 C C . ASP A 1 442 ? -18.502 -0.126 -15.575 1.00 86.25 442 ASP A C 1
ATOM 3303 O O . ASP A 1 442 ? -18.114 0.558 -14.621 1.00 86.25 442 ASP A O 1
ATOM 3307 N N . VAL A 1 443 ? -18.394 0.283 -16.841 1.00 92.00 443 VAL A N 1
ATOM 3308 C CA . VAL A 1 443 ? -17.719 1.522 -17.241 1.00 92.00 443 VAL A CA 1
ATOM 3309 C C . VAL A 1 443 ? -18.566 2.387 -18.163 1.00 92.00 443 VAL A C 1
ATOM 3311 O O . VAL A 1 443 ? -19.369 1.890 -18.950 1.00 92.00 443 VAL A O 1
ATOM 3314 N N . GLU A 1 444 ? -18.314 3.692 -18.139 1.00 88.06 444 GLU A N 1
ATOM 3315 C CA . GLU A 1 444 ? -18.805 4.643 -19.135 1.00 88.06 444 GLU A CA 1
ATOM 3316 C C . GLU A 1 444 ? -17.654 5.073 -20.051 1.00 88.06 444 GLU A C 1
ATOM 3318 O O . GLU A 1 444 ? -16.581 5.484 -19.594 1.00 88.06 444 GLU A O 1
ATOM 3323 N N . ARG A 1 445 ? -17.856 4.976 -21.371 1.00 86.50 445 ARG A N 1
ATOM 3324 C CA . ARG A 1 445 ? -16.766 5.189 -22.335 1.00 86.50 445 ARG A CA 1
ATOM 3325 C C . ARG A 1 445 ? -16.321 6.648 -22.412 1.00 86.50 445 ARG A C 1
ATOM 3327 O O . ARG A 1 445 ? -17.085 7.524 -22.827 1.00 86.50 445 ARG A O 1
ATOM 3334 N N . GLY A 1 446 ? -15.049 6.886 -22.084 1.00 77.25 446 GLY A N 1
ATOM 3335 C CA . GLY A 1 446 ? -14.300 8.141 -22.259 1.00 77.25 446 GLY A CA 1
ATOM 3336 C C . GLY A 1 446 ? -14.730 9.337 -21.394 1.00 77.25 446 GLY A C 1
ATOM 3337 O O . GLY A 1 446 ? -13.900 10.167 -21.013 1.00 77.25 446 GLY A O 1
ATOM 3338 N N . LYS A 1 447 ? -16.017 9.464 -21.067 1.00 79.62 447 LYS A N 1
ATOM 3339 C CA . LYS A 1 447 ? -16.567 10.572 -20.281 1.00 79.62 447 LYS A CA 1
ATOM 3340 C C . LYS A 1 447 ? -17.752 10.123 -19.438 1.00 79.62 447 LYS A C 1
ATOM 3342 O O . LYS A 1 447 ? -18.407 9.139 -19.764 1.00 79.62 447 LYS A O 1
ATOM 3347 N N . VAL A 1 448 ? -18.054 10.929 -18.424 1.00 82.69 448 VAL A N 1
ATOM 3348 C CA . VAL A 1 448 ? -19.258 10.783 -17.603 1.00 82.69 448 VAL A CA 1
ATOM 3349 C C . VAL A 1 448 ? -20.502 10.931 -18.490 1.00 82.69 448 VAL A C 1
ATOM 3351 O O . VAL A 1 448 ? -20.586 11.870 -19.290 1.00 82.69 448 VAL A O 1
ATOM 3354 N N . GLY A 1 449 ? -21.441 9.994 -18.384 1.00 76.69 449 GLY A N 1
ATOM 3355 C CA . GLY A 1 449 ? -22.598 9.845 -19.270 1.00 76.69 449 GLY A CA 1
ATOM 3356 C C . GLY A 1 449 ? -22.255 9.305 -20.664 1.00 76.69 449 GLY A C 1
ATOM 3357 O O . GLY A 1 449 ? -23.027 9.492 -21.608 1.00 76.69 449 GLY A O 1
ATOM 3358 N N . GLY A 1 450 ? -21.073 8.705 -20.837 1.00 82.25 450 GLY A N 1
ATOM 3359 C CA . GLY A 1 450 ? -20.698 7.983 -22.050 1.00 82.25 450 GLY A CA 1
ATOM 3360 C C . GLY A 1 450 ? -21.496 6.682 -22.226 1.00 82.25 450 GLY A C 1
ATOM 3361 O O . GLY A 1 450 ? -22.200 6.256 -21.313 1.00 82.25 450 GLY A O 1
ATOM 3362 N N . PRO A 1 451 ? -21.402 6.018 -23.395 1.00 84.69 451 PRO A N 1
ATOM 3363 C CA . PRO A 1 451 ? -22.010 4.705 -23.594 1.00 84.69 451 PRO A CA 1
ATOM 3364 C C . PRO A 1 451 ? -21.565 3.718 -22.502 1.00 84.69 451 PRO A C 1
ATOM 3366 O O . PRO A 1 451 ? -20.356 3.617 -22.268 1.00 84.69 451 PRO A O 1
ATOM 3369 N N . PRO A 1 452 ? -22.491 2.993 -21.853 1.00 86.69 452 PRO A N 1
ATOM 3370 C CA . PRO A 1 452 ? -22.127 1.999 -20.858 1.00 86.69 452 PRO A CA 1
ATOM 3371 C C . PRO A 1 452 ? -21.489 0.783 -21.533 1.00 86.69 452 PRO A C 1
ATOM 3373 O O . PRO A 1 452 ? -21.862 0.394 -22.644 1.00 86.69 452 PRO A O 1
ATOM 3376 N N . ALA A 1 453 ? -20.539 0.164 -20.849 1.00 81.56 453 ALA A N 1
ATOM 3377 C CA . ALA A 1 453 ? -19.951 -1.101 -21.241 1.00 81.56 453 ALA A CA 1
ATOM 3378 C C . ALA A 1 453 ? -19.604 -1.931 -20.010 1.00 81.56 453 ALA A C 1
ATOM 3380 O O . ALA A 1 453 ? -19.297 -1.397 -18.951 1.00 81.56 453 ALA A O 1
ATOM 3381 N N . HIS A 1 454 ? -19.622 -3.241 -20.199 1.00 85.38 454 HIS A N 1
ATOM 3382 C CA . HIS A 1 454 ? -19.219 -4.210 -19.198 1.00 85.38 454 HIS A CA 1
ATOM 3383 C C . HIS A 1 454 ? -17.919 -4.871 -19.657 1.00 85.38 454 HIS A C 1
ATOM 3385 O O . HIS A 1 454 ? -17.798 -5.236 -20.833 1.00 85.38 454 HIS A O 1
ATOM 3391 N N . VAL A 1 455 ? -16.938 -4.970 -18.765 1.00 85.12 455 VAL A N 1
ATOM 3392 C CA . VAL A 1 455 ? -15.602 -5.494 -19.057 1.00 85.12 455 VAL A CA 1
ATOM 3393 C C . VAL A 1 455 ? -15.217 -6.502 -17.985 1.00 85.12 455 VAL A C 1
ATOM 3395 O O . VAL A 1 455 ? -14.938 -6.133 -16.851 1.00 85.12 455 VAL A O 1
ATOM 3398 N N . GLN A 1 456 ? -15.117 -7.765 -18.388 1.00 87.25 456 GLN A N 1
ATOM 3399 C CA . GLN A 1 456 ? -14.633 -8.846 -17.540 1.00 87.25 456 GLN A CA 1
ATOM 3400 C C . GLN A 1 456 ? -13.179 -9.154 -17.898 1.00 87.25 456 GLN A C 1
ATOM 3402 O O . GLN A 1 456 ? -12.888 -9.547 -19.033 1.00 87.25 456 GLN A O 1
ATOM 3407 N N . LEU A 1 457 ? -12.263 -8.999 -16.941 1.00 84.88 457 LEU A N 1
ATOM 3408 C CA . LEU A 1 457 ? -10.873 -9.400 -17.145 1.00 84.88 457 LEU A CA 1
ATOM 3409 C C . LEU A 1 457 ? -10.755 -10.928 -17.230 1.00 84.88 457 LEU A C 1
ATOM 3411 O O . LEU A 1 457 ? -11.415 -11.659 -16.488 1.00 84.88 457 LEU A O 1
ATOM 3415 N N . GLY A 1 458 ? -9.920 -11.381 -18.169 1.00 80.19 458 GLY A N 1
ATOM 3416 C CA . GLY A 1 458 ? -9.538 -12.783 -18.348 1.00 80.19 458 GLY A CA 1
ATOM 3417 C C . GLY A 1 458 ? -8.343 -13.159 -17.473 1.00 80.19 458 GLY A C 1
ATOM 3418 O O . GLY A 1 458 ? -8.240 -12.708 -16.344 1.00 80.19 458 GLY A O 1
ATOM 3419 N N . GLU A 1 459 ? -7.417 -13.963 -17.991 1.00 82.75 459 GLU A N 1
ATOM 3420 C CA . GLU A 1 459 ? -6.192 -14.311 -17.257 1.00 82.75 459 GLU A CA 1
ATOM 3421 C C . GLU A 1 459 ? -5.176 -13.147 -17.245 1.00 82.75 459 GLU A C 1
ATOM 3423 O O . GLU A 1 459 ? -5.080 -12.403 -18.232 1.00 82.75 459 GLU A O 1
ATOM 3428 N N . PRO A 1 460 ? -4.398 -12.984 -16.158 1.00 83.94 460 PRO A N 1
ATOM 3429 C CA . PRO A 1 460 ? -3.344 -11.981 -16.090 1.00 83.94 460 PRO A CA 1
ATOM 3430 C C . PRO A 1 460 ? -2.155 -12.373 -16.971 1.00 83.94 460 PRO A C 1
ATOM 3432 O O . PRO A 1 460 ? -1.906 -13.548 -17.239 1.00 83.94 460 PRO A O 1
ATOM 3435 N N . PHE A 1 461 ? -1.356 -11.384 -17.363 1.00 84.44 461 PHE A N 1
ATOM 3436 C CA . PHE A 1 461 ? -0.035 -11.631 -17.927 1.00 84.44 461 PHE A CA 1
ATOM 3437 C C . PHE A 1 461 ? 0.962 -11.943 -16.808 1.00 84.44 461 PHE A C 1
ATOM 3439 O O . PHE A 1 461 ? 1.017 -11.217 -15.816 1.00 84.44 461 PHE A O 1
ATOM 3446 N N . THR A 1 462 ? 1.752 -13.004 -16.966 1.00 80.75 462 THR A N 1
ATOM 3447 C CA . THR A 1 462 ? 2.673 -13.498 -15.926 1.00 80.75 462 THR A CA 1
ATOM 3448 C C . THR A 1 462 ? 4.121 -13.660 -16.390 1.00 80.75 462 THR A C 1
ATOM 3450 O O . THR A 1 462 ? 4.924 -14.180 -15.617 1.00 80.75 462 THR A O 1
ATOM 3453 N N . GLY A 1 463 ? 4.459 -13.216 -17.607 1.00 70.12 463 GLY A N 1
ATOM 3454 C CA . GLY A 1 463 ? 5.779 -13.417 -18.221 1.00 70.12 463 GLY A CA 1
ATOM 3455 C C . GLY A 1 463 ? 5.789 -14.500 -19.284 1.00 70.12 463 GLY A C 1
ATOM 3456 O O . GLY A 1 463 ? 5.343 -15.627 -18.966 1.00 70.12 463 GLY A O 1
#

Radius of gyration: 30.61 Å; Cα contacts (8 Å, |Δi|>4): 785; chains: 1; bounding box: 62×58×94 Å

Solvent-accessible surface area (backbone atoms only — not comparable to full-atom values): 24357 Å² total; per-residue (Å²): 132,94,73,82,80,75,82,75,83,58,68,79,74,61,90,87,64,75,87,75,79,79,76,58,78,73,44,71,46,29,84,52,41,28,60,49,32,36,73,77,67,67,41,56,66,70,60,21,47,50,53,22,52,52,51,33,31,55,66,72,41,54,90,49,30,67,64,51,51,53,54,48,51,53,50,51,48,65,71,42,46,66,56,53,54,48,51,53,51,46,50,55,50,45,58,58,53,66,36,70,70,46,40,66,64,45,48,62,58,49,64,71,70,53,45,87,44,70,68,46,42,28,44,56,31,1,71,44,18,69,53,21,63,42,62,41,67,67,10,67,94,35,47,6,42,58,45,53,50,49,42,53,77,66,56,65,44,47,69,66,51,49,50,49,35,50,57,18,21,44,50,30,30,75,72,28,27,63,82,38,66,71,46,45,52,51,18,66,52,55,73,48,61,38,67,57,54,21,65,70,41,39,68,58,28,34,50,51,10,27,50,45,31,46,45,46,62,75,39,17,35,80,76,66,77,47,51,64,79,64,81,75,76,79,73,74,58,81,80,54,94,19,47,43,20,37,74,89,8,37,33,15,33,24,53,30,52,75,78,45,74,66,13,47,52,32,25,49,53,46,42,54,45,42,60,73,70,39,90,83,44,42,67,40,96,56,88,76,68,45,55,80,41,40,6,63,82,37,76,20,2,23,32,37,37,23,41,65,46,80,46,79,95,79,38,29,38,25,35,38,34,38,21,14,26,19,47,40,77,65,53,74,33,74,24,72,34,56,62,67,61,12,33,51,48,23,54,48,50,54,53,51,47,41,67,77,38,50,58,33,38,46,32,19,33,42,35,7,30,72,51,40,75,87,64,62,59,43,31,32,49,43,44,47,48,68,56,94,88,73,49,42,27,33,45,40,30,34,34,26,43,34,31,74,40,63,48,48,58,44,21,29,53,51,24,46,71,89,36,50,42,74,79,67,28,70,69,58,47,32,50,55,42,69,69,46,62,63,51,36,34,36,31,19,50,62,37,92,92,30,64,77,47,78,30,58,42,61,75,42,42,54,120

Foldseek 3Di:
DDDDDDPPPFAPDDVPDDPDDDQDPQLVCLVVQLVCCCPVVVDDSVVSNVVSLQSNLCRGPVPCSVVVSVVVVVVVCVLCVVVVVVLVVQVVVLVVCPDPVNCVVCLVVLVVQQQQDLVSQLCVLQQVLLCLLPLDCQPCSGNVVVSLVSCVVLPSWAPVLSVLSNVLSVLLCQQQRLSHSVLVVSCVRNVHRSNVSNVVCNVVSSNSSSVSSNCCQPCVCVVPVDRTNDDPPADADDQQLFAWAPQQQFQEEEQAEPPDPLQVVLSVLLQVCCCPPPPPHHYDHDDDALQPAGRHPQSHQKYWYWYWDDDPDFKIKIKIFIAFSNRHTQDMDIAMDDSNVGSVVRVVVVVVVCVVQVQQVNCRRRTRHSARPVSFAFAQAKFWDADPVGFIFIDHGHSGQQVVQPHHGQWTFQDKQPHGLPVCNGVSSRCVRRSNDFIKTWTAPNDDVHDTDIGTGDHTRGD